Protein AF-A0A225E8B2-F1 (afdb_monomer_lite)

Sequence (470 aa):
MLQGLLDFHKLQPVRADELNELNARETVLVVVGKPPRDFAKKSQQILGAGGAVLIVTQNAVRLDGYFPEPTSLEVTGERVFCPSPERVYGNKWCPFASPADREFLSPLSLLTGGQTAISDRALFAGLGRVATNVPSAARLHSRSQYANRELAKFPIHSATDEGRLGEDRVLAISGSGPDNHPFRFLLVADPGVFSNQMLAALGGDERGGRGTDNLAFANNVVLWLRGTGTPVNRTRCVFVENGHLIEDFGSVRFSPAPPIPPIIPPLPPPKLPDPLDPRFQQKLASMTDRFLADREDANAFNHAVVGGPGNDRAYRSVFRNLAIAAVVVGAVVLLNRYRRARHSPDVAPVPRQPGRTSDAPGSMAHRREELLQLGNYGPFVREYLQTLFTSRGLIEAAGVVPRKLPPVEVTGGHAGTVRGYLRILWDVAYGPKPGSIPYSRWKELEPMIEAVQTAADAGQWRFADNGGTE

Organism: NCBI:txid1908690

Structure (mmCIF, N/CA/C/O backbone):
data_AF-A0A225E8B2-F1
#
_entry.id   AF-A0A225E8B2-F1
#
loop_
_atom_site.group_PDB
_atom_site.id
_atom_site.type_symbol
_atom_site.label_atom_id
_atom_site.label_alt_id
_atom_site.label_comp_id
_atom_site.label_asym_id
_atom_site.label_entity_id
_atom_site.label_seq_id
_atom_site.pdbx_PDB_ins_code
_atom_site.Cartn_x
_atom_site.Cartn_y
_atom_site.Cartn_z
_atom_site.occupancy
_atom_site.B_iso_or_equiv
_atom_site.auth_seq_id
_atom_site.auth_comp_id
_atom_site.auth_asym_id
_atom_site.auth_atom_id
_atom_site.pdbx_PDB_model_num
ATOM 1 N N . MET A 1 1 ? -1.554 -7.805 1.492 1.00 79.69 1 MET A N 1
ATOM 2 C CA . MET A 1 1 ? -0.899 -7.009 2.555 1.00 79.69 1 MET A CA 1
ATOM 3 C C . MET A 1 1 ? -1.653 -5.752 2.935 1.00 79.69 1 MET A C 1
ATOM 5 O O . MET A 1 1 ? -1.711 -5.487 4.125 1.00 79.69 1 MET A O 1
ATOM 9 N N . LEU A 1 2 ? -2.203 -4.976 1.987 1.00 92.44 2 LEU A N 1
ATOM 10 C CA . LEU A 1 2 ? -2.942 -3.751 2.329 1.00 92.44 2 LEU A CA 1
ATOM 11 C C . LEU A 1 2 ? -4.023 -4.001 3.395 1.00 92.44 2 LEU A C 1
ATOM 13 O O . LEU A 1 2 ? -4.096 -3.246 4.351 1.00 92.44 2 LEU A O 1
ATOM 17 N N . GLN A 1 3 ? -4.762 -5.113 3.297 1.00 93.81 3 GLN A N 1
ATOM 18 C CA . GLN A 1 3 ? -5.703 -5.573 4.332 1.00 93.81 3 GLN A CA 1
ATOM 19 C C . GLN A 1 3 ? -5.059 -5.675 5.729 1.00 93.81 3 GLN A C 1
ATOM 21 O O . GLN A 1 3 ? -5.595 -5.144 6.691 1.00 93.81 3 GLN A O 1
ATOM 26 N N . GLY A 1 4 ? -3.867 -6.273 5.834 1.00 91.38 4 GLY A N 1
ATOM 27 C CA . GLY A 1 4 ? -3.129 -6.369 7.098 1.00 91.38 4 GLY A CA 1
ATOM 28 C C . GLY A 1 4 ? -2.646 -5.015 7.629 1.00 91.38 4 GLY A C 1
ATOM 29 O O . GLY A 1 4 ? -2.636 -4.808 8.835 1.00 91.38 4 GLY A O 1
ATOM 30 N N . LEU A 1 5 ? -2.299 -4.062 6.754 1.00 92.00 5 LEU A N 1
ATOM 31 C CA . LEU A 1 5 ? -1.996 -2.686 7.177 1.00 92.00 5 LEU A CA 1
ATOM 32 C C . LEU A 1 5 ? -3.250 -1.950 7.665 1.00 92.00 5 LEU A C 1
ATOM 34 O O . LEU A 1 5 ? -3.180 -1.213 8.645 1.00 92.00 5 LEU A O 1
ATOM 38 N N . LEU A 1 6 ? -4.395 -2.146 7.007 1.00 95.25 6 LEU A N 1
ATOM 39 C CA . LEU A 1 6 ? -5.674 -1.583 7.444 1.00 95.25 6 LEU A CA 1
ATOM 40 C C . LEU A 1 6 ? -6.055 -2.123 8.834 1.00 95.25 6 LEU A C 1
ATOM 42 O O . LEU A 1 6 ? -6.393 -1.336 9.718 1.00 95.25 6 LEU A O 1
ATOM 46 N N . ASP A 1 7 ? -5.910 -3.432 9.053 1.00 94.12 7 ASP A N 1
ATOM 47 C CA . ASP A 1 7 ? -6.143 -4.077 10.351 1.00 94.12 7 ASP A CA 1
ATOM 48 C C . ASP A 1 7 ? -5.155 -3.607 11.435 1.00 94.12 7 ASP A C 1
ATOM 50 O O . ASP A 1 7 ? -5.557 -3.243 12.544 1.00 94.12 7 ASP A O 1
ATOM 54 N N . PHE A 1 8 ? -3.863 -3.500 11.100 1.00 91.50 8 PHE A N 1
ATOM 55 C CA . PHE A 1 8 ? -2.841 -2.947 11.994 1.00 91.50 8 PHE A CA 1
ATOM 56 C C . PHE A 1 8 ? -3.220 -1.541 12.489 1.00 91.50 8 PHE A C 1
ATOM 58 O O . PHE A 1 8 ? -3.111 -1.245 13.681 1.00 91.50 8 PHE A O 1
ATOM 65 N N . HIS A 1 9 ? -3.758 -0.705 11.595 1.00 92.88 9 HIS A N 1
ATOM 66 C CA . HIS A 1 9 ? -4.255 0.642 11.900 1.00 92.88 9 HIS A CA 1
ATOM 67 C C . HIS A 1 9 ? -5.677 0.687 12.477 1.00 92.88 9 HIS A C 1
ATOM 69 O O . HIS A 1 9 ? -6.229 1.779 12.641 1.00 92.88 9 HIS A O 1
ATOM 75 N N . LYS A 1 10 ? -6.240 -0.469 12.849 1.00 95.00 10 LYS A N 1
ATOM 76 C CA . LYS A 1 10 ? -7.545 -0.635 13.511 1.00 95.00 10 LYS A CA 1
ATOM 77 C C . LYS A 1 10 ? -8.739 -0.159 12.680 1.00 95.00 10 LYS A C 1
ATOM 79 O O . LYS A 1 10 ? -9.747 0.268 13.242 1.00 95.00 10 LYS A O 1
ATOM 84 N N . LEU A 1 11 ? -8.646 -0.246 11.353 1.00 96.19 11 LEU A N 1
ATOM 85 C CA . LEU A 1 11 ? -9.802 -0.087 10.475 1.00 96.19 11 LEU A CA 1
ATOM 86 C C . LEU A 1 11 ? -10.596 -1.396 10.452 1.00 96.19 11 LEU A C 1
ATOM 88 O O . LEU A 1 11 ? -10.099 -2.422 9.997 1.00 96.19 11 LEU A O 1
ATOM 92 N N . GLN A 1 12 ? -11.833 -1.354 10.937 1.00 97.12 12 GLN A N 1
ATOM 93 C CA . GLN A 1 12 ? -12.714 -2.516 10.991 1.00 97.12 12 GLN A CA 1
ATOM 94 C C . GLN A 1 12 ? -13.357 -2.761 9.620 1.00 97.12 12 GLN A C 1
ATOM 96 O O . GLN A 1 12 ? -13.934 -1.819 9.061 1.00 97.12 12 GLN A O 1
ATOM 101 N N . PRO A 1 13 ? -13.297 -3.987 9.072 1.00 97.62 13 PRO A N 1
ATOM 102 C CA . PRO A 1 13 ? -13.990 -4.303 7.832 1.00 97.62 13 PRO A CA 1
ATOM 103 C C . PRO A 1 13 ? -15.508 -4.185 8.023 1.00 97.62 13 PRO A C 1
ATOM 105 O O . PRO A 1 13 ? -16.049 -4.563 9.062 1.00 97.62 13 PRO A O 1
ATOM 108 N N . VAL A 1 14 ? -16.186 -3.630 7.020 1.00 97.62 14 VAL A N 1
ATOM 109 C CA . VAL A 1 14 ? -17.649 -3.536 6.955 1.00 97.62 14 VAL A CA 1
ATOM 110 C C . VAL A 1 14 ? -18.196 -4.782 6.270 1.00 97.62 14 VAL A C 1
ATOM 112 O O . VAL A 1 14 ? -17.736 -5.148 5.187 1.00 97.62 14 VAL A O 1
ATOM 115 N N . ARG A 1 15 ? -19.192 -5.408 6.891 1.00 97.12 15 ARG A N 1
ATOM 116 C CA . ARG A 1 15 ? -19.883 -6.590 6.367 1.00 97.12 15 ARG A CA 1
ATOM 117 C C . ARG A 1 15 ? -20.983 -6.211 5.377 1.00 97.12 15 ARG A C 1
ATOM 119 O O . ARG A 1 15 ? -21.438 -5.066 5.348 1.00 97.12 15 ARG A O 1
ATOM 126 N N . ALA A 1 16 ? -21.420 -7.159 4.551 1.00 96.75 16 ALA A N 1
ATOM 127 C CA . ALA A 1 16 ? -22.436 -6.910 3.532 1.00 96.75 16 ALA A CA 1
ATOM 128 C C . ALA A 1 16 ? -23.781 -6.444 4.114 1.00 96.75 16 ALA A C 1
ATOM 130 O O . ALA A 1 16 ? -24.430 -5.584 3.519 1.00 96.75 16 ALA A O 1
ATOM 131 N N . ASP A 1 17 ? -24.188 -6.975 5.267 1.00 97.00 17 ASP A N 1
ATOM 132 C CA . ASP A 1 17 ? -25.412 -6.593 5.980 1.00 97.00 17 ASP A CA 1
ATOM 133 C C . ASP A 1 17 ? -25.356 -5.155 6.526 1.00 97.00 17 ASP A C 1
ATOM 135 O O . ASP A 1 17 ? -26.366 -4.454 6.540 1.00 97.00 17 ASP A O 1
ATOM 139 N N . GLU A 1 18 ? -24.165 -4.666 6.863 1.00 96.62 18 GLU A N 1
ATOM 140 C CA . GLU A 1 18 ? -23.935 -3.310 7.376 1.00 96.62 18 GLU A CA 1
ATOM 141 C C . GLU A 1 18 ? -23.836 -2.237 6.269 1.00 96.62 18 GLU A C 1
ATOM 143 O O . GLU A 1 18 ? -23.852 -1.035 6.555 1.00 96.62 18 GLU A O 1
ATOM 148 N N . LEU A 1 19 ? -23.737 -2.619 4.987 1.00 95.62 19 LEU A N 1
ATOM 149 C CA . LEU A 1 19 ? -23.492 -1.675 3.883 1.00 95.62 19 LEU A CA 1
ATOM 150 C C . LEU A 1 19 ? -24.586 -0.608 3.704 1.00 95.62 19 LEU A C 1
ATOM 152 O O . LEU A 1 19 ? -24.338 0.446 3.102 1.00 95.62 19 LEU A O 1
ATOM 156 N N . ASN A 1 20 ? -25.802 -0.866 4.176 1.00 94.25 20 ASN A N 1
ATOM 157 C CA . ASN A 1 20 ? -26.912 0.080 4.064 1.00 94.25 20 ASN A CA 1
ATOM 158 C C . ASN A 1 20 ? -26.976 1.063 5.240 1.00 94.25 20 ASN A C 1
ATOM 160 O O . ASN A 1 20 ? -27.472 2.173 5.060 1.00 94.25 20 ASN A O 1
ATOM 164 N N . GLU A 1 21 ? -26.415 0.697 6.393 1.00 94.75 21 GLU A N 1
ATOM 165 C CA . GLU A 1 21 ? -26.507 1.445 7.657 1.00 94.75 21 GLU A CA 1
ATOM 166 C C . GLU A 1 21 ? -25.177 2.097 8.067 1.00 94.75 21 GLU A C 1
ATOM 168 O O . GLU A 1 21 ? -25.025 2.607 9.175 1.00 94.75 21 GLU A O 1
ATOM 173 N N . LEU A 1 22 ? -24.186 2.100 7.172 1.00 95.19 22 LEU A N 1
ATOM 174 C CA . LEU A 1 22 ? -22.861 2.633 7.471 1.00 95.19 22 LEU A CA 1
ATOM 175 C C . LEU A 1 22 ? -22.870 4.127 7.818 1.00 95.19 22 LEU A C 1
ATOM 177 O O . LEU A 1 22 ? -23.459 4.963 7.124 1.00 95.19 22 LEU A O 1
ATOM 181 N N . ASN A 1 23 ? -22.089 4.476 8.840 1.00 96.62 23 ASN A N 1
ATOM 182 C CA . ASN A 1 23 ? -21.702 5.853 9.104 1.00 96.62 23 ASN A CA 1
ATOM 183 C C . ASN A 1 23 ? -20.675 6.306 8.055 1.00 96.62 23 ASN A C 1
ATOM 185 O O . ASN A 1 23 ? -19.469 6.079 8.177 1.00 96.62 23 ASN A O 1
ATOM 189 N N . ALA A 1 24 ? -21.169 6.946 6.998 1.00 96.69 24 ALA A N 1
ATOM 190 C CA . ALA A 1 24 ? -20.385 7.326 5.826 1.00 96.69 24 ALA A CA 1
ATOM 191 C C . ALA A 1 24 ? -19.197 8.251 6.154 1.00 96.69 24 ALA A C 1
ATOM 193 O O . ALA A 1 24 ? -18.147 8.144 5.521 1.00 96.69 24 ALA A O 1
ATOM 194 N N . ARG A 1 25 ? -19.321 9.094 7.187 1.00 96.00 25 ARG A N 1
ATOM 195 C CA . ARG A 1 25 ? -18.265 10.016 7.635 1.00 96.00 25 ARG A CA 1
ATOM 196 C C . ARG A 1 25 ? -17.058 9.296 8.237 1.00 96.00 25 ARG A C 1
ATOM 198 O O . ARG A 1 25 ? -15.923 9.730 8.059 1.00 96.00 25 ARG A O 1
ATOM 205 N N . GLU A 1 26 ? -17.302 8.191 8.934 1.00 96.50 26 GLU A N 1
ATOM 206 C CA . GLU A 1 26 ? -16.280 7.375 9.607 1.00 96.50 26 GLU A CA 1
ATOM 207 C C . GLU A 1 26 ? -15.764 6.229 8.725 1.00 96.50 26 GLU A C 1
ATOM 209 O O . GLU A 1 26 ? -14.973 5.397 9.174 1.00 96.50 26 GLU A O 1
ATOM 214 N N . THR A 1 27 ? -16.208 6.182 7.468 1.00 97.81 27 THR A N 1
ATOM 215 C CA . THR A 1 27 ? -15.931 5.080 6.550 1.00 97.81 27 THR A CA 1
ATOM 216 C C . THR A 1 27 ? -14.867 5.454 5.522 1.00 97.81 27 THR A C 1
ATOM 218 O O . THR A 1 27 ? -14.874 6.535 4.927 1.00 97.81 27 THR A O 1
ATOM 221 N N . VAL A 1 28 ? -13.958 4.511 5.288 1.00 98.12 28 VAL A N 1
ATOM 222 C CA . VAL A 1 28 ? -13.059 4.468 4.137 1.00 98.12 28 VAL A CA 1
ATOM 223 C C . VAL A 1 28 ? -13.583 3.425 3.152 1.00 98.12 28 VAL A C 1
ATOM 225 O O . VAL A 1 28 ? -13.880 2.302 3.546 1.00 98.12 28 VAL A O 1
ATOM 228 N N . LEU A 1 29 ? -13.683 3.760 1.871 1.00 98.31 29 LEU A N 1
ATOM 229 C CA . LEU A 1 29 ? -13.894 2.792 0.796 1.00 98.31 29 LEU A CA 1
ATOM 230 C C . LEU A 1 29 ? -12.557 2.517 0.114 1.00 98.31 29 LEU A C 1
ATOM 232 O O . LEU A 1 29 ? -11.931 3.439 -0.400 1.00 98.31 29 LEU A O 1
ATOM 236 N N . VAL A 1 30 ? -12.129 1.260 0.081 1.00 98.31 30 VAL A N 1
ATOM 237 C CA . VAL A 1 30 ? -10.926 0.825 -0.633 1.00 98.31 30 VAL A CA 1
ATOM 238 C C . VAL A 1 30 ? -11.343 -0.124 -1.744 1.00 98.31 30 VAL A C 1
ATOM 240 O O . VAL A 1 30 ? -11.948 -1.155 -1.477 1.00 98.31 30 VAL A O 1
ATOM 243 N N . VAL A 1 31 ? -11.015 0.209 -2.987 1.00 98.00 31 VAL A N 1
ATOM 244 C CA . VAL A 1 31 ? -11.308 -0.612 -4.164 1.00 98.00 31 VAL A CA 1
ATOM 245 C C . VAL A 1 31 ? -9.998 -0.990 -4.836 1.00 98.00 31 VAL A C 1
ATOM 247 O O . VAL A 1 31 ? -9.293 -0.120 -5.338 1.00 98.00 31 VAL A O 1
ATOM 250 N N . VAL A 1 32 ? -9.674 -2.279 -4.865 1.00 97.75 32 VAL A N 1
ATOM 251 C CA . VAL A 1 32 ? -8.479 -2.829 -5.512 1.00 97.75 32 VAL A CA 1
ATOM 252 C C . VAL A 1 32 ? -8.897 -3.676 -6.712 1.00 97.75 32 VAL A C 1
ATOM 254 O O . VAL A 1 32 ? -9.758 -4.547 -6.605 1.00 97.75 32 VAL A O 1
ATOM 257 N N . GLY A 1 33 ? -8.284 -3.441 -7.869 1.00 96.44 33 GLY A N 1
ATOM 258 C CA . GLY A 1 33 ? -8.624 -4.126 -9.114 1.00 96.44 33 GLY A CA 1
ATOM 259 C C . GLY A 1 33 ? -9.747 -3.422 -9.873 1.00 96.44 33 GLY A C 1
ATOM 260 O O . GLY A 1 33 ? -9.804 -2.198 -9.910 1.00 96.44 33 GLY A O 1
ATOM 261 N N . LYS A 1 34 ? -10.618 -4.174 -10.553 1.00 96.06 34 LYS A N 1
ATOM 262 C CA 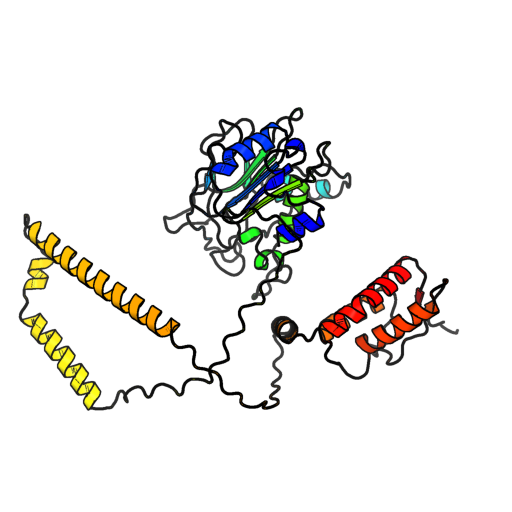. LYS A 1 34 ? -11.673 -3.579 -11.390 1.00 96.06 34 LYS A CA 1
ATOM 263 C C . LYS A 1 34 ? -12.780 -2.979 -10.508 1.00 96.06 34 LYS A C 1
ATOM 265 O O . LYS A 1 34 ? -13.449 -3.746 -9.816 1.00 96.06 34 LYS A O 1
ATOM 270 N N . PRO A 1 35 ? -13.021 -1.656 -10.549 1.00 95.31 35 PRO A N 1
ATOM 271 C CA . PRO A 1 35 ? -14.027 -1.040 -9.700 1.00 95.31 35 PRO A CA 1
ATOM 272 C C . PRO A 1 35 ? -15.442 -1.414 -10.186 1.00 95.31 35 PRO A C 1
ATOM 274 O O . PRO A 1 35 ? -15.770 -1.203 -11.358 1.00 95.31 35 PRO A O 1
ATOM 277 N N . PRO A 1 36 ? -16.285 -2.010 -9.324 1.00 95.62 36 PRO A N 1
ATOM 278 C CA . PRO A 1 36 ? -17.652 -2.389 -9.678 1.00 95.62 36 PRO A CA 1
ATOM 279 C C . PRO A 1 36 ? -18.566 -1.162 -9.721 1.00 95.62 36 PRO A C 1
ATOM 281 O O . PRO A 1 36 ? -18.593 -0.386 -8.764 1.00 95.62 36 PRO A O 1
ATOM 284 N N . ARG A 1 37 ? -19.339 -0.999 -10.806 1.00 94.38 37 ARG A N 1
ATOM 285 C CA . ARG A 1 37 ? -20.187 0.190 -11.050 1.00 94.38 37 ARG A CA 1
ATOM 286 C C . ARG A 1 37 ? -21.141 0.504 -9.898 1.00 94.38 37 ARG A C 1
ATOM 288 O O . ARG A 1 37 ? -21.340 1.671 -9.580 1.00 94.38 37 ARG A O 1
ATOM 295 N N . ASP A 1 38 ? -21.665 -0.520 -9.234 1.00 93.62 38 ASP A N 1
ATOM 296 C CA . ASP A 1 38 ? -22.626 -0.361 -8.137 1.00 93.62 38 ASP A CA 1
ATOM 297 C C . ASP A 1 38 ? -22.024 0.372 -6.923 1.00 93.62 38 ASP A C 1
ATOM 299 O O . ASP A 1 38 ? -22.737 1.018 -6.154 1.00 93.62 38 ASP A O 1
ATOM 303 N N . PHE A 1 39 ? -20.692 0.367 -6.789 1.00 95.06 39 PHE A N 1
ATOM 304 C CA . PHE A 1 39 ? -19.988 1.108 -5.745 1.00 95.06 39 PHE A CA 1
ATOM 305 C C . PHE A 1 39 ? -19.775 2.590 -6.071 1.00 95.06 39 PHE A C 1
ATOM 307 O O . PHE A 1 39 ? -19.388 3.332 -5.172 1.00 95.06 39 PHE A O 1
ATOM 314 N N . ALA A 1 40 ? -20.071 3.067 -7.286 1.00 95.94 40 ALA A N 1
ATOM 315 C CA . ALA A 1 40 ? -19.971 4.492 -7.617 1.00 95.94 40 ALA A CA 1
ATOM 316 C C . ALA A 1 40 ? -20.893 5.336 -6.717 1.00 95.94 40 ALA A C 1
ATOM 318 O O . ALA A 1 40 ? -20.443 6.251 -6.028 1.00 95.94 40 ALA A O 1
ATOM 319 N N . LYS A 1 41 ? -22.170 4.940 -6.598 1.00 95.38 41 LYS A N 1
ATOM 320 C CA . LYS A 1 41 ? -23.140 5.597 -5.702 1.00 95.38 41 LYS A CA 1
ATOM 321 C C . LYS A 1 41 ? -22.680 5.570 -4.241 1.00 95.38 41 LYS A C 1
ATOM 323 O O . LYS A 1 41 ? -22.842 6.551 -3.519 1.00 95.38 41 LYS A O 1
ATOM 328 N N . LYS A 1 42 ? -22.086 4.455 -3.807 1.00 96.25 42 LYS A N 1
ATOM 329 C CA . LYS A 1 42 ? -21.555 4.299 -2.449 1.00 96.25 42 LYS A CA 1
ATOM 330 C C . LYS A 1 42 ? -20.343 5.201 -2.203 1.00 96.25 42 LYS A C 1
ATOM 332 O O . LYS A 1 42 ? -20.254 5.821 -1.150 1.00 96.25 42 LYS A O 1
ATOM 337 N N . SER A 1 43 ? -19.460 5.321 -3.191 1.00 97.00 43 SER A N 1
ATOM 338 C CA . SER A 1 43 ? -18.319 6.236 -3.182 1.00 97.00 43 SER A CA 1
ATOM 339 C C . SER A 1 43 ? -18.775 7.686 -2.998 1.00 97.00 43 SER A C 1
ATOM 341 O O . SER A 1 43 ? -18.292 8.364 -2.095 1.00 97.00 43 SER A O 1
ATOM 343 N N . GLN A 1 44 ? -19.787 8.131 -3.756 1.00 95.88 44 GLN A N 1
ATOM 344 C CA . GLN A 1 44 ? -20.387 9.462 -3.574 1.00 95.88 44 GLN A CA 1
ATOM 345 C C . GLN A 1 44 ? -20.997 9.647 -2.194 1.00 95.88 44 GLN A C 1
ATOM 347 O O . GLN A 1 44 ? -20.801 10.689 -1.584 1.00 95.88 44 GLN A O 1
ATOM 352 N N . GLN A 1 45 ? -21.720 8.647 -1.684 1.00 96.19 45 GLN A N 1
ATOM 353 C CA . GLN A 1 45 ? -22.306 8.713 -0.346 1.00 96.19 45 GLN A CA 1
ATOM 354 C C . GLN A 1 45 ? -21.222 8.892 0.730 1.00 96.19 45 GLN A C 1
ATOM 356 O O . GLN A 1 45 ? -21.381 9.708 1.632 1.00 96.19 45 GLN A O 1
ATOM 361 N N . ILE A 1 46 ? -20.116 8.150 0.623 1.00 97.25 46 ILE A N 1
ATOM 362 C CA . ILE A 1 46 ? -18.988 8.216 1.559 1.00 97.25 46 ILE A CA 1
ATOM 363 C C . ILE A 1 46 ? -18.283 9.572 1.458 1.00 97.25 46 ILE A C 1
ATOM 365 O O . ILE A 1 46 ? -18.129 10.257 2.469 1.00 97.25 46 ILE A O 1
ATOM 369 N N . LEU A 1 47 ? -17.915 10.016 0.253 1.00 95.75 47 LEU A N 1
ATOM 370 C CA . LEU A 1 47 ? -17.262 11.316 0.054 1.00 95.75 47 LEU A CA 1
ATOM 371 C C . LEU A 1 47 ? -18.178 12.479 0.444 1.00 95.75 47 LEU A C 1
ATOM 373 O O . LEU A 1 47 ? -17.732 13.403 1.116 1.00 95.75 47 LEU A O 1
ATOM 377 N N . GLY A 1 48 ? -19.463 12.398 0.106 1.00 94.69 48 GLY A N 1
ATOM 378 C CA . GLY A 1 48 ? -20.502 13.369 0.444 1.00 94.69 48 GLY A CA 1
ATOM 379 C C . GLY A 1 48 ? -20.849 13.448 1.932 1.00 94.69 48 GLY A C 1
ATOM 380 O O . GLY A 1 48 ? -21.579 14.351 2.311 1.00 94.69 48 GLY A O 1
ATOM 381 N N . ALA A 1 49 ? -20.304 12.563 2.771 1.00 95.56 49 ALA A N 1
ATOM 382 C CA . ALA A 1 49 ? -20.392 12.641 4.231 1.00 95.56 49 ALA A CA 1
ATOM 383 C C . ALA A 1 49 ? -19.053 12.999 4.911 1.00 95.56 49 ALA A C 1
ATOM 385 O O . ALA A 1 49 ? -18.970 13.019 6.140 1.00 95.56 49 ALA A O 1
ATOM 386 N N . GLY A 1 50 ? -17.982 13.235 4.143 1.00 94.81 50 GLY A N 1
ATOM 387 C CA . GLY A 1 50 ? -16.640 13.498 4.675 1.00 94.81 50 GLY A CA 1
ATOM 388 C C . GLY A 1 50 ? -15.798 12.236 4.903 1.00 94.81 50 GLY A C 1
ATOM 389 O O . GLY A 1 50 ? -14.772 12.285 5.584 1.00 94.81 50 GLY A O 1
ATOM 390 N N . GLY A 1 51 ? -16.207 11.096 4.347 1.00 96.88 51 GLY A N 1
ATOM 391 C CA . GLY A 1 51 ? -15.433 9.858 4.334 1.00 96.88 51 GLY A CA 1
ATOM 392 C C . GLY A 1 51 ? -14.198 9.929 3.426 1.00 96.88 51 GLY A C 1
ATOM 393 O O . GLY A 1 51 ? -13.780 11.003 2.979 1.00 96.88 51 GLY A O 1
ATOM 394 N N . ALA A 1 52 ? -13.583 8.776 3.165 1.00 97.25 52 ALA A N 1
ATOM 395 C CA . ALA A 1 52 ? -12.430 8.689 2.269 1.00 97.25 52 ALA A CA 1
ATOM 396 C C . ALA A 1 52 ? -12.556 7.548 1.257 1.00 97.25 52 ALA A C 1
ATOM 398 O O . ALA A 1 52 ? -13.162 6.521 1.550 1.00 97.25 52 ALA A O 1
ATOM 399 N N . VAL A 1 53 ? -11.971 7.718 0.072 1.00 97.75 53 VAL A N 1
ATOM 400 C CA . VAL A 1 53 ? -12.008 6.717 -1.005 1.00 97.75 53 VAL A CA 1
ATOM 401 C C . VAL A 1 53 ? -10.610 6.480 -1.571 1.00 97.75 53 VAL A C 1
ATOM 403 O O . VAL A 1 53 ? -9.932 7.412 -1.988 1.00 97.75 53 VAL A O 1
ATOM 406 N N . LEU A 1 54 ? -10.191 5.223 -1.639 1.00 98.12 54 LEU A N 1
ATOM 407 C CA . LEU A 1 54 ? -8.996 4.775 -2.341 1.00 98.12 54 LEU A CA 1
ATOM 408 C C . LEU A 1 54 ? -9.416 3.854 -3.486 1.00 98.12 54 LEU A C 1
ATOM 410 O O . LEU A 1 54 ? -9.999 2.802 -3.241 1.00 98.12 54 LEU A O 1
ATOM 414 N N . ILE A 1 55 ? -9.091 4.220 -4.724 1.00 98.00 55 ILE A N 1
ATOM 415 C CA . ILE A 1 55 ? -9.243 3.343 -5.889 1.00 98.00 55 ILE A CA 1
ATOM 416 C C . ILE A 1 55 ? -7.855 2.997 -6.408 1.00 98.00 55 ILE A C 1
ATOM 418 O O . ILE A 1 55 ? -7.069 3.875 -6.756 1.00 98.00 55 ILE A O 1
ATOM 422 N N . VAL A 1 56 ? -7.561 1.706 -6.478 1.00 98.19 56 VAL A N 1
ATOM 423 C CA . VAL A 1 56 ? -6.295 1.174 -6.961 1.00 98.19 56 VAL A CA 1
ATOM 424 C C . VAL A 1 56 ? -6.572 0.209 -8.100 1.00 98.19 56 VAL A C 1
ATOM 426 O O . VAL A 1 56 ? -7.056 -0.900 -7.885 1.00 98.19 56 VAL A O 1
ATOM 429 N N . THR A 1 57 ? -6.288 0.616 -9.331 1.00 98.19 57 THR A N 1
ATOM 430 C CA . THR A 1 57 ? -6.643 -0.177 -10.511 1.00 98.19 57 THR A CA 1
ATOM 431 C C . THR A 1 57 ? -5.639 0.019 -11.629 1.00 98.19 57 THR A C 1
ATOM 433 O O . THR A 1 57 ? -5.159 1.118 -11.856 1.00 98.19 57 THR A O 1
ATOM 436 N N . GLN A 1 58 ? -5.369 -1.053 -12.361 1.00 97.31 58 GLN A N 1
ATOM 437 C CA . GLN A 1 58 ? -4.639 -1.024 -13.631 1.00 97.31 58 GLN A CA 1
ATOM 438 C C . GLN A 1 58 ? -5.573 -1.223 -14.830 1.00 97.31 58 GLN A C 1
ATOM 440 O O . GLN A 1 58 ? -5.113 -1.319 -15.955 1.00 97.31 58 GLN A O 1
ATOM 445 N N . ASN A 1 59 ? -6.875 -1.408 -14.596 1.00 97.69 59 ASN A N 1
ATOM 446 C CA . ASN A 1 59 ? -7.827 -1.730 -15.654 1.00 97.69 59 ASN A CA 1
ATOM 447 C C . ASN A 1 59 ? -8.266 -0.461 -16.377 1.00 97.69 59 ASN A C 1
ATOM 449 O O . ASN A 1 59 ? -8.500 0.552 -15.722 1.00 97.69 59 ASN A O 1
ATOM 453 N N . ALA A 1 60 ? -8.477 -0.568 -17.690 1.00 97.75 60 ALA A N 1
ATOM 454 C CA . ALA A 1 60 ? -9.117 0.478 -18.476 1.00 97.75 60 ALA A CA 1
ATOM 455 C C . ALA A 1 60 ? -10.518 0.769 -17.915 1.00 97.75 60 ALA A C 1
ATOM 457 O O . ALA A 1 60 ? -11.415 -0.079 -17.995 1.00 97.75 60 ALA A O 1
ATOM 458 N N . VAL A 1 61 ? -10.702 1.932 -17.289 1.00 97.19 61 VAL A N 1
ATOM 459 C CA . VAL A 1 61 ? -11.972 2.298 -16.660 1.00 97.19 61 VAL A CA 1
ATOM 460 C C . VAL A 1 61 ? -12.118 3.806 -16.514 1.00 97.19 61 VAL A C 1
ATOM 462 O O . VAL A 1 61 ? -11.220 4.493 -16.029 1.00 97.19 61 VAL A O 1
ATOM 465 N N . ARG A 1 62 ? -13.298 4.309 -16.882 1.00 96.38 62 ARG A N 1
ATOM 466 C CA . ARG A 1 62 ? -13.753 5.648 -16.505 1.00 96.38 62 ARG A CA 1
ATOM 467 C C . ARG A 1 62 ? -14.411 5.586 -15.137 1.00 96.38 62 ARG A C 1
ATOM 469 O O . ARG A 1 62 ? -15.262 4.732 -14.896 1.00 96.38 62 ARG A O 1
ATOM 476 N N . LEU A 1 63 ? -14.002 6.486 -14.257 1.00 95.38 63 LEU A N 1
ATOM 477 C CA . LEU A 1 63 ? -14.442 6.564 -12.865 1.00 95.38 63 LEU A CA 1
ATOM 478 C C . LEU A 1 63 ? -15.517 7.641 -12.678 1.00 95.38 63 LEU A C 1
ATOM 480 O O . LEU A 1 63 ? -15.637 8.228 -11.600 1.00 95.38 63 LEU A O 1
ATOM 484 N N . ASP A 1 64 ? -16.304 7.891 -13.726 1.00 91.81 64 ASP A N 1
ATOM 485 C CA . ASP A 1 64 ? -17.436 8.810 -13.678 1.00 91.81 64 ASP A CA 1
ATOM 486 C C . ASP A 1 64 ? -18.400 8.365 -12.566 1.00 91.81 64 ASP A C 1
ATOM 488 O O . ASP A 1 64 ? -18.760 7.190 -12.450 1.00 91.81 64 ASP A O 1
ATOM 492 N N . GLY A 1 65 ? -18.768 9.303 -11.695 1.00 92.31 65 GLY A N 1
ATOM 493 C CA . GLY A 1 65 ? -19.636 9.025 -10.557 1.00 92.31 65 GLY A CA 1
ATOM 494 C C . GLY A 1 65 ? -18.958 8.365 -9.353 1.00 92.31 65 GLY A C 1
ATOM 495 O O . GLY A 1 65 ? -19.647 8.151 -8.363 1.00 92.31 65 GLY A O 1
ATOM 496 N N . TYR A 1 66 ? -17.645 8.106 -9.338 1.00 94.56 66 TYR A N 1
ATOM 497 C CA . TYR A 1 66 ? -16.949 7.706 -8.098 1.00 94.56 66 TYR A CA 1
ATOM 498 C C . TYR A 1 66 ? -16.486 8.894 -7.254 1.00 94.56 66 TYR A C 1
ATOM 500 O O . TYR A 1 66 ? -16.410 8.778 -6.031 1.00 94.56 66 TYR A O 1
ATOM 508 N N . PHE A 1 67 ? -16.187 10.027 -7.887 1.00 92.62 67 PHE A N 1
ATOM 509 C CA . PHE A 1 67 ? -15.686 11.234 -7.226 1.00 92.62 67 PHE A CA 1
ATOM 510 C C . PHE A 1 67 ? -16.634 12.418 -7.444 1.00 92.62 67 PHE A C 1
ATOM 512 O O . PHE A 1 67 ? -17.370 12.407 -8.435 1.00 92.62 67 PHE A O 1
ATOM 519 N N . PRO A 1 68 ? -16.652 13.429 -6.558 1.00 87.75 68 PRO A N 1
ATOM 520 C CA . PRO A 1 68 ? -17.600 14.534 -6.650 1.00 87.75 68 PRO A CA 1
ATOM 521 C C . PRO A 1 68 ? -17.514 15.235 -8.004 1.00 87.75 68 PRO A C 1
ATOM 523 O O . PRO A 1 68 ? -16.417 15.525 -8.493 1.00 87.75 68 PRO A O 1
ATOM 526 N N . GLU A 1 69 ? -18.663 15.503 -8.617 1.00 83.44 69 GLU A N 1
ATOM 527 C CA . GLU A 1 69 ? -18.724 16.240 -9.877 1.00 83.44 69 GLU A CA 1
ATOM 528 C C . GLU A 1 69 ? -18.096 17.640 -9.732 1.00 83.44 69 GLU A C 1
ATOM 530 O O . GLU A 1 69 ? -18.141 18.231 -8.648 1.00 83.44 69 GLU A O 1
ATOM 535 N N . PRO A 1 70 ? -17.487 18.189 -10.801 1.00 80.25 70 PRO A N 1
ATOM 536 C CA . PRO A 1 70 ? -17.377 17.656 -12.169 1.00 80.25 70 PRO A CA 1
ATOM 537 C C . PRO A 1 70 ? -16.113 16.801 -12.425 1.00 80.25 70 PRO A C 1
ATOM 539 O O . PRO A 1 70 ? -15.549 16.831 -13.517 1.00 80.25 70 PRO A O 1
ATOM 542 N N . THR A 1 71 ? -15.614 16.061 -11.430 1.00 83.50 71 THR A N 1
ATOM 543 C CA . THR A 1 71 ? -14.385 15.263 -11.581 1.00 83.50 71 THR A CA 1
ATOM 544 C C . THR A 1 71 ? -14.570 14.122 -12.588 1.00 83.50 71 THR A C 1
ATOM 546 O O . THR A 1 71 ? -15.315 13.183 -12.317 1.00 83.50 71 THR A O 1
ATOM 549 N N . SER A 1 72 ? -13.842 14.157 -13.710 1.00 90.69 72 SER A N 1
ATOM 550 C CA . SER A 1 72 ? -13.765 13.035 -14.656 1.00 90.69 72 SER A CA 1
ATOM 551 C C . SER A 1 72 ? -12.346 12.474 -14.697 1.00 90.69 72 SER A C 1
ATOM 553 O O . SER A 1 72 ? -11.385 13.159 -15.066 1.00 90.69 72 SER A O 1
ATOM 555 N N . LEU A 1 73 ? -12.233 11.221 -14.259 1.00 94.50 73 LEU A N 1
ATOM 556 C CA . LEU A 1 73 ? -10.989 10.478 -14.108 1.00 94.50 73 LEU A CA 1
ATOM 557 C C . LEU A 1 73 ? -11.065 9.177 -14.899 1.00 94.50 73 LEU A C 1
ATOM 559 O O . LEU A 1 73 ? -12.081 8.483 -14.888 1.00 94.50 73 LEU A O 1
ATOM 563 N N . GLU A 1 74 ? -9.963 8.822 -15.542 1.00 96.38 74 GLU A N 1
ATOM 564 C CA . GLU A 1 74 ? -9.839 7.589 -16.312 1.00 96.38 74 GLU A CA 1
ATOM 565 C C . GLU A 1 74 ? -8.515 6.904 -15.999 1.00 96.38 74 GLU A C 1
ATOM 567 O O . GLU A 1 74 ? -7.488 7.564 -15.870 1.00 96.38 74 GLU A O 1
ATOM 572 N N . VAL A 1 75 ? -8.528 5.577 -15.906 1.00 97.94 75 VAL A N 1
ATOM 573 C CA . VAL A 1 75 ? -7.320 4.751 -15.985 1.00 97.94 75 VAL A CA 1
ATOM 574 C C . VAL A 1 75 ? -7.296 4.112 -17.365 1.00 97.94 75 VAL A C 1
ATOM 576 O O . VAL A 1 75 ? -8.297 3.535 -17.780 1.00 97.94 75 VAL A O 1
ATOM 579 N N . THR A 1 76 ? -6.183 4.240 -18.089 1.00 97.81 76 THR A N 1
ATOM 580 C CA . THR A 1 76 ? -6.094 3.870 -19.513 1.00 97.81 76 THR A CA 1
ATOM 581 C C . THR A 1 76 ? -6.071 2.361 -19.743 1.00 97.81 76 THR A C 1
ATOM 583 O O . THR A 1 76 ? -6.508 1.890 -20.785 1.00 97.81 76 THR A O 1
ATOM 586 N N . GLY A 1 77 ? -5.553 1.588 -18.788 1.00 97.44 77 GLY A N 1
ATOM 587 C CA . GLY A 1 77 ? -5.278 0.159 -18.947 1.00 97.44 77 GLY A CA 1
ATOM 588 C C . GLY A 1 77 ? -4.016 -0.162 -19.748 1.00 97.44 77 GLY A C 1
ATOM 589 O O . GLY A 1 77 ? -3.629 -1.326 -19.840 1.00 97.44 77 GLY A O 1
ATOM 590 N N . GLU A 1 78 ? -3.366 0.851 -20.317 1.00 97.38 78 GLU A N 1
ATOM 591 C CA . GLU A 1 78 ? -2.124 0.695 -21.067 1.00 97.38 78 GLU A CA 1
ATOM 592 C C . GLU A 1 78 ? -0.959 0.486 -20.104 1.00 97.38 78 GLU A C 1
ATOM 594 O O . GLU A 1 78 ? -0.735 1.300 -19.205 1.00 97.38 78 GLU A O 1
ATOM 599 N N . ARG A 1 79 ? -0.183 -0.579 -20.316 1.00 97.81 79 ARG A N 1
ATOM 600 C CA . ARG A 1 79 ? 0.954 -0.885 -19.453 1.00 97.81 79 ARG A CA 1
ATOM 601 C C . ARG A 1 79 ? 2.092 0.106 -19.686 1.00 97.81 79 ARG A C 1
ATOM 603 O O . ARG A 1 79 ? 2.553 0.281 -20.813 1.00 97.81 79 ARG A O 1
ATOM 610 N N . VAL A 1 80 ? 2.581 0.706 -18.607 1.00 98.38 80 VAL A N 1
ATOM 611 C CA . VAL A 1 80 ? 3.702 1.649 -18.636 1.00 98.38 80 VAL A CA 1
ATOM 612 C C . VAL A 1 80 ? 5.015 0.915 -18.350 1.00 98.38 80 VAL A C 1
ATOM 614 O O . VAL A 1 80 ? 5.091 0.037 -17.493 1.00 98.38 80 VAL A O 1
ATOM 617 N N . PHE A 1 81 ? 6.080 1.273 -19.058 1.00 98.38 81 PHE A N 1
ATOM 618 C CA . PHE A 1 81 ? 7.443 0.828 -18.776 1.00 98.38 81 PHE A CA 1
ATOM 619 C C . PHE A 1 81 ? 8.414 2.004 -18.832 1.00 98.38 81 PHE A C 1
ATOM 621 O O . PHE A 1 81 ? 8.126 3.031 -19.441 1.00 98.38 81 PHE A O 1
ATOM 628 N N . CYS A 1 82 ? 9.588 1.852 -18.223 1.00 98.06 82 CYS A N 1
ATOM 629 C CA . CYS A 1 82 ? 10.674 2.819 -18.309 1.00 98.06 82 CYS A CA 1
ATOM 630 C C . CYS A 1 82 ? 11.962 2.114 -18.769 1.00 98.06 82 CYS A C 1
ATOM 632 O O . CYS A 1 82 ? 12.370 1.127 -18.158 1.00 98.06 82 CYS A O 1
ATOM 634 N N . PRO A 1 83 ? 12.609 2.571 -19.855 1.00 97.31 83 PRO A N 1
ATOM 635 C CA . PRO A 1 83 ? 13.828 1.946 -20.367 1.00 97.31 83 PRO A CA 1
ATOM 636 C C . PRO A 1 83 ? 15.063 2.238 -19.501 1.00 97.31 83 PRO A C 1
ATOM 638 O O . PRO A 1 83 ? 16.051 1.517 -19.598 1.00 97.31 83 PRO A O 1
ATOM 641 N N . SER A 1 84 ? 15.013 3.278 -18.667 1.00 96.56 84 SER A N 1
ATOM 642 C CA . SER A 1 84 ? 16.117 3.712 -17.811 1.00 96.56 84 SER A CA 1
ATOM 643 C C . SER A 1 84 ? 16.319 2.766 -16.617 1.00 96.56 84 SER A C 1
ATOM 645 O O . SER A 1 84 ? 15.466 2.739 -15.724 1.00 96.56 84 SER A O 1
ATOM 647 N N . PRO A 1 85 ? 17.430 2.007 -16.549 1.00 94.50 85 PRO A N 1
ATOM 648 C CA . PRO A 1 85 ? 17.659 1.010 -15.500 1.00 94.50 85 PRO A CA 1
ATOM 649 C C . PRO A 1 85 ? 17.752 1.613 -14.090 1.00 94.50 85 PRO A C 1
ATOM 651 O O . PRO A 1 85 ? 17.414 0.951 -13.116 1.00 94.50 85 PRO A O 1
ATOM 654 N N . GLU A 1 86 ? 18.168 2.871 -13.962 1.00 94.19 86 GLU A N 1
ATOM 655 C CA . GLU A 1 86 ? 18.272 3.589 -12.691 1.00 94.19 86 GLU A CA 1
ATOM 656 C C . GLU A 1 86 ? 16.918 4.070 -12.140 1.00 94.19 86 GLU A C 1
ATOM 658 O O . GLU A 1 86 ? 16.827 4.505 -10.992 1.00 94.19 86 GLU A O 1
ATOM 663 N N . ARG A 1 87 ? 15.857 3.984 -12.953 1.00 95.94 87 ARG A N 1
ATOM 664 C CA . ARG A 1 87 ? 14.500 4.466 -12.646 1.00 95.94 87 ARG A CA 1
ATOM 665 C C . ARG A 1 87 ? 13.486 3.337 -12.500 1.00 95.94 87 ARG A C 1
ATOM 667 O O . ARG A 1 87 ? 12.284 3.598 -12.485 1.00 95.94 87 ARG A O 1
ATOM 674 N N . VAL A 1 88 ? 13.956 2.099 -12.397 1.00 95.62 88 VAL A N 1
ATOM 675 C CA . VAL A 1 88 ? 13.115 0.906 -12.310 1.00 95.62 88 VAL A CA 1
ATOM 676 C C . VAL A 1 88 ? 13.587 -0.022 -11.199 1.00 95.62 88 VAL A C 1
ATOM 678 O O . VAL A 1 88 ? 14.770 -0.063 -10.865 1.00 95.62 88 VAL A O 1
ATOM 681 N N . TYR A 1 89 ? 12.661 -0.797 -10.646 1.00 94.50 89 TYR A N 1
ATOM 682 C CA . TYR A 1 89 ? 12.949 -1.847 -9.679 1.00 94.50 89 TYR A CA 1
ATOM 683 C C . TYR A 1 89 ? 13.071 -3.203 -10.383 1.00 94.50 89 TYR A C 1
ATOM 685 O O . TYR A 1 89 ? 12.086 -3.772 -10.852 1.00 94.50 89 TYR A O 1
ATOM 693 N N . GLY A 1 90 ? 14.293 -3.729 -10.488 1.00 92.12 90 GLY A N 1
ATOM 694 C CA . GLY A 1 90 ? 14.579 -5.029 -11.106 1.00 92.12 90 GLY A CA 1
ATOM 695 C C . GLY A 1 90 ? 14.488 -5.044 -12.640 1.00 92.12 90 GLY A C 1
ATOM 696 O O . GLY A 1 90 ? 15.469 -5.374 -13.308 1.00 92.12 90 GLY A O 1
ATOM 697 N N . ASN A 1 91 ? 13.340 -4.683 -13.223 1.00 93.88 91 ASN A N 1
ATOM 698 C CA . ASN A 1 91 ? 13.110 -4.722 -14.671 1.00 93.88 91 ASN A CA 1
ATOM 699 C C . ASN A 1 91 ? 12.334 -3.497 -15.193 1.00 93.88 91 ASN A C 1
ATOM 701 O O . ASN A 1 91 ? 11.680 -2.790 -14.432 1.00 93.88 91 ASN A O 1
ATOM 705 N N . LYS A 1 92 ? 12.367 -3.275 -16.517 1.00 96.69 92 LYS A N 1
ATOM 706 C CA . LYS A 1 92 ? 11.779 -2.092 -17.178 1.00 96.69 92 LYS A CA 1
ATOM 707 C C . LYS A 1 92 ? 10.281 -1.863 -16.921 1.00 96.69 92 LYS A C 1
ATOM 709 O O . LYS A 1 92 ? 9.804 -0.748 -17.098 1.00 96.69 92 LYS A O 1
ATOM 714 N N . TRP A 1 93 ? 9.537 -2.896 -16.530 1.00 97.12 93 TRP A N 1
ATOM 715 C CA . TRP A 1 93 ? 8.091 -2.845 -16.284 1.00 97.12 93 TRP A CA 1
ATOM 716 C C . TRP A 1 93 ? 7.718 -2.425 -14.862 1.00 97.12 93 TRP A C 1
ATOM 718 O O . TRP A 1 93 ? 6.533 -2.335 -14.559 1.00 97.12 93 TRP A O 1
ATOM 728 N N . CYS A 1 94 ? 8.712 -2.156 -14.017 1.00 97.19 94 CYS A N 1
ATOM 729 C CA . CYS A 1 94 ? 8.528 -1.729 -12.635 1.00 97.19 94 CYS A CA 1
ATOM 730 C C . CYS A 1 94 ? 9.137 -0.331 -12.402 1.00 97.19 94 CYS A C 1
ATOM 7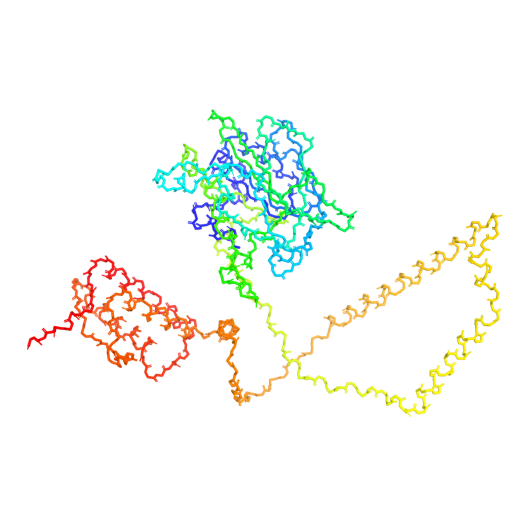32 O O . CYS A 1 94 ? 10.042 -0.195 -11.572 1.00 97.19 94 CYS A O 1
ATOM 734 N N . PRO A 1 95 ? 8.739 0.720 -13.150 1.00 97.75 95 PRO A N 1
ATOM 735 C CA . PRO A 1 95 ? 9.220 2.076 -12.902 1.00 97.75 95 PRO A CA 1
ATOM 736 C C . PRO A 1 95 ? 8.970 2.532 -11.462 1.00 97.75 95 PRO A C 1
ATOM 738 O O . PRO A 1 95 ? 7.941 2.219 -10.861 1.00 97.75 95 PRO A O 1
ATOM 741 N N . PHE A 1 96 ? 9.898 3.314 -10.919 1.00 97.56 96 PHE A N 1
ATOM 742 C CA . PHE A 1 96 ? 9.674 4.029 -9.667 1.00 97.56 96 PHE A CA 1
ATOM 743 C C . PHE A 1 96 ? 8.723 5.207 -9.893 1.00 97.56 96 PHE A C 1
ATOM 745 O O . PHE A 1 96 ? 8.838 5.935 -10.877 1.00 97.56 96 PHE A O 1
ATOM 752 N N . ALA A 1 97 ? 7.801 5.437 -8.968 1.00 96.94 97 ALA A N 1
ATOM 753 C CA . ALA A 1 97 ? 6.979 6.633 -8.942 1.00 96.94 97 ALA A CA 1
ATOM 754 C C . ALA A 1 97 ? 7.859 7.874 -8.723 1.00 96.94 97 ALA A C 1
ATOM 756 O O . ALA A 1 97 ? 8.726 7.890 -7.852 1.00 96.94 97 ALA A O 1
ATOM 757 N N . SER A 1 98 ? 7.629 8.927 -9.504 1.00 94.81 98 SER A N 1
ATOM 758 C CA . SER A 1 98 ? 8.277 10.229 -9.334 1.00 94.81 98 SER A CA 1
ATOM 759 C C . SER A 1 98 ? 7.267 11.218 -8.749 1.00 94.81 98 SER A C 1
ATOM 761 O O . SER A 1 98 ? 6.244 11.438 -9.394 1.00 94.81 98 SER A O 1
ATOM 763 N N . PRO A 1 99 ? 7.509 11.841 -7.583 1.00 93.50 99 PRO A N 1
ATOM 764 C CA . PRO A 1 99 ? 6.612 12.865 -7.047 1.00 93.50 99 PRO A CA 1
ATOM 765 C C . PRO A 1 99 ? 6.370 13.976 -8.079 1.00 93.50 99 PRO A C 1
ATOM 767 O O . PRO A 1 99 ? 7.314 14.423 -8.738 1.00 93.50 99 PRO A O 1
ATOM 770 N N . ALA A 1 100 ? 5.114 14.388 -8.258 1.00 90.12 100 ALA A N 1
ATOM 771 C CA . ALA A 1 100 ? 4.750 15.390 -9.262 1.00 90.12 100 ALA A CA 1
ATOM 772 C C . ALA A 1 100 ? 5.289 16.785 -8.905 1.00 90.12 100 ALA A C 1
ATOM 774 O O . ALA A 1 100 ? 5.823 17.480 -9.768 1.00 90.12 100 ALA A O 1
ATOM 775 N N . ASP A 1 101 ? 5.215 17.154 -7.625 1.00 83.12 101 ASP A N 1
ATOM 776 C CA . ASP A 1 101 ? 5.767 18.400 -7.105 1.00 83.12 101 ASP A CA 1
ATOM 777 C C . ASP A 1 101 ? 7.181 18.153 -6.567 1.00 83.12 101 ASP A C 1
ATOM 779 O O . ASP A 1 101 ? 7.364 17.552 -5.509 1.00 83.12 101 ASP A O 1
ATOM 783 N N . ARG A 1 102 ? 8.202 18.631 -7.287 1.00 63.97 102 ARG A N 1
ATOM 784 C CA . ARG A 1 102 ? 9.600 18.593 -6.813 1.00 63.97 102 ARG A CA 1
ATOM 785 C C . ARG A 1 102 ? 9.930 19.694 -5.805 1.00 63.97 102 ARG A C 1
ATOM 787 O O . ARG A 1 102 ? 10.950 19.604 -5.132 1.00 63.97 102 ARG A O 1
ATOM 794 N N . GLU A 1 103 ? 9.099 20.730 -5.723 1.00 58.78 103 GLU A N 1
ATOM 795 C CA . GLU A 1 103 ? 9.427 21.965 -5.002 1.00 58.78 103 GLU A CA 1
ATOM 796 C C . GLU A 1 103 ? 9.308 21.869 -3.477 1.00 58.78 103 GLU A C 1
ATOM 798 O O . GLU A 1 103 ? 9.819 22.739 -2.779 1.00 58.78 103 GLU A O 1
ATOM 803 N N . PHE A 1 104 ? 8.673 20.838 -2.918 1.00 50.69 104 PHE A N 1
ATOM 804 C CA . PHE A 1 104 ? 8.329 20.846 -1.498 1.00 50.69 104 PHE A CA 1
ATOM 805 C C . PHE A 1 104 ? 8.625 19.516 -0.820 1.00 50.69 104 PHE A C 1
ATOM 807 O O . PHE A 1 104 ? 7.866 18.559 -0.933 1.00 50.69 104 PHE A O 1
ATOM 814 N N . LEU A 1 105 ? 9.719 19.495 -0.059 1.00 49.66 105 LEU A N 1
ATOM 815 C CA . LEU A 1 105 ? 9.696 19.446 1.408 1.00 49.66 105 LEU A CA 1
ATOM 816 C C . LEU A 1 105 ? 11.151 19.395 1.883 1.00 49.66 105 LEU A C 1
ATOM 818 O O . LEU A 1 105 ? 11.828 18.375 1.757 1.00 49.66 105 LEU A O 1
ATOM 822 N N . SER A 1 106 ? 11.637 20.505 2.440 1.00 51.12 106 SER A N 1
ATOM 823 C CA . SER A 1 106 ? 12.849 20.473 3.254 1.00 51.12 106 SER A CA 1
ATOM 824 C C . SER A 1 106 ? 12.653 19.402 4.341 1.00 51.12 106 SER A C 1
ATOM 826 O O . SER A 1 106 ? 11.621 19.436 5.016 1.00 51.12 106 SER A O 1
ATOM 828 N N . PRO A 1 107 ? 13.610 18.480 4.559 1.00 53.56 107 PRO A N 1
ATOM 829 C CA . PRO A 1 107 ? 13.517 17.413 5.568 1.00 53.56 107 PRO A CA 1
ATOM 830 C C . PRO A 1 107 ? 13.110 17.899 6.971 1.00 53.56 107 PRO A C 1
ATOM 832 O O . PRO A 1 107 ? 12.555 17.148 7.767 1.00 53.56 107 PRO A O 1
ATOM 835 N N . LEU A 1 108 ? 13.337 19.185 7.253 1.00 53.16 108 LEU A N 1
ATOM 836 C CA . LEU A 1 108 ? 12.962 19.874 8.484 1.00 53.16 108 LEU A CA 1
ATOM 837 C C . LEU A 1 108 ? 11.453 19.878 8.782 1.00 53.16 108 LEU A C 1
ATOM 839 O O . LEU A 1 108 ? 11.090 19.815 9.952 1.00 53.16 108 LEU A O 1
ATOM 843 N N . SER A 1 109 ? 10.567 19.885 7.778 1.00 48.47 109 SER A N 1
ATOM 844 C CA . SER A 1 109 ? 9.110 19.869 8.013 1.00 48.47 109 SER A CA 1
ATOM 845 C C . SER A 1 109 ? 8.592 18.529 8.555 1.00 48.47 109 SER A C 1
ATOM 847 O O . SER A 1 109 ? 7.507 18.485 9.124 1.00 48.47 109 SER A O 1
ATOM 849 N N . LEU A 1 110 ? 9.363 17.444 8.404 1.00 51.62 110 LEU A N 1
ATOM 850 C CA . LEU A 1 110 ? 9.056 16.128 8.981 1.00 51.62 110 LEU A CA 1
ATOM 851 C C . LEU A 1 110 ? 9.571 15.982 10.426 1.00 51.62 110 LEU A C 1
ATOM 853 O O . LEU A 1 110 ? 9.100 15.113 11.153 1.00 51.62 110 LEU A O 1
ATOM 857 N N . LEU A 1 111 ? 10.530 16.818 10.847 1.00 47.78 111 LEU A N 1
ATOM 858 C CA . LEU A 1 111 ? 11.193 16.734 12.157 1.00 47.78 111 LEU A CA 1
ATOM 859 C C . LEU A 1 111 ? 10.517 17.578 13.245 1.00 47.78 111 LEU A C 1
ATOM 861 O O . LEU A 1 111 ? 10.747 17.353 14.432 1.00 47.78 111 LEU A O 1
ATOM 865 N N . THR A 1 112 ? 9.653 18.524 12.879 1.00 48.28 112 THR A N 1
ATOM 866 C CA . THR A 1 112 ? 8.794 19.224 13.840 1.00 48.28 112 THR A CA 1
ATOM 867 C C . THR A 1 112 ? 7.640 18.304 14.244 1.00 48.28 112 THR A C 1
ATOM 869 O O . THR A 1 112 ? 6.557 18.371 13.670 1.00 48.28 112 THR A O 1
ATOM 872 N N . GLY A 1 113 ? 7.909 17.414 15.206 1.00 41.56 113 GLY A N 1
ATOM 873 C CA . GLY A 1 113 ? 7.066 16.314 15.699 1.00 41.56 113 GLY A CA 1
ATOM 874 C C . GLY A 1 113 ? 5.729 16.675 16.362 1.00 41.56 113 GLY A C 1
ATOM 875 O O . GLY A 1 113 ? 5.332 16.035 17.332 1.00 41.56 113 GLY A O 1
ATOM 876 N N . GLY A 1 114 ? 4.995 17.654 15.839 1.00 47.12 114 GLY A N 1
ATOM 877 C CA . GLY A 1 114 ? 3.550 17.689 16.030 1.00 47.12 114 GLY A CA 1
ATOM 878 C C . GLY A 1 114 ? 2.920 16.644 15.114 1.00 47.12 114 GLY A C 1
ATOM 879 O O . GLY A 1 114 ? 3.287 16.577 13.942 1.00 47.12 114 GLY A O 1
ATOM 880 N N . GLN A 1 115 ? 1.972 15.843 15.614 1.00 49.38 115 GLN A N 1
ATOM 881 C CA . GLN A 1 115 ? 1.098 14.967 14.811 1.00 49.38 115 GLN A CA 1
ATOM 882 C C . GLN A 1 115 ? 0.196 15.798 13.876 1.00 49.38 115 GLN A C 1
ATOM 884 O O . GLN A 1 115 ? -1.030 15.794 13.974 1.00 49.38 115 GLN A O 1
ATOM 889 N N . THR A 1 116 ? 0.807 16.580 12.997 1.00 55.47 116 THR A N 1
ATOM 890 C CA . THR A 1 116 ? 0.122 17.364 11.986 1.00 55.47 116 THR A CA 1
ATOM 891 C C . THR A 1 116 ? -0.448 16.396 10.964 1.00 55.47 116 THR A C 1
ATOM 893 O O . THR A 1 116 ? 0.180 15.395 10.606 1.00 55.47 116 THR A O 1
ATOM 896 N N . ALA A 1 117 ? -1.691 16.643 10.562 1.00 66.44 117 ALA A N 1
ATOM 897 C CA . ALA A 1 117 ? -2.379 15.797 9.609 1.00 66.44 117 ALA A CA 1
ATOM 898 C C . ALA A 1 117 ? -1.506 15.568 8.371 1.00 66.44 117 ALA A C 1
ATOM 900 O O . ALA A 1 117 ? -1.017 16.525 7.769 1.00 66.44 117 ALA A O 1
ATOM 901 N N . ILE A 1 118 ? -1.343 14.304 7.973 1.00 73.38 118 ILE A N 1
ATOM 902 C CA . ILE A 1 118 ? -0.669 13.975 6.716 1.00 73.38 118 ILE A CA 1
ATOM 903 C C . ILE A 1 118 ? -1.464 14.670 5.607 1.00 73.38 118 ILE A C 1
ATOM 905 O O . ILE A 1 118 ? -2.663 14.417 5.443 1.00 73.38 118 ILE A O 1
ATOM 909 N N . SER A 1 119 ? -0.813 15.588 4.895 1.00 85.62 119 SER A N 1
ATOM 910 C CA . SER A 1 119 ? -1.367 16.211 3.695 1.00 85.62 119 SER A CA 1
ATOM 911 C C . SER A 1 119 ? -1.261 15.244 2.519 1.00 85.62 119 SER A C 1
ATOM 913 O O . SER A 1 119 ? -0.460 14.312 2.533 1.00 85.62 119 SER A O 1
ATOM 915 N N . ASP A 1 120 ? -2.056 15.456 1.476 1.00 85.06 120 ASP A N 1
ATOM 916 C CA . ASP A 1 120 ? -1.934 14.691 0.231 1.00 85.06 120 ASP A CA 1
ATOM 917 C C . ASP A 1 120 ? -0.510 14.767 -0.364 1.00 85.06 120 ASP A C 1
ATOM 919 O O . ASP A 1 120 ? 0.033 13.753 -0.801 1.00 85.06 120 ASP A O 1
ATOM 923 N N . ARG A 1 121 ? 0.152 15.930 -0.265 1.00 83.12 121 ARG A N 1
ATOM 924 C CA . ARG A 1 121 ? 1.566 16.136 -0.639 1.00 83.12 121 ARG A CA 1
ATOM 925 C C . ARG A 1 121 ? 2.534 15.219 0.105 1.00 83.12 121 ARG A C 1
ATOM 927 O O . ARG A 1 121 ? 3.552 14.815 -0.448 1.00 83.12 121 ARG A O 1
ATOM 934 N N . ALA A 1 122 ? 2.234 14.908 1.363 1.00 87.00 122 ALA A N 1
ATOM 935 C CA . ALA A 1 122 ? 3.115 14.119 2.209 1.00 87.00 122 ALA A CA 1
ATOM 936 C C . ALA A 1 122 ? 3.112 12.621 1.851 1.00 87.00 122 ALA A C 1
ATOM 938 O O . ALA A 1 122 ? 3.994 11.896 2.302 1.00 87.00 122 ALA A O 1
ATOM 939 N N . LEU A 1 123 ? 2.177 12.150 1.013 1.00 92.31 123 LEU A N 1
ATOM 940 C CA . LEU A 1 123 ? 2.073 10.731 0.653 1.00 92.31 123 LEU A CA 1
ATOM 941 C C . LEU A 1 123 ? 3.351 10.187 0.002 1.00 92.31 123 LEU A C 1
ATOM 943 O O . LEU A 1 123 ? 3.785 9.093 0.356 1.00 92.31 123 LEU A O 1
ATOM 947 N N . PHE A 1 124 ? 3.970 10.964 -0.892 1.00 92.38 124 PHE A N 1
ATOM 948 C CA . PHE A 1 124 ? 5.223 10.616 -1.579 1.00 92.38 124 PHE A CA 1
ATOM 949 C C . PHE A 1 124 ? 6.445 11.382 -1.042 1.00 92.38 124 PHE A C 1
ATOM 951 O O . PHE A 1 124 ? 7.547 11.252 -1.575 1.00 92.38 124 PHE A O 1
ATOM 958 N N . ALA A 1 125 ? 6.275 12.200 -0.001 1.00 86.19 125 ALA A N 1
ATOM 959 C CA . ALA A 1 125 ? 7.344 13.043 0.516 1.00 86.19 125 ALA A CA 1
ATOM 960 C C . ALA A 1 125 ? 8.497 12.209 1.085 1.00 86.19 125 ALA A C 1
ATOM 962 O O . ALA A 1 125 ? 8.296 11.357 1.947 1.00 86.19 125 ALA A O 1
ATOM 963 N N . GLY A 1 126 ? 9.712 12.459 0.594 1.00 85.31 126 GLY A N 1
ATOM 964 C CA . GLY A 1 126 ? 10.903 11.702 0.987 1.00 85.31 126 GLY A CA 1
ATOM 965 C C . GLY A 1 126 ? 10.951 10.261 0.462 1.00 85.31 126 GLY A C 1
ATOM 966 O O . GLY A 1 126 ? 11.928 9.570 0.734 1.00 85.31 126 GLY A O 1
ATOM 967 N N . LEU A 1 127 ? 9.948 9.815 -0.307 1.00 91.50 127 LEU A N 1
ATOM 968 C CA . LEU A 1 127 ? 9.882 8.468 -0.875 1.00 91.50 127 LEU A CA 1
ATOM 969 C C . LEU A 1 127 ? 10.358 8.507 -2.331 1.00 91.50 127 LEU A C 1
ATOM 971 O O . LEU A 1 127 ? 9.607 8.843 -3.247 1.00 91.50 127 LEU A O 1
ATOM 975 N N . GLY A 1 128 ? 11.636 8.202 -2.546 1.00 90.50 128 GLY A N 1
ATOM 976 C CA . GLY A 1 128 ? 12.271 8.252 -3.867 1.00 90.50 128 GLY A CA 1
ATOM 977 C C . GLY A 1 128 ? 12.197 6.941 -4.652 1.00 90.50 128 GLY A C 1
ATOM 978 O O . GLY A 1 128 ? 12.583 6.912 -5.820 1.00 90.50 128 GLY A O 1
ATOM 979 N N . ARG A 1 129 ? 11.766 5.844 -4.016 1.00 94.44 129 ARG A N 1
ATOM 980 C CA . ARG A 1 129 ? 11.833 4.477 -4.558 1.00 94.44 129 ARG A CA 1
ATOM 981 C C . ARG A 1 129 ? 10.531 3.698 -4.364 1.00 94.44 129 ARG A C 1
ATOM 983 O O . ARG A 1 129 ? 10.561 2.510 -4.052 1.00 94.44 129 ARG A O 1
ATOM 990 N N . VAL A 1 130 ? 9.378 4.338 -4.558 1.00 96.88 130 VAL A N 1
ATOM 991 C CA . VAL A 1 130 ? 8.087 3.624 -4.601 1.00 96.88 130 VAL A CA 1
ATOM 992 C C . VAL A 1 130 ? 7.981 2.894 -5.939 1.00 96.88 130 VAL A C 1
ATOM 994 O O . VAL A 1 130 ? 7.769 3.520 -6.973 1.00 96.88 130 VAL A O 1
ATOM 997 N N . ALA A 1 131 ? 8.186 1.582 -5.946 1.00 97.00 131 ALA A N 1
ATOM 998 C CA . ALA A 1 131 ? 8.173 0.752 -7.143 1.00 97.00 131 ALA A CA 1
ATOM 999 C C . ALA A 1 131 ? 6.749 0.381 -7.577 1.00 97.00 131 ALA A C 1
ATOM 1001 O O . ALA A 1 131 ? 5.869 0.128 -6.750 1.00 97.00 131 ALA A O 1
ATOM 1002 N N . THR A 1 132 ? 6.551 0.304 -8.888 1.00 97.69 132 THR A N 1
ATOM 1003 C CA . THR A 1 132 ? 5.353 -0.264 -9.524 1.00 97.69 132 THR A CA 1
ATOM 1004 C C . THR A 1 132 ? 5.587 -1.729 -9.913 1.00 97.69 132 THR A C 1
ATOM 1006 O O . THR A 1 132 ? 6.716 -2.213 -9.850 1.00 97.69 132 THR A O 1
ATOM 1009 N N . ASN A 1 133 ? 4.539 -2.454 -10.313 1.00 95.44 133 ASN A N 1
ATOM 1010 C CA . ASN A 1 133 ? 4.654 -3.829 -10.832 1.00 95.44 133 ASN A CA 1
ATOM 1011 C C . ASN A 1 133 ? 3.876 -4.020 -12.144 1.00 95.44 133 ASN A C 1
ATOM 1013 O O . ASN A 1 133 ? 4.398 -4.536 -13.138 1.00 95.44 133 ASN A O 1
ATOM 1017 N N . VAL A 1 134 ? 2.618 -3.570 -12.170 1.00 95.81 134 VAL A N 1
ATOM 1018 C CA . VAL A 1 134 ? 1.767 -3.634 -13.366 1.00 95.81 134 VAL A CA 1
ATOM 1019 C C . VAL A 1 134 ? 1.160 -2.252 -13.625 1.00 95.81 134 VAL A C 1
ATOM 1021 O O . VAL A 1 134 ? -0.062 -2.093 -13.619 1.00 95.81 134 VAL A O 1
ATOM 1024 N N . PRO A 1 135 ? 2.004 -1.221 -13.819 1.00 97.38 135 PRO A N 1
ATOM 1025 C CA . PRO A 1 135 ? 1.519 0.144 -13.874 1.00 97.38 135 PRO A CA 1
ATOM 1026 C C . PRO A 1 135 ? 0.696 0.417 -15.126 1.00 97.38 135 PRO A C 1
ATOM 1028 O O . PRO A 1 135 ? 1.093 0.067 -16.238 1.00 97.38 135 PRO A O 1
ATOM 1031 N N . SER A 1 136 ? -0.410 1.120 -14.922 1.00 98.19 136 SER A N 1
ATOM 1032 C CA . SER A 1 136 ? -1.197 1.809 -15.939 1.00 98.19 136 SER A CA 1
ATOM 1033 C C . SER A 1 136 ? -1.079 3.322 -15.744 1.00 98.19 136 SER A C 1
ATOM 1035 O O . SER A 1 136 ? -0.588 3.788 -14.721 1.00 98.19 136 SER A O 1
ATOM 1037 N N . ALA A 1 137 ? -1.554 4.118 -16.698 1.00 98.00 137 ALA A N 1
ATOM 1038 C CA . ALA A 1 137 ? -1.691 5.560 -16.516 1.00 98.00 137 ALA A CA 1
ATOM 1039 C C . ALA A 1 137 ? -3.104 5.957 -16.074 1.00 98.00 137 ALA A C 1
ATOM 1041 O O . ALA A 1 137 ? -4.085 5.392 -16.554 1.00 98.00 137 ALA A O 1
ATOM 1042 N N . ALA A 1 138 ? -3.200 6.965 -15.210 1.00 97.56 138 ALA A N 1
ATOM 1043 C CA . ALA A 1 138 ? -4.412 7.730 -14.951 1.00 97.56 138 ALA A CA 1
ATOM 1044 C C . ALA A 1 138 ? -4.383 9.062 -15.715 1.00 97.56 138 ALA A C 1
ATOM 1046 O O . ALA A 1 138 ? -3.314 9.644 -15.909 1.00 97.56 138 ALA A O 1
ATOM 1047 N N . ARG A 1 139 ? -5.556 9.551 -16.123 1.00 95.69 139 ARG A N 1
ATOM 1048 C CA . ARG A 1 139 ? -5.763 10.858 -16.755 1.00 95.69 139 ARG A CA 1
ATOM 1049 C C . ARG A 1 139 ? -6.869 11.628 -16.045 1.00 95.69 139 ARG A C 1
ATOM 1051 O O . ARG A 1 139 ? -7.876 11.047 -15.633 1.00 95.69 139 ARG A O 1
ATOM 1058 N N . LEU A 1 140 ? -6.677 12.939 -15.947 1.00 92.69 140 LEU A N 1
ATOM 1059 C CA . LEU A 1 140 ? -7.659 13.897 -15.444 1.00 92.69 140 LEU A CA 1
ATOM 1060 C C . LEU A 1 140 ? -8.213 14.701 -16.621 1.00 92.69 140 LEU A C 1
ATOM 1062 O O . LEU A 1 140 ? -7.521 15.562 -17.156 1.00 92.69 140 LEU A O 1
ATOM 1066 N N . HIS A 1 141 ? -9.454 14.416 -17.024 1.00 89.69 141 HIS A N 1
ATOM 1067 C CA . HIS A 1 141 ? -10.084 15.067 -18.183 1.00 89.69 141 HIS A CA 1
ATOM 1068 C C . HIS A 1 141 ? -10.555 16.488 -17.875 1.00 89.69 141 HIS A C 1
ATOM 1070 O O . HIS A 1 141 ? -10.508 17.364 -18.732 1.00 89.69 141 HIS A O 1
ATOM 1076 N N . SER A 1 142 ? -11.004 16.723 -16.642 1.00 84.56 142 SER A N 1
ATOM 1077 C CA . SER A 1 142 ? -11.452 18.033 -16.173 1.00 84.56 142 SER A CA 1
ATOM 1078 C C . SER A 1 142 ? -10.984 18.250 -14.744 1.00 84.56 142 SER A C 1
ATOM 1080 O O . SER A 1 142 ? -11.219 17.408 -13.874 1.00 84.56 142 SER A O 1
ATOM 1082 N N . ARG A 1 143 ? -10.316 19.381 -14.499 1.00 79.75 143 ARG A N 1
ATOM 1083 C CA . ARG A 1 143 ? -9.953 19.801 -13.144 1.00 79.75 143 ARG A CA 1
ATOM 1084 C C . ARG A 1 143 ? -11.222 20.239 -12.426 1.00 79.75 143 ARG A C 1
ATOM 1086 O O . ARG A 1 143 ? -11.911 21.155 -12.867 1.00 79.75 143 ARG A O 1
ATOM 1093 N N . SER A 1 144 ? -11.526 19.576 -11.321 1.00 81.38 144 SER A N 1
ATOM 1094 C CA . SER A 1 144 ? -12.624 19.955 -10.435 1.00 81.38 144 SER A CA 1
ATOM 1095 C C . SER A 1 144 ? -12.047 20.735 -9.266 1.00 81.38 144 SER A C 1
ATOM 1097 O O . SER A 1 144 ? -10.942 20.440 -8.836 1.00 81.38 144 SER A O 1
ATOM 1099 N N . GLN A 1 145 ? -12.803 21.656 -8.672 1.00 80.19 145 GLN A N 1
ATOM 1100 C CA . GLN A 1 145 ? -12.360 22.407 -7.488 1.00 80.19 145 GLN A CA 1
ATOM 1101 C C . GLN A 1 145 ? -11.900 21.528 -6.305 1.00 80.19 145 GLN A C 1
ATOM 1103 O O . GLN A 1 145 ? -11.215 22.022 -5.414 1.00 80.19 145 GLN A O 1
ATOM 1108 N N . TYR A 1 146 ? -12.230 20.234 -6.317 1.00 78.88 146 TYR A N 1
ATOM 1109 C CA . TYR A 1 146 ? -11.814 19.253 -5.317 1.00 78.88 146 TYR A CA 1
ATOM 1110 C C . TYR A 1 146 ? -10.772 18.247 -5.827 1.00 78.88 146 TYR A C 1
ATOM 1112 O O . TYR A 1 146 ? -10.033 17.674 -5.029 1.00 78.88 146 TYR A O 1
ATOM 1120 N N . ALA A 1 147 ? -10.714 18.014 -7.140 1.00 67.56 147 ALA A N 1
ATOM 1121 C CA . ALA A 1 147 ? -9.862 17.027 -7.797 1.00 67.56 147 ALA A CA 1
ATOM 1122 C C . ALA A 1 147 ? -8.743 17.723 -8.568 1.00 67.56 147 ALA A C 1
ATOM 1124 O O . ALA A 1 147 ? -8.846 17.957 -9.774 1.00 67.56 147 ALA A O 1
ATOM 1125 N N . ASN A 1 148 ? -7.688 18.087 -7.844 1.00 67.62 148 ASN A N 1
ATOM 1126 C CA . ASN A 1 148 ? -6.748 19.089 -8.335 1.00 67.62 148 ASN A CA 1
ATOM 1127 C C . ASN A 1 148 ? -5.299 18.642 -8.416 1.00 67.62 148 AS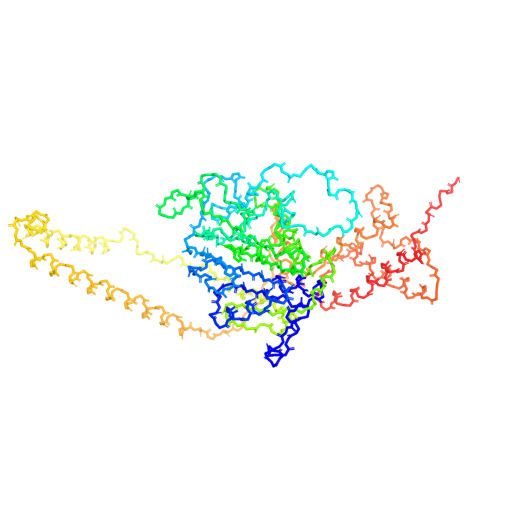N A C 1
ATOM 1129 O O . ASN A 1 148 ? -4.480 19.434 -8.885 1.00 67.62 148 ASN A O 1
ATOM 1133 N N . ARG A 1 149 ? -4.945 17.437 -7.948 1.00 88.88 149 ARG A N 1
ATOM 1134 C CA . ARG A 1 149 ? -3.530 17.149 -7.736 1.00 88.88 149 ARG A CA 1
ATOM 1135 C C . ARG A 1 149 ? -3.057 15.822 -8.288 1.00 88.88 149 ARG A C 1
ATOM 1137 O O . ARG A 1 149 ? -3.422 14.751 -7.821 1.00 88.88 149 ARG A O 1
ATOM 1144 N N . GLU A 1 150 ? -2.148 15.929 -9.243 1.00 94.25 150 GLU A N 1
ATOM 1145 C CA . GLU A 1 150 ? -1.217 14.867 -9.593 1.00 94.25 150 GLU A CA 1
ATOM 1146 C C . GLU A 1 150 ? -0.247 14.701 -8.416 1.00 94.25 150 GLU A C 1
ATOM 1148 O O . GLU A 1 150 ? 0.418 15.657 -8.028 1.00 94.25 150 GLU A O 1
ATOM 1153 N N . LEU A 1 151 ? -0.179 13.514 -7.816 1.00 94.75 151 LEU A N 1
ATOM 1154 C CA . LEU A 1 151 ? 0.738 13.244 -6.701 1.00 94.75 151 LEU A CA 1
ATOM 1155 C C . LEU A 1 151 ? 2.031 12.596 -7.166 1.00 94.75 151 LEU A C 1
ATOM 1157 O O . LEU A 1 151 ? 3.112 12.924 -6.678 1.00 94.75 151 LEU A O 1
ATOM 1161 N N . ALA A 1 152 ? 1.916 11.679 -8.122 1.00 96.56 152 ALA A N 1
ATOM 1162 C CA . ALA A 1 152 ? 3.052 10.968 -8.671 1.00 96.56 152 ALA A CA 1
ATOM 1163 C C . ALA A 1 152 ? 2.892 10.760 -10.172 1.00 96.56 152 ALA A C 1
ATOM 1165 O O . ALA A 1 152 ? 1.831 10.369 -10.660 1.00 96.56 152 ALA A O 1
ATOM 1166 N N . LYS A 1 153 ? 3.986 10.987 -10.887 1.00 97.00 153 LYS A N 1
ATOM 1167 C CA . LYS A 1 153 ? 4.175 10.748 -12.312 1.00 97.00 153 LYS A CA 1
ATOM 1168 C C . LYS A 1 153 ? 5.061 9.532 -12.523 1.00 97.00 153 LYS A C 1
ATOM 1170 O O . LYS A 1 153 ? 5.729 9.045 -11.608 1.00 97.00 153 LYS A O 1
ATOM 1175 N N . PHE A 1 154 ? 5.106 9.080 -13.764 1.00 97.56 154 PHE A N 1
ATOM 1176 C CA . PHE A 1 154 ? 6.130 8.147 -14.198 1.00 97.56 154 PHE A CA 1
ATOM 1177 C C . PHE A 1 154 ? 7.456 8.877 -14.450 1.00 97.56 154 PHE A C 1
ATOM 1179 O O . PHE A 1 154 ? 7.452 10.076 -14.751 1.00 97.56 154 PHE A O 1
ATOM 1186 N N . PRO A 1 155 ? 8.604 8.188 -14.354 1.00 96.69 155 PRO A N 1
ATOM 1187 C CA . PRO A 1 155 ? 9.883 8.799 -14.665 1.00 96.69 155 PRO A CA 1
ATOM 1188 C C . PRO A 1 155 ? 9.944 9.277 -16.120 1.00 96.69 155 PRO A C 1
ATOM 1190 O O . PRO A 1 155 ? 9.313 8.702 -17.009 1.00 96.69 155 PRO A O 1
ATOM 1193 N N . ILE A 1 156 ? 10.769 10.293 -16.386 1.00 94.94 156 ILE A N 1
ATOM 1194 C CA . ILE A 1 156 ? 11.077 10.739 -17.760 1.00 94.94 156 ILE A CA 1
ATOM 1195 C C . ILE A 1 156 ? 11.524 9.529 -18.594 1.00 94.94 156 ILE A C 1
ATOM 1197 O O . ILE A 1 156 ? 12.224 8.659 -18.075 1.00 94.94 156 ILE A O 1
ATOM 1201 N N . HIS A 1 157 ? 11.125 9.509 -19.868 1.00 95.62 157 HIS A N 1
ATOM 1202 C CA . HIS A 1 157 ? 11.322 8.418 -20.834 1.00 95.62 157 HIS A CA 1
ATOM 1203 C C . HIS A 1 157 ? 10.434 7.191 -20.626 1.00 95.62 157 HIS A C 1
ATOM 1205 O O . HIS A 1 157 ? 10.586 6.216 -21.358 1.00 95.62 157 HIS A O 1
ATOM 1211 N N . SER A 1 158 ? 9.484 7.237 -19.689 1.00 98.19 158 SER A N 1
ATOM 1212 C CA . SER A 1 158 ? 8.455 6.203 -19.628 1.00 98.19 158 SER A CA 1
ATOM 1213 C C . SER A 1 158 ? 7.610 6.189 -20.903 1.00 98.19 158 SER A C 1
ATOM 1215 O O . SER A 1 158 ? 7.367 7.220 -21.539 1.00 98.19 158 SER A O 1
ATOM 1217 N N . ALA A 1 159 ? 7.191 4.993 -21.285 1.00 98.12 159 ALA A N 1
ATOM 1218 C CA . ALA A 1 159 ? 6.482 4.712 -22.516 1.00 98.12 159 ALA A CA 1
ATOM 1219 C C . ALA A 1 159 ? 5.441 3.614 -22.289 1.00 98.12 159 ALA A C 1
ATOM 1221 O O . ALA A 1 159 ? 5.438 2.925 -21.271 1.00 98.12 159 ALA A O 1
ATOM 1222 N N . THR A 1 160 ? 4.556 3.483 -23.260 1.00 97.81 160 THR A N 1
ATOM 1223 C CA . THR A 1 160 ? 3.628 2.367 -23.437 1.00 97.81 160 THR A CA 1
ATOM 1224 C C . THR A 1 160 ? 3.992 1.657 -24.736 1.00 97.81 160 THR A C 1
ATOM 1226 O O . THR A 1 160 ? 4.865 2.120 -25.477 1.00 97.81 160 THR A O 1
ATOM 1229 N N . ASP A 1 161 ? 3.316 0.556 -25.045 1.00 95.75 161 ASP A N 1
ATOM 1230 C CA . ASP A 1 161 ? 3.498 -0.118 -26.335 1.00 95.75 161 ASP A CA 1
ATOM 1231 C C . ASP A 1 161 ? 3.095 0.777 -27.529 1.00 95.75 161 ASP A C 1
ATOM 1233 O O . ASP A 1 161 ? 3.607 0.598 -28.631 1.00 95.75 161 ASP A O 1
ATOM 1237 N N . GLU A 1 162 ? 2.244 1.788 -27.309 1.00 96.00 162 GLU A N 1
ATOM 1238 C CA . GLU A 1 162 ? 1.812 2.757 -28.329 1.00 96.00 162 GLU A CA 1
ATOM 1239 C C . GLU A 1 162 ? 2.800 3.920 -28.530 1.00 96.00 162 GLU A C 1
ATOM 1241 O O . GLU A 1 162 ? 2.653 4.717 -29.458 1.00 96.00 162 GLU A O 1
ATOM 1246 N N . GLY A 1 163 ? 3.823 4.031 -27.678 1.00 96.62 163 GLY A N 1
ATOM 1247 C CA . GLY A 1 163 ? 4.846 5.068 -27.767 1.00 96.62 163 GLY A CA 1
ATOM 1248 C C . GLY A 1 163 ? 5.083 5.806 -26.454 1.00 96.62 163 GLY A C 1
ATOM 1249 O O . GLY A 1 163 ? 4.778 5.325 -25.361 1.00 96.62 163 GLY A O 1
ATOM 1250 N N . ARG A 1 164 ? 5.695 6.990 -26.552 1.00 96.88 164 ARG A N 1
ATOM 1251 C CA . ARG A 1 164 ? 6.087 7.790 -25.384 1.00 96.88 164 ARG A CA 1
ATOM 1252 C C . ARG A 1 164 ? 4.860 8.190 -24.561 1.00 96.88 164 ARG A C 1
ATOM 1254 O O . ARG A 1 164 ? 3.852 8.624 -25.109 1.00 96.88 164 ARG A O 1
ATOM 1261 N N . LEU A 1 165 ? 4.976 8.085 -23.238 1.00 96.38 165 LEU A N 1
ATOM 1262 C CA . LEU A 1 165 ? 3.910 8.481 -22.328 1.00 96.38 165 LEU A CA 1
ATOM 1263 C C . LEU A 1 165 ? 3.739 10.013 -22.342 1.00 96.38 165 LEU A C 1
ATOM 1265 O O . LEU A 1 165 ? 4.724 10.742 -22.198 1.00 96.38 165 LEU A O 1
ATOM 1269 N N . GLY A 1 166 ? 2.502 10.485 -22.526 1.00 94.31 166 GLY A N 1
ATOM 1270 C CA . GLY A 1 166 ? 2.145 11.907 -22.441 1.00 94.31 166 GLY A CA 1
ATOM 1271 C C . GLY A 1 166 ? 2.311 12.483 -21.030 1.00 94.31 166 GLY A C 1
ATOM 1272 O O . GLY A 1 166 ? 2.334 11.742 -20.049 1.00 94.31 166 GLY A O 1
ATOM 1273 N N . GLU A 1 167 ? 2.440 13.807 -20.915 1.00 92.44 167 GLU A N 1
ATOM 1274 C CA . GLU A 1 167 ? 2.607 14.489 -19.617 1.00 92.44 167 GLU A CA 1
ATOM 1275 C C . GLU A 1 167 ? 1.327 14.514 -18.768 1.00 92.44 167 GLU A C 1
ATOM 1277 O O . GLU A 1 167 ? 1.404 14.642 -17.547 1.00 92.44 167 GLU A O 1
ATOM 1282 N N . ASP A 1 168 ? 0.170 14.356 -19.414 1.00 92.31 168 ASP A N 1
ATOM 1283 C CA . ASP A 1 168 ? -1.173 14.257 -18.830 1.00 92.31 168 ASP A CA 1
ATOM 1284 C C . ASP A 1 168 ? -1.454 12.891 -18.180 1.00 92.31 168 ASP A C 1
ATOM 1286 O O . ASP A 1 168 ? -2.494 12.683 -17.551 1.00 92.31 168 ASP A O 1
ATOM 1290 N N . ARG A 1 169 ? -0.532 11.940 -18.350 1.00 94.50 169 ARG A N 1
ATOM 1291 C CA . ARG A 1 169 ? -0.640 10.564 -17.875 1.00 94.50 169 ARG A CA 1
ATOM 1292 C C . ARG A 1 169 ? 0.201 10.374 -16.619 1.00 94.50 169 ARG A C 1
ATOM 1294 O O . ARG A 1 169 ? 1.433 10.369 -16.658 1.00 94.50 169 ARG A O 1
ATOM 1301 N N . VAL A 1 170 ? -0.471 10.167 -15.495 1.00 97.12 170 VAL A N 1
ATOM 1302 C CA . VAL A 1 170 ? 0.154 10.111 -14.168 1.00 97.12 170 VAL A CA 1
ATOM 1303 C C . VAL A 1 170 ? -0.105 8.776 -13.476 1.00 97.12 170 VAL A C 1
ATOM 1305 O O . VAL A 1 170 ? -0.968 8.008 -13.891 1.00 97.12 170 VAL A O 1
ATOM 1308 N N . LEU A 1 171 ? 0.659 8.472 -12.428 1.00 97.88 171 LEU A N 1
ATOM 1309 C CA . LEU A 1 171 ? 0.474 7.254 -11.637 1.00 97.88 171 LEU A CA 1
ATOM 1310 C C . LEU A 1 171 ? -0.600 7.447 -10.564 1.00 97.88 171 LEU A C 1
ATOM 1312 O O . LEU A 1 171 ? -1.399 6.544 -10.330 1.00 97.88 171 LEU A O 1
ATOM 1316 N N . ALA A 1 172 ? -0.598 8.597 -9.886 1.00 97.50 172 ALA A N 1
ATOM 1317 C CA . ALA A 1 172 ? -1.484 8.842 -8.755 1.00 97.50 172 ALA A CA 1
ATOM 1318 C C . ALA A 1 172 ? -2.096 10.244 -8.788 1.00 97.50 172 ALA A C 1
ATOM 1320 O O . ALA A 1 172 ? -1.396 11.227 -9.042 1.00 97.50 172 ALA A O 1
ATOM 1321 N N . ILE A 1 173 ? -3.391 10.320 -8.484 1.00 95.81 173 ILE A N 1
ATOM 1322 C CA . ILE A 1 173 ? -4.177 11.558 -8.417 1.00 95.81 173 ILE A CA 1
ATOM 1323 C C . ILE A 1 173 ? -4.915 11.592 -7.084 1.00 95.81 173 ILE A C 1
ATOM 1325 O O . ILE A 1 173 ? -5.510 10.591 -6.687 1.00 95.81 173 ILE A O 1
ATOM 1329 N N . SER A 1 174 ? -4.920 12.739 -6.416 1.00 95.12 174 SER A N 1
ATOM 1330 C CA . SER A 1 174 ? -5.700 12.954 -5.201 1.00 95.12 174 SER A CA 1
ATOM 1331 C C . SER A 1 174 ? -6.617 14.161 -5.289 1.00 95.12 174 SER A C 1
ATOM 1333 O O . SER A 1 174 ? -6.460 15.067 -6.114 1.00 95.12 174 SER A O 1
ATOM 1335 N N . GLY A 1 175 ? -7.560 14.181 -4.357 1.00 92.81 175 GLY A N 1
ATOM 1336 C CA . GLY A 1 175 ? -8.352 15.354 -4.057 1.00 92.81 175 GLY A CA 1
ATOM 1337 C C . GLY A 1 175 ? -8.858 15.352 -2.626 1.00 92.81 175 GLY A C 1
ATOM 1338 O O . GLY A 1 175 ? -8.904 14.320 -1.946 1.00 92.81 175 GLY A O 1
ATOM 1339 N N . SER A 1 176 ? -9.229 16.539 -2.170 1.00 92.31 176 SER A N 1
ATOM 1340 C CA . SER A 1 176 ? -9.751 16.771 -0.831 1.00 92.31 176 SER A CA 1
ATOM 1341 C C . SER A 1 176 ? -10.898 17.768 -0.872 1.00 92.31 176 SER A C 1
ATOM 1343 O O . SER A 1 176 ? -10.894 18.709 -1.666 1.00 92.31 176 SER A O 1
ATOM 1345 N N . GLY A 1 177 ? -11.878 17.544 -0.004 1.00 90.62 177 GLY A N 1
ATOM 1346 C CA . GLY A 1 177 ? -12.979 18.471 0.210 1.00 90.62 177 GLY A CA 1
ATOM 1347 C C . GLY A 1 177 ? -12.552 19.734 0.964 1.00 90.62 177 GLY A C 1
ATOM 1348 O O . GLY A 1 177 ? -11.435 19.799 1.479 1.00 90.62 177 GLY A O 1
ATOM 1349 N N . PRO A 1 178 ? -13.445 20.733 1.039 1.00 88.00 178 PRO A N 1
ATOM 1350 C CA . PRO A 1 178 ? -13.223 21.951 1.814 1.00 88.00 178 PRO A CA 1
ATOM 1351 C C . PRO A 1 178 ? -13.182 21.648 3.323 1.00 88.00 178 PRO A C 1
ATOM 1353 O O . PRO A 1 178 ? -13.696 20.622 3.766 1.00 88.00 178 PRO A O 1
ATOM 1356 N N . ASP A 1 179 ? -12.623 22.552 4.131 1.00 83.38 179 ASP A N 1
ATOM 1357 C CA . ASP A 1 179 ? -12.420 22.334 5.578 1.00 83.38 179 ASP A CA 1
ATOM 1358 C C . ASP A 1 179 ? -13.716 22.054 6.355 1.00 83.38 179 ASP A C 1
ATOM 1360 O O . ASP A 1 179 ? -13.721 21.289 7.319 1.00 83.38 179 ASP A O 1
ATOM 1364 N N . ASN A 1 180 ? -14.835 22.641 5.921 1.00 81.88 180 ASN A N 1
ATOM 1365 C CA . ASN A 1 180 ? -16.157 22.411 6.509 1.00 81.88 180 ASN A CA 1
ATOM 1366 C C . ASN A 1 180 ? -16.768 21.052 6.121 1.00 81.88 180 ASN A C 1
ATOM 1368 O O . ASN A 1 180 ? -17.739 20.621 6.741 1.00 81.88 180 ASN A O 1
ATOM 1372 N N . HIS A 1 181 ? -16.211 20.378 5.114 1.00 84.56 181 HIS A N 1
ATOM 1373 C CA . HIS A 1 181 ? -16.652 19.072 4.647 1.00 84.56 181 HIS A CA 1
ATOM 1374 C C . HIS A 1 181 ? -15.464 18.230 4.125 1.00 84.56 181 HIS A C 1
ATOM 1376 O O . HIS A 1 181 ? -15.353 17.954 2.920 1.00 84.56 181 HIS A O 1
ATOM 1382 N N . PRO A 1 182 ? -14.541 17.824 5.020 1.00 88.88 182 PRO A N 1
ATOM 1383 C CA . PRO A 1 182 ? -13.247 17.288 4.624 1.00 88.88 182 PRO A CA 1
ATOM 1384 C C . PRO A 1 182 ? -13.363 15.819 4.207 1.00 88.88 182 PRO A C 1
ATOM 1386 O O . PRO A 1 182 ? -13.189 14.906 5.015 1.00 88.88 182 PRO A O 1
ATOM 1389 N N . PHE A 1 183 ? -13.624 15.577 2.925 1.00 93.88 183 PHE A N 1
ATOM 1390 C CA . PHE A 1 183 ? -13.431 14.263 2.313 1.00 93.88 183 PHE A CA 1
ATOM 1391 C C . PHE A 1 183 ? -12.040 14.137 1.702 1.00 93.88 183 PHE A C 1
ATOM 1393 O O . PHE A 1 183 ? -11.334 15.127 1.500 1.00 93.88 183 PHE A O 1
ATOM 1400 N N . ARG A 1 184 ? -11.641 12.905 1.393 1.00 95.00 184 ARG A N 1
ATOM 1401 C CA . ARG A 1 184 ? -10.346 12.594 0.781 1.00 95.00 184 ARG A CA 1
ATOM 1402 C C . ARG A 1 184 ? -10.521 11.515 -0.268 1.00 95.00 184 ARG A C 1
ATOM 1404 O O . ARG A 1 184 ? -11.200 10.527 -0.008 1.00 95.00 184 ARG A O 1
ATOM 1411 N N . PHE A 1 185 ? -9.886 11.654 -1.422 1.00 96.25 185 PHE A N 1
ATOM 1412 C CA . PHE A 1 185 ? -9.792 10.536 -2.348 1.00 96.25 185 PHE A CA 1
ATOM 1413 C C . PHE A 1 185 ? -8.412 10.402 -2.978 1.00 96.25 185 PHE A C 1
ATOM 1415 O O . PHE A 1 185 ? -7.715 11.393 -3.197 1.00 96.25 185 PHE A O 1
ATOM 1422 N N . LEU A 1 186 ? -8.035 9.161 -3.264 1.00 97.12 186 LEU A N 1
ATOM 1423 C CA . LEU A 1 186 ? -6.787 8.804 -3.914 1.00 97.12 186 LEU A CA 1
ATOM 1424 C C . LEU A 1 186 ? -7.066 7.762 -4.998 1.00 97.12 186 LEU A C 1
ATOM 1426 O O . LEU A 1 186 ? -7.656 6.715 -4.735 1.00 97.12 186 LEU A O 1
ATOM 1430 N N . LEU A 1 187 ? -6.625 8.054 -6.214 1.00 97.56 187 LEU A N 1
ATOM 1431 C CA . LEU A 1 187 ? -6.559 7.121 -7.328 1.00 97.56 187 LEU A CA 1
ATOM 1432 C C . LEU A 1 187 ? -5.097 6.734 -7.543 1.00 97.56 187 LEU A C 1
ATOM 1434 O O . LEU A 1 187 ? -4.255 7.616 -7.702 1.00 97.56 187 LEU A O 1
ATOM 1438 N N . VAL A 1 188 ? -4.802 5.436 -7.589 1.00 98.12 188 VAL A N 1
ATOM 1439 C CA . VAL A 1 188 ? -3.479 4.907 -7.947 1.00 98.12 188 VAL A CA 1
ATOM 1440 C C . VAL A 1 188 ? -3.624 3.916 -9.096 1.00 98.12 188 VAL A C 1
ATOM 1442 O O . VAL A 1 188 ? -4.327 2.911 -8.984 1.00 98.12 188 VAL A O 1
ATOM 1445 N N . ALA A 1 189 ? -2.939 4.183 -10.203 1.00 98.25 189 ALA A N 1
ATOM 1446 C CA . ALA A 1 189 ? -3.042 3.420 -11.442 1.00 98.25 189 ALA A CA 1
ATOM 1447 C C . ALA A 1 189 ? -2.187 2.131 -11.454 1.00 98.25 189 ALA A C 1
ATOM 1449 O O . ALA A 1 189 ? -1.724 1.694 -12.504 1.00 98.25 189 ALA A O 1
ATOM 1450 N N . ASP A 1 190 ? -1.933 1.532 -10.287 1.00 98.31 190 ASP A N 1
ATOM 1451 C CA . ASP A 1 190 ? -1.190 0.275 -10.151 1.00 98.31 190 ASP A CA 1
ATOM 1452 C C . ASP A 1 190 ? -1.517 -0.422 -8.814 1.00 98.31 190 ASP A C 1
ATOM 1454 O O . ASP A 1 190 ? -1.086 0.051 -7.762 1.00 98.31 190 ASP A O 1
ATOM 1458 N N . PRO A 1 191 ? -2.234 -1.559 -8.800 1.00 97.31 191 PRO A N 1
ATOM 1459 C CA . PRO A 1 191 ? -2.436 -2.360 -7.589 1.00 97.31 191 PRO A CA 1
ATOM 1460 C C . PRO A 1 191 ? -1.153 -3.029 -7.090 1.00 97.31 191 PRO A C 1
ATOM 1462 O O . PRO A 1 191 ? -1.036 -3.346 -5.905 1.00 97.31 191 PRO A O 1
ATOM 1465 N N . GLY A 1 192 ? -0.160 -3.183 -7.965 1.00 96.38 192 GLY A N 1
ATOM 1466 C CA . GLY A 1 192 ? 1.148 -3.740 -7.674 1.00 96.38 192 GLY A CA 1
ATOM 1467 C C . GLY A 1 192 ? 1.927 -3.004 -6.590 1.00 96.38 192 GLY A C 1
ATOM 1468 O O . GLY A 1 192 ? 2.676 -3.654 -5.856 1.00 96.38 192 GLY A O 1
ATOM 1469 N N . VAL A 1 193 ? 1.702 -1.696 -6.415 1.00 97.06 193 VAL A N 1
ATOM 1470 C CA . VAL A 1 193 ? 2.394 -0.900 -5.384 1.00 97.06 193 VAL A CA 1
ATOM 1471 C C . VAL A 1 193 ? 2.081 -1.384 -3.963 1.00 97.06 193 VAL A C 1
ATOM 1473 O O . VAL A 1 193 ? 2.902 -1.200 -3.068 1.00 97.06 193 VAL A O 1
ATOM 1476 N N . PHE A 1 194 ? 0.932 -2.045 -3.765 1.00 96.56 194 PHE A N 1
ATOM 1477 C CA . PHE A 1 194 ? 0.502 -2.637 -2.491 1.00 96.56 194 PHE A CA 1
ATOM 1478 C C . PHE A 1 194 ? 0.615 -4.172 -2.466 1.00 96.56 194 PHE A C 1
ATOM 1480 O O . PHE A 1 194 ? 0.088 -4.828 -1.558 1.00 96.56 194 PHE A O 1
ATOM 1487 N N . SER A 1 195 ? 1.267 -4.769 -3.468 1.00 93.50 195 SER A N 1
ATOM 1488 C CA . SER A 1 195 ? 1.493 -6.215 -3.510 1.00 93.50 195 SER A CA 1
ATOM 1489 C C . SER A 1 195 ? 2.452 -6.655 -2.401 1.00 93.50 195 SER A C 1
ATOM 1491 O O . SER A 1 195 ? 3.351 -5.913 -2.006 1.00 93.50 195 SER A O 1
ATOM 1493 N N . ASN A 1 196 ? 2.290 -7.891 -1.917 1.00 87.94 196 ASN A N 1
ATOM 1494 C CA . ASN A 1 196 ? 3.160 -8.435 -0.868 1.00 87.94 196 ASN A CA 1
ATOM 1495 C C . ASN A 1 196 ? 4.640 -8.396 -1.279 1.00 87.94 196 ASN A C 1
ATOM 1497 O O . ASN A 1 196 ? 5.491 -8.104 -0.449 1.00 87.94 196 ASN A O 1
ATOM 1501 N N . GLN A 1 197 ? 4.932 -8.653 -2.559 1.00 89.50 197 GLN A N 1
ATOM 1502 C CA . GLN A 1 197 ? 6.293 -8.631 -3.091 1.00 89.50 197 GLN A CA 1
ATOM 1503 C C . GLN A 1 197 ? 6.922 -7.239 -2.974 1.00 89.50 197 GLN A C 1
ATOM 1505 O O . GLN A 1 197 ? 8.031 -7.120 -2.465 1.00 89.50 197 GLN A O 1
ATOM 1510 N N . MET A 1 198 ? 6.214 -6.188 -3.402 1.00 92.62 198 MET A N 1
ATOM 1511 C CA . MET A 1 198 ? 6.749 -4.824 -3.344 1.00 92.62 198 MET A CA 1
ATOM 1512 C C . MET A 1 198 ? 6.882 -4.328 -1.903 1.00 92.62 198 MET A C 1
ATOM 1514 O O . MET A 1 198 ? 7.872 -3.703 -1.550 1.00 92.62 198 MET A O 1
ATOM 1518 N N . LEU A 1 199 ? 5.925 -4.652 -1.036 1.00 90.69 199 LEU A N 1
ATOM 1519 C CA . LEU A 1 199 ? 5.963 -4.237 0.368 1.00 90.69 199 LEU A CA 1
ATOM 1520 C C . LEU A 1 199 ? 7.038 -4.972 1.189 1.00 90.69 199 LEU A C 1
ATOM 1522 O O . LEU A 1 199 ? 7.566 -4.402 2.140 1.00 90.69 199 LEU A O 1
ATOM 1526 N N . ALA A 1 200 ? 7.377 -6.213 0.823 1.00 86.75 200 ALA A N 1
ATOM 1527 C CA . ALA A 1 200 ? 8.431 -6.998 1.469 1.00 86.75 200 ALA A CA 1
ATOM 1528 C C . ALA A 1 200 ? 9.843 -6.698 0.931 1.00 86.75 200 ALA A C 1
ATOM 1530 O O . ALA A 1 200 ? 10.827 -7.133 1.531 1.00 86.75 200 ALA A O 1
ATOM 1531 N N . ALA A 1 201 ? 9.962 -5.943 -0.165 1.00 86.69 201 ALA A N 1
ATOM 1532 C CA . ALA A 1 201 ? 11.224 -5.573 -0.804 1.00 86.69 201 ALA A CA 1
ATOM 1533 C C . ALA A 1 201 ? 12.006 -4.491 -0.024 1.00 86.69 201 ALA A C 1
ATOM 1535 O O . ALA A 1 201 ? 12.431 -3.481 -0.586 1.00 86.69 201 ALA A O 1
ATOM 1536 N N . LEU A 1 202 ? 12.164 -4.685 1.289 1.00 73.88 202 LEU A N 1
ATOM 1537 C CA . LEU A 1 202 ? 12.959 -3.834 2.180 1.00 73.88 202 LEU A CA 1
ATOM 1538 C C . LEU A 1 202 ? 14.458 -4.144 2.054 1.00 73.88 202 LEU A C 1
ATOM 1540 O O . LEU A 1 202 ? 15.296 -3.249 2.158 1.00 73.88 202 LEU A O 1
ATOM 1544 N N . GLY A 1 203 ? 14.787 -5.414 1.801 1.00 62.28 203 GLY A N 1
ATOM 1545 C CA . GLY A 1 203 ? 16.112 -5.832 1.358 1.00 62.28 203 GLY A CA 1
ATOM 1546 C C . GLY A 1 203 ? 16.305 -5.436 -0.099 1.00 62.28 203 GLY A C 1
ATOM 1547 O O . GLY A 1 203 ? 15.354 -5.470 -0.876 1.00 62.28 203 GLY A O 1
ATOM 1548 N N . GLY A 1 204 ? 17.514 -5.012 -0.447 1.00 65.44 204 GLY A N 1
ATOM 1549 C CA . GLY A 1 204 ? 17.860 -4.551 -1.785 1.00 65.44 204 GLY A CA 1
ATOM 1550 C C . GLY A 1 204 ? 17.420 -5.450 -2.943 1.00 65.44 204 GLY A C 1
ATOM 1551 O O . GLY A 1 204 ? 17.073 -6.613 -2.749 1.00 65.44 204 GLY A O 1
ATOM 1552 N N . ASP A 1 205 ? 17.437 -4.916 -4.165 1.00 68.75 205 ASP A N 1
ATOM 1553 C CA . ASP A 1 205 ? 17.200 -5.757 -5.344 1.00 68.75 205 ASP A CA 1
ATOM 1554 C C . ASP A 1 205 ? 18.321 -6.805 -5.524 1.00 68.75 205 ASP A C 1
ATOM 1556 O O . ASP A 1 205 ? 19.387 -6.722 -4.910 1.00 68.75 205 ASP A O 1
ATOM 1560 N N . GLU A 1 206 ? 18.099 -7.800 -6.391 1.00 60.59 206 GLU A N 1
ATOM 1561 C CA . GLU A 1 206 ? 19.079 -8.860 -6.705 1.00 60.59 206 GLU A CA 1
ATOM 1562 C C . GLU A 1 206 ? 20.439 -8.323 -7.193 1.00 60.59 206 GLU A C 1
ATOM 1564 O O . GLU A 1 206 ? 21.421 -9.060 -7.245 1.00 60.59 206 GLU A O 1
ATOM 1569 N N . ARG A 1 207 ? 20.514 -7.035 -7.548 1.00 64.56 207 ARG A N 1
ATOM 1570 C CA . ARG A 1 207 ? 21.725 -6.350 -8.009 1.00 64.56 207 ARG A CA 1
ATOM 1571 C C . ARG A 1 207 ? 22.423 -5.575 -6.887 1.00 64.56 207 ARG A C 1
ATOM 1573 O O . ARG A 1 207 ? 23.346 -4.814 -7.167 1.00 64.56 207 ARG A O 1
ATOM 1580 N N . GLY A 1 208 ? 22.000 -5.746 -5.633 1.00 66.94 208 GLY A N 1
ATOM 1581 C CA . GLY A 1 208 ? 22.538 -5.017 -4.484 1.00 66.94 208 GLY A CA 1
ATOM 1582 C C . GLY A 1 208 ? 22.073 -3.558 -4.402 1.00 66.94 208 GLY A C 1
ATOM 1583 O O . GLY A 1 208 ? 22.653 -2.771 -3.653 1.00 66.94 208 GLY A O 1
ATOM 1584 N N . GLY A 1 209 ? 21.049 -3.167 -5.167 1.00 70.81 209 GLY A N 1
ATOM 1585 C CA . GLY A 1 209 ? 20.427 -1.846 -5.104 1.00 70.81 209 GLY A CA 1
ATOM 1586 C C . GLY A 1 209 ? 19.639 -1.644 -3.810 1.00 70.81 209 GLY A C 1
ATOM 1587 O O . GLY A 1 209 ? 19.296 -2.599 -3.133 1.00 70.81 209 GLY A O 1
ATOM 1588 N N . ARG A 1 210 ? 19.317 -0.399 -3.434 1.00 82.06 210 ARG A N 1
ATOM 1589 C CA . ARG A 1 210 ? 18.465 -0.123 -2.255 1.00 82.06 210 ARG A CA 1
ATOM 1590 C C . ARG A 1 210 ? 17.069 -0.741 -2.417 1.00 82.06 210 ARG A C 1
ATOM 1592 O O . ARG A 1 210 ? 16.557 -0.798 -3.539 1.00 82.06 210 ARG A O 1
ATOM 1599 N N . GLY A 1 211 ? 16.453 -1.135 -1.300 1.00 88.44 211 GLY A N 1
ATOM 1600 C CA . GLY A 1 211 ? 15.061 -1.591 -1.248 1.00 88.44 211 GLY A CA 1
ATOM 1601 C C . GLY A 1 211 ? 14.061 -0.543 -1.756 1.00 88.44 211 GLY A C 1
ATOM 1602 O O . GLY A 1 211 ? 14.436 0.537 -2.234 1.00 88.44 211 GLY A O 1
ATOM 1603 N N . THR A 1 212 ? 12.781 -0.882 -1.681 1.00 93.81 212 THR A N 1
ATOM 1604 C CA . THR A 1 212 ? 11.683 -0.005 -2.097 1.00 93.81 212 THR A CA 1
ATOM 1605 C C . THR A 1 212 ? 11.082 0.746 -0.912 1.00 93.81 212 THR A C 1
ATOM 1607 O O . THR A 1 212 ? 11.134 0.290 0.230 1.00 93.81 212 THR A O 1
ATOM 1610 N N . ASP A 1 213 ? 10.448 1.879 -1.204 1.00 95.44 213 ASP A N 1
ATOM 1611 C CA . ASP A 1 213 ? 9.731 2.693 -0.218 1.00 95.44 213 ASP A CA 1
ATOM 1612 C C . ASP A 1 213 ? 8.237 2.319 -0.130 1.00 95.44 213 ASP A C 1
ATOM 1614 O O . ASP A 1 213 ? 7.439 3.033 0.481 1.00 95.44 213 ASP A O 1
ATOM 1618 N N . ASN A 1 214 ? 7.820 1.206 -0.748 1.00 96.06 214 ASN A N 1
ATOM 1619 C CA . ASN A 1 214 ? 6.411 0.826 -0.878 1.00 96.06 214 ASN A CA 1
ATOM 1620 C C . ASN A 1 214 ? 5.713 0.637 0.471 1.00 96.06 214 ASN A C 1
ATOM 1622 O O . ASN A 1 214 ? 4.550 1.012 0.605 1.00 96.06 214 ASN A O 1
ATOM 1626 N N . LEU A 1 215 ? 6.402 0.082 1.476 1.00 93.38 215 LEU A N 1
ATOM 1627 C CA . LEU A 1 215 ? 5.827 -0.092 2.813 1.00 93.38 215 LEU A CA 1
ATOM 1628 C C . LEU A 1 215 ? 5.561 1.256 3.490 1.00 93.38 215 LEU A C 1
ATOM 1630 O O . LEU A 1 215 ? 4.480 1.462 4.040 1.00 93.38 215 LEU A O 1
ATOM 1634 N N . ALA A 1 216 ? 6.518 2.183 3.405 1.00 92.62 216 ALA A N 1
ATOM 1635 C CA . ALA A 1 216 ? 6.364 3.535 3.931 1.00 92.62 216 ALA A CA 1
ATOM 1636 C C . ALA A 1 216 ? 5.235 4.281 3.204 1.00 92.62 216 ALA A C 1
ATOM 1638 O O . ALA A 1 216 ? 4.371 4.872 3.850 1.00 92.62 216 ALA A O 1
ATOM 1639 N N . PHE A 1 217 ? 5.180 4.171 1.873 1.00 95.94 217 PHE A N 1
ATOM 1640 C CA . PHE A 1 217 ? 4.093 4.721 1.065 1.00 95.94 217 PHE A CA 1
ATOM 1641 C C . PHE A 1 217 ? 2.731 4.160 1.486 1.00 95.94 217 PHE A C 1
ATOM 1643 O O . PHE A 1 217 ? 1.803 4.920 1.757 1.00 95.94 217 PHE A O 1
ATOM 1650 N N . ALA A 1 218 ? 2.606 2.837 1.605 1.00 96.38 218 ALA A N 1
ATOM 1651 C CA . ALA A 1 218 ? 1.356 2.201 2.000 1.00 96.38 218 ALA A CA 1
ATOM 1652 C C . ALA A 1 218 ? 0.912 2.611 3.407 1.00 96.38 218 ALA A C 1
ATOM 1654 O O . ALA A 1 218 ? -0.268 2.885 3.628 1.00 96.38 218 ALA A O 1
ATOM 1655 N N . ASN A 1 219 ? 1.856 2.725 4.340 1.00 93.50 219 ASN A N 1
ATOM 1656 C CA . ASN A 1 219 ? 1.588 3.226 5.680 1.00 93.50 219 ASN A CA 1
ATOM 1657 C C . ASN A 1 219 ? 1.091 4.684 5.660 1.00 93.50 219 ASN A C 1
ATOM 1659 O O . ASN A 1 219 ? 0.085 4.994 6.299 1.00 93.50 219 ASN A O 1
ATOM 1663 N N . ASN A 1 220 ? 1.733 5.558 4.874 1.00 94.50 220 ASN A N 1
ATOM 1664 C CA . ASN A 1 220 ? 1.304 6.949 4.698 1.00 94.50 220 ASN A CA 1
ATOM 1665 C C . ASN A 1 220 ? -0.114 7.031 4.124 1.00 94.50 220 ASN A C 1
ATOM 1667 O O . ASN A 1 220 ? -0.924 7.814 4.616 1.00 94.50 220 ASN A O 1
ATOM 1671 N N . VAL A 1 221 ? -0.437 6.199 3.128 1.00 96.62 221 VAL A N 1
ATOM 1672 C CA . VAL A 1 221 ? -1.780 6.125 2.535 1.00 96.62 221 VAL A CA 1
ATOM 1673 C C . VAL A 1 221 ? -2.821 5.725 3.578 1.00 96.62 221 VAL A C 1
ATOM 1675 O O . VAL A 1 221 ? -3.847 6.391 3.683 1.00 96.62 221 VAL A O 1
ATOM 1678 N N . VAL A 1 222 ? -2.571 4.690 4.388 1.00 96.25 222 VAL A N 1
ATOM 1679 C CA . VAL A 1 222 ? -3.534 4.248 5.413 1.00 96.25 222 VAL A CA 1
ATOM 1680 C C . VAL A 1 222 ? -3.743 5.318 6.489 1.00 96.25 222 VAL A C 1
ATOM 1682 O O . VAL A 1 222 ? -4.886 5.643 6.814 1.00 96.25 222 VAL A O 1
ATOM 1685 N N . LEU A 1 223 ? -2.667 5.927 6.996 1.00 93.38 223 LEU A N 1
ATOM 1686 C CA . LEU A 1 223 ? -2.754 7.020 7.972 1.00 93.38 223 LEU A CA 1
ATOM 1687 C C . LEU A 1 223 ? -3.493 8.243 7.404 1.00 93.38 223 LEU A C 1
ATOM 1689 O O . LEU A 1 223 ? -4.311 8.865 8.089 1.00 93.38 223 LEU A O 1
ATOM 1693 N N . TRP A 1 224 ? -3.243 8.569 6.136 1.00 94.75 224 TRP A N 1
ATOM 1694 C CA . TRP A 1 224 ? -3.922 9.649 5.431 1.00 94.75 224 TRP A CA 1
ATOM 1695 C C . TRP A 1 224 ? -5.414 9.362 5.223 1.00 94.75 224 TRP A C 1
ATOM 1697 O O . TRP A 1 224 ? -6.243 10.241 5.470 1.00 94.75 224 TRP A O 1
ATOM 1707 N N . LEU A 1 225 ? -5.782 8.138 4.835 1.00 95.25 225 LEU A N 1
ATOM 1708 C CA . LEU A 1 225 ? -7.180 7.720 4.687 1.00 95.25 225 LEU A CA 1
ATOM 1709 C C . LEU A 1 225 ? -7.927 7.781 6.019 1.00 95.25 225 LEU A C 1
ATOM 1711 O O . LEU A 1 225 ? -9.036 8.312 6.083 1.00 95.25 225 LEU A O 1
ATOM 1715 N N . ARG A 1 226 ? -7.291 7.321 7.100 1.00 94.50 226 ARG A N 1
ATOM 1716 C CA . ARG A 1 226 ? -7.848 7.368 8.455 1.00 94.50 226 ARG A CA 1
ATOM 1717 C C . ARG A 1 226 ? -8.170 8.792 8.915 1.00 94.50 226 ARG A C 1
ATOM 1719 O O . ARG A 1 226 ? -9.088 8.984 9.705 1.00 94.50 226 ARG A O 1
ATOM 1726 N N . GLY A 1 227 ? -7.457 9.789 8.386 1.00 89.69 227 GLY A N 1
ATOM 1727 C CA . GLY A 1 227 ? -7.584 11.178 8.821 1.00 89.69 227 GLY A CA 1
ATOM 1728 C C . GLY A 1 227 ? -6.799 11.466 10.099 1.00 89.69 227 GLY A C 1
ATOM 1729 O O . GLY A 1 227 ? -7.188 12.352 10.857 1.00 89.69 227 GLY A O 1
ATOM 1730 N N . THR A 1 228 ? -5.704 10.740 10.350 1.00 80.62 228 THR A N 1
ATOM 1731 C CA . THR A 1 228 ? -4.827 10.979 11.507 1.00 80.62 228 THR A CA 1
ATOM 1732 C C . THR A 1 228 ? -4.422 12.454 11.569 1.00 80.62 228 THR A C 1
ATOM 1734 O O . THR A 1 228 ? -3.981 13.014 10.565 1.00 80.62 228 THR A O 1
ATOM 1737 N N . GLY A 1 229 ? -4.604 13.086 12.731 1.00 72.19 229 GLY A N 1
ATOM 1738 C CA . GLY A 1 229 ? -4.345 14.518 12.931 1.00 72.19 229 GLY A CA 1
ATOM 1739 C C . GLY A 1 229 ? -5.472 15.452 12.468 1.00 72.19 229 GLY A C 1
ATOM 1740 O O . GLY A 1 229 ? -5.293 16.666 12.491 1.00 72.19 229 GLY A O 1
ATOM 1741 N N . THR A 1 230 ? -6.628 14.924 12.050 1.00 80.75 230 THR A N 1
ATOM 1742 C CA . THR A 1 230 ? -7.838 15.714 11.755 1.00 80.75 230 THR A CA 1
ATOM 1743 C C . THR A 1 230 ? -8.973 15.403 12.736 1.00 80.75 230 THR A C 1
ATOM 1745 O O . THR A 1 230 ? -8.944 14.352 13.376 1.00 80.75 230 THR A O 1
ATOM 1748 N N . PRO A 1 231 ? -10.013 16.257 12.834 1.00 83.81 231 PRO A N 1
ATOM 1749 C CA . PRO A 1 231 ? -11.195 15.972 13.654 1.00 83.81 231 PRO A CA 1
ATOM 1750 C C . PRO A 1 231 ? -11.989 14.732 13.212 1.00 83.81 231 PRO A C 1
ATOM 1752 O O . PRO A 1 231 ? -12.855 14.265 13.947 1.00 83.81 231 PRO A O 1
ATOM 1755 N N . VAL A 1 232 ? -11.744 14.219 12.001 1.00 87.00 232 VAL A N 1
ATOM 1756 C CA . VAL A 1 232 ? -12.424 13.040 11.459 1.00 87.00 232 VAL A CA 1
ATOM 1757 C C . VAL A 1 232 ? -11.504 11.832 11.605 1.00 87.00 232 VAL A C 1
ATOM 1759 O O . VAL A 1 232 ? -10.514 11.714 10.888 1.00 87.00 232 VAL A O 1
ATOM 1762 N N . ASN A 1 233 ? -11.852 10.921 12.514 1.00 91.31 233 ASN A N 1
ATOM 1763 C CA . ASN A 1 233 ? -11.175 9.637 12.671 1.00 91.31 233 ASN A CA 1
ATOM 1764 C C . ASN A 1 233 ? -12.023 8.542 12.020 1.00 91.31 233 ASN A C 1
ATOM 1766 O O . ASN A 1 233 ? -13.070 8.168 12.544 1.00 91.31 233 ASN A O 1
ATOM 1770 N N . ARG A 1 234 ? -11.582 8.041 10.866 1.00 95.62 234 ARG A N 1
ATOM 1771 C CA . ARG A 1 234 ? -12.288 6.986 10.133 1.00 95.62 234 ARG A CA 1
ATOM 1772 C C . ARG A 1 234 ? -11.878 5.630 10.689 1.00 95.62 234 ARG A C 1
ATOM 1774 O O . ARG A 1 234 ? -10.695 5.320 10.742 1.00 95.62 234 ARG A O 1
ATOM 1781 N N . THR A 1 235 ? -12.842 4.835 11.126 1.00 97.12 235 THR A N 1
ATOM 1782 C CA . THR A 1 235 ? -12.613 3.563 11.834 1.00 97.12 235 THR A CA 1
ATOM 1783 C C . THR A 1 235 ? -13.185 2.365 11.085 1.00 97.12 235 THR A C 1
ATOM 1785 O O . THR A 1 235 ? -12.878 1.228 11.434 1.00 97.12 235 THR A O 1
ATOM 1788 N N . ARG A 1 236 ? -13.983 2.599 10.039 1.00 97.94 236 ARG A N 1
ATOM 1789 C CA . ARG A 1 236 ? -14.658 1.568 9.244 1.00 97.94 236 ARG A CA 1
ATOM 1790 C C . ARG A 1 236 ? -14.062 1.505 7.841 1.00 97.94 236 ARG A C 1
ATOM 1792 O O . ARG A 1 236 ? -13.701 2.535 7.274 1.00 97.94 236 ARG A O 1
ATOM 1799 N N . CYS A 1 237 ? -13.973 0.312 7.265 1.00 98.25 237 CYS A N 1
ATOM 1800 C CA . CYS A 1 237 ? -13.424 0.092 5.932 1.00 98.25 237 CYS A CA 1
ATOM 1801 C C . CYS A 1 237 ? -14.330 -0.818 5.101 1.00 98.25 237 CYS A C 1
ATOM 1803 O O . CYS A 1 237 ? -14.497 -1.995 5.403 1.00 98.25 237 CYS A O 1
ATOM 1805 N N . VAL A 1 238 ? -14.886 -0.279 4.022 1.00 98.12 238 VAL A N 1
ATOM 1806 C CA . VAL A 1 238 ? -15.507 -1.070 2.960 1.00 98.12 238 VAL A CA 1
ATOM 1807 C C . VAL A 1 238 ? -14.391 -1.462 1.997 1.00 98.12 238 VAL A C 1
ATOM 1809 O O . VAL A 1 238 ? -13.925 -0.626 1.225 1.00 98.12 238 VAL A O 1
ATOM 1812 N N . PHE A 1 239 ? -13.927 -2.709 2.062 1.00 97.81 239 PHE A N 1
ATOM 1813 C CA . PHE A 1 239 ? -12.831 -3.188 1.220 1.00 97.81 239 PHE A CA 1
ATOM 1814 C C . PHE A 1 239 ? -13.365 -4.060 0.089 1.00 97.81 239 PHE A C 1
ATOM 1816 O O . PHE A 1 239 ? -13.987 -5.091 0.327 1.00 97.81 239 PHE A O 1
ATOM 1823 N N . VAL A 1 240 ? -13.108 -3.657 -1.149 1.00 97.44 240 VAL A N 1
ATOM 1824 C CA . VAL A 1 240 ? -13.543 -4.356 -2.356 1.00 97.44 240 VAL A CA 1
ATOM 1825 C C . VAL A 1 240 ? -12.320 -4.771 -3.152 1.00 97.44 240 VAL A C 1
ATOM 1827 O O . VAL A 1 240 ? -11.530 -3.927 -3.566 1.00 97.44 240 VAL A O 1
ATOM 1830 N N . GLU A 1 241 ? -12.183 -6.061 -3.423 1.00 96.06 241 GLU A N 1
ATOM 1831 C CA . GLU A 1 241 ? -11.098 -6.611 -4.228 1.00 96.06 241 GLU A CA 1
ATOM 1832 C C . GLU A 1 241 ? -11.668 -7.359 -5.428 1.00 96.06 241 GLU A C 1
ATOM 1834 O O . GLU A 1 241 ? -12.428 -8.314 -5.287 1.00 96.06 241 GLU A O 1
ATOM 1839 N N . ASN A 1 242 ? -11.330 -6.897 -6.633 1.00 94.75 242 ASN A N 1
ATOM 1840 C CA . ASN A 1 242 ? -11.806 -7.460 -7.898 1.00 94.75 242 ASN A CA 1
ATOM 1841 C C . ASN A 1 242 ? -13.337 -7.620 -7.967 1.00 94.75 242 ASN A C 1
ATOM 1843 O O . ASN A 1 242 ? -13.846 -8.577 -8.544 1.00 94.75 242 ASN A O 1
ATOM 1847 N N . GLY A 1 243 ? -14.071 -6.669 -7.383 1.00 94.06 243 GLY A N 1
ATOM 1848 C CA . GLY A 1 243 ? -15.536 -6.670 -7.345 1.00 94.06 243 GLY A CA 1
ATOM 1849 C C . GLY A 1 243 ? -16.157 -7.449 -6.182 1.00 94.06 243 GLY A C 1
ATOM 1850 O O . GLY A 1 243 ? -17.374 -7.413 -6.034 1.00 94.06 243 GLY A O 1
ATOM 1851 N N . HIS A 1 244 ? -15.355 -8.103 -5.341 1.00 95.81 244 HIS A N 1
ATOM 1852 C CA . HIS A 1 244 ? -15.830 -8.826 -4.164 1.00 95.81 244 HIS A CA 1
ATOM 1853 C C . HIS A 1 244 ? -15.607 -8.009 -2.893 1.00 95.81 244 HIS A C 1
ATOM 1855 O O . HIS A 1 244 ? -14.516 -7.483 -2.680 1.00 95.81 244 HIS A O 1
ATOM 1861 N N . LEU A 1 245 ? -16.631 -7.915 -2.043 1.00 96.31 245 LEU A N 1
ATOM 1862 C CA . LEU A 1 245 ? -16.495 -7.351 -0.702 1.00 96.31 245 LEU A CA 1
ATOM 1863 C C . LEU A 1 245 ? -15.681 -8.314 0.171 1.00 96.31 245 LEU A C 1
ATOM 1865 O O . LEU A 1 245 ? -15.983 -9.505 0.226 1.00 96.31 245 LEU A O 1
ATOM 1869 N N . ILE A 1 246 ? -14.663 -7.793 0.849 1.00 95.88 246 ILE A N 1
ATOM 1870 C CA . ILE A 1 246 ? -13.851 -8.532 1.813 1.00 95.88 246 ILE A CA 1
ATOM 1871 C C . ILE A 1 246 ? -14.282 -8.115 3.217 1.00 95.88 246 ILE A C 1
ATOM 1873 O O . ILE A 1 246 ? -14.054 -6.983 3.637 1.00 95.88 246 ILE A O 1
ATOM 1877 N N . GLU A 1 247 ? -14.905 -9.046 3.932 1.00 95.94 247 GLU A N 1
ATOM 1878 C CA . GLU A 1 247 ? -15.532 -8.796 5.237 1.00 95.94 247 GLU A CA 1
ATOM 1879 C C . GLU A 1 247 ? -14.623 -9.127 6.429 1.00 95.94 247 GLU A C 1
ATOM 1881 O O . GLU A 1 247 ? -14.940 -8.779 7.564 1.00 95.94 247 GLU A O 1
ATOM 1886 N N . ASP A 1 248 ? -13.496 -9.804 6.190 1.00 94.62 248 ASP A N 1
ATOM 1887 C CA . ASP A 1 248 ? -12.573 -10.240 7.237 1.00 94.62 248 ASP A CA 1
ATOM 1888 C C . ASP A 1 248 ? -11.110 -10.046 6.821 1.00 94.62 248 ASP A C 1
ATOM 1890 O O . ASP A 1 248 ? -10.588 -10.764 5.962 1.00 94.62 248 ASP A O 1
ATOM 1894 N N . PHE A 1 249 ? -10.433 -9.102 7.479 1.00 90.25 249 PHE A N 1
ATOM 1895 C CA . PHE A 1 249 ? -8.998 -8.867 7.308 1.00 90.25 249 PHE A CA 1
ATOM 1896 C C . PHE A 1 249 ? -8.128 -9.898 8.035 1.00 90.25 249 PHE A C 1
ATOM 1898 O O . PHE A 1 249 ? -6.984 -10.095 7.640 1.00 90.25 249 PHE A O 1
ATOM 1905 N N . GLY A 1 250 ? -8.637 -10.597 9.052 1.00 79.19 250 GLY A N 1
ATOM 1906 C CA . GLY A 1 250 ? -7.905 -11.660 9.750 1.00 79.19 250 GLY A CA 1
ATOM 1907 C C . GLY A 1 250 ? -7.711 -12.906 8.884 1.00 79.19 250 GLY A C 1
ATOM 1908 O O . GLY A 1 250 ? -6.791 -13.696 9.099 1.00 79.19 250 GLY A O 1
ATOM 1909 N N . SER A 1 251 ? -8.530 -13.046 7.842 1.00 66.31 251 SER A N 1
ATOM 1910 C CA . SER A 1 251 ? -8.463 -14.144 6.887 1.00 66.31 251 SER A CA 1
ATOM 1911 C C . SER A 1 251 ? -7.361 -14.006 5.837 1.00 66.31 251 SER A C 1
ATOM 1913 O O . SER A 1 251 ? -7.422 -14.750 4.856 1.00 66.31 251 SER A O 1
ATOM 1915 N N . VAL A 1 252 ? -6.352 -13.124 6.008 1.00 59.66 252 VAL A N 1
ATOM 1916 C CA . VAL A 1 252 ? -5.165 -13.096 5.130 1.00 59.66 252 VAL A CA 1
ATOM 1917 C C . VAL A 1 252 ? -4.444 -14.441 5.229 1.00 59.66 252 VAL A C 1
ATOM 1919 O O . VAL A 1 252 ? -3.455 -14.636 5.932 1.00 59.66 252 VAL A O 1
ATOM 1922 N N . ARG A 1 253 ? -4.952 -15.403 4.467 1.00 49.75 253 ARG A N 1
ATOM 1923 C CA . ARG A 1 253 ? -4.290 -16.633 4.115 1.00 49.75 253 ARG A CA 1
ATOM 1924 C C . ARG A 1 253 ? -3.167 -16.150 3.229 1.00 49.75 253 ARG A C 1
ATOM 1926 O O . ARG A 1 253 ? -3.394 -15.789 2.074 1.00 49.75 253 ARG A O 1
ATOM 1933 N N . PHE A 1 254 ? -1.954 -16.109 3.769 1.00 49.34 254 PHE A N 1
ATOM 1934 C CA . PHE A 1 254 ? -0.789 -16.297 2.924 1.00 49.34 254 PHE A CA 1
ATOM 1935 C C . PHE A 1 254 ? -1.101 -17.570 2.150 1.00 49.34 254 PHE A C 1
ATOM 1937 O O . PHE A 1 254 ? -1.088 -18.649 2.741 1.00 49.34 254 PHE A O 1
ATOM 1944 N N . SER A 1 255 ? -1.559 -17.437 0.897 1.00 38.19 255 SER A N 1
ATOM 1945 C CA . SER A 1 255 ? -1.806 -18.609 0.071 1.00 38.19 255 SER A CA 1
ATOM 1946 C C . SER A 1 255 ? -0.486 -19.353 0.112 1.00 38.19 255 SER A C 1
ATOM 1948 O O . SER A 1 255 ? 0.522 -18.748 -0.277 1.00 38.19 255 SER A O 1
ATOM 1950 N N . PRO A 1 256 ? -0.447 -20.573 0.681 1.00 38.62 256 PRO A N 1
ATOM 1951 C CA . PRO A 1 256 ? 0.779 -21.339 0.675 1.00 38.62 256 PRO A CA 1
ATOM 1952 C C . PRO A 1 256 ? 1.217 -21.353 -0.781 1.00 38.62 256 PRO A C 1
ATOM 1954 O O . PRO A 1 256 ? 0.378 -21.578 -1.664 1.00 38.62 256 PRO A O 1
ATOM 1957 N N . ALA A 1 257 ? 2.475 -20.977 -1.030 1.00 41.88 257 ALA A N 1
ATOM 1958 C CA . ALA A 1 257 ? 3.014 -20.989 -2.379 1.00 41.88 257 ALA A CA 1
ATOM 1959 C C . ALA A 1 257 ? 2.575 -22.309 -3.028 1.00 41.88 257 ALA A C 1
ATOM 1961 O O . ALA A 1 257 ? 2.629 -23.341 -2.342 1.00 41.88 257 ALA A O 1
ATOM 1962 N N . PRO A 1 258 ? 2.050 -22.285 -4.272 1.00 41.06 258 PRO A N 1
ATOM 1963 C CA . PRO A 1 258 ? 1.644 -23.514 -4.935 1.00 41.06 258 PRO A CA 1
ATOM 1964 C C . PRO A 1 258 ? 2.786 -24.515 -4.751 1.00 41.06 258 PRO A C 1
ATOM 1966 O O . PRO A 1 258 ? 3.941 -24.112 -4.936 1.00 41.06 258 PRO A O 1
ATOM 1969 N N . PRO A 1 259 ? 2.495 -25.743 -4.278 1.00 41.28 259 PRO A N 1
ATOM 1970 C CA . PRO A 1 259 ? 3.532 -26.698 -3.923 1.00 41.28 259 PRO A CA 1
ATOM 1971 C C . PRO A 1 259 ? 4.516 -26.747 -5.079 1.00 41.28 259 PRO A C 1
ATOM 1973 O O . PRO A 1 259 ? 4.084 -26.890 -6.227 1.00 41.28 259 PRO A O 1
ATOM 1976 N N . ILE A 1 260 ? 5.801 -26.529 -4.773 1.00 43.91 260 ILE A N 1
ATOM 1977 C CA . ILE A 1 260 ? 6.869 -26.533 -5.772 1.00 43.91 260 ILE A CA 1
ATOM 1978 C C . ILE A 1 260 ? 6.623 -27.781 -6.618 1.00 43.91 260 ILE A C 1
ATOM 1980 O O . ILE A 1 260 ? 6.573 -28.875 -6.038 1.00 43.91 260 ILE A O 1
ATOM 1984 N N . PRO A 1 261 ? 6.362 -27.645 -7.935 1.00 48.03 261 PRO A N 1
ATOM 1985 C CA . PRO A 1 261 ? 6.133 -28.814 -8.761 1.00 48.03 261 PRO A CA 1
ATOM 1986 C C . PRO A 1 261 ? 7.331 -29.735 -8.531 1.00 48.03 261 PRO A C 1
ATOM 1988 O O . PRO A 1 261 ? 8.461 -29.236 -8.528 1.00 48.03 261 PRO A O 1
ATOM 1991 N N . PRO A 1 262 ? 7.105 -31.030 -8.241 1.00 56.84 262 PRO A N 1
ATOM 1992 C CA . PRO A 1 262 ? 8.189 -31.942 -7.914 1.00 56.84 262 PRO A CA 1
ATOM 1993 C C . PRO A 1 262 ? 9.269 -31.780 -8.973 1.00 56.84 262 PRO A C 1
ATOM 1995 O O . PRO A 1 262 ? 8.940 -31.729 -10.161 1.00 56.84 262 PRO A O 1
ATOM 1998 N N . ILE A 1 263 ? 10.525 -31.636 -8.539 1.00 53.22 263 ILE A N 1
ATOM 1999 C CA . ILE A 1 263 ? 11.679 -31.594 -9.436 1.00 53.22 263 ILE A CA 1
ATOM 2000 C C . ILE A 1 263 ? 11.557 -32.841 -10.303 1.00 53.22 263 ILE A C 1
ATOM 2002 O O . ILE A 1 263 ? 11.803 -33.954 -9.838 1.00 53.22 263 ILE A O 1
ATOM 2006 N N . ILE A 1 264 ? 11.086 -32.661 -11.538 1.00 55.78 264 ILE A N 1
ATOM 2007 C CA . ILE A 1 264 ? 11.034 -33.735 -12.513 1.00 55.78 264 ILE A CA 1
ATOM 2008 C C . ILE A 1 264 ? 12.513 -34.079 -12.693 1.00 55.78 264 ILE A C 1
ATOM 2010 O O . ILE A 1 264 ? 13.268 -33.186 -13.099 1.00 55.78 264 ILE A O 1
ATOM 2014 N N . PRO A 1 265 ? 12.977 -35.292 -12.327 1.00 65.06 265 PRO A N 1
ATOM 2015 C CA . PRO A 1 265 ? 14.339 -35.692 -12.654 1.00 65.06 265 PRO A CA 1
ATOM 2016 C C . PRO A 1 265 ? 14.530 -35.402 -14.141 1.00 65.06 265 PRO A C 1
ATOM 2018 O O . PRO A 1 265 ? 13.570 -35.618 -14.889 1.00 65.06 265 PRO A O 1
ATOM 2021 N N . PRO A 1 266 ? 15.684 -34.850 -14.565 1.00 59.09 266 PRO A N 1
ATOM 2022 C CA . PRO A 1 266 ? 15.882 -34.435 -15.946 1.00 59.09 266 PRO A CA 1
ATOM 2023 C C . PRO A 1 266 ? 15.367 -35.556 -16.836 1.00 59.09 266 PRO A C 1
ATOM 2025 O O . PRO A 1 266 ? 15.858 -36.685 -16.745 1.00 59.09 266 PRO A O 1
ATOM 2028 N N . LEU A 1 267 ? 14.302 -35.266 -17.599 1.00 53.25 267 LEU A N 1
ATOM 2029 C CA . LEU A 1 267 ? 13.806 -36.204 -18.594 1.00 53.25 267 LEU A CA 1
ATOM 2030 C C . LEU A 1 267 ? 15.054 -36.645 -19.358 1.00 53.25 267 LEU A C 1
ATOM 2032 O O . LEU A 1 267 ? 15.812 -35.756 -19.773 1.00 53.25 267 LEU A O 1
ATOM 2036 N N . PRO A 1 268 ? 15.326 -37.960 -19.484 1.00 63.00 268 PRO A N 1
ATOM 2037 C CA . PRO A 1 268 ? 16.430 -38.404 -20.317 1.00 63.00 268 PRO A CA 1
ATOM 2038 C C . PRO A 1 268 ? 16.279 -37.642 -21.630 1.00 63.00 268 PRO A C 1
ATOM 2040 O O . PRO A 1 268 ? 15.142 -37.580 -22.124 1.00 63.00 268 PRO A O 1
ATOM 2043 N N . PRO A 1 269 ? 17.344 -36.964 -22.110 1.00 57.88 269 PRO A N 1
ATOM 2044 C CA . PRO A 1 269 ? 17.236 -36.102 -23.272 1.00 57.88 269 PRO A CA 1
ATOM 2045 C C . PRO A 1 269 ? 16.460 -36.896 -24.315 1.00 57.88 269 PRO A C 1
ATOM 2047 O O . PRO A 1 269 ? 16.804 -38.071 -24.524 1.00 57.88 269 PRO A O 1
ATOM 2050 N N . PRO A 1 270 ? 15.355 -36.349 -24.866 1.00 53.00 270 PRO A N 1
ATOM 2051 C CA . PRO A 1 270 ? 14.619 -37.064 -25.890 1.00 53.00 270 PRO A CA 1
ATOM 2052 C C . PRO A 1 270 ? 15.674 -37.527 -26.879 1.00 53.00 270 PRO A C 1
ATOM 2054 O O . PRO A 1 270 ? 16.532 -36.724 -27.254 1.00 53.00 270 PRO A O 1
ATOM 2057 N N . LYS A 1 271 ? 15.687 -38.828 -27.199 1.00 51.53 271 LYS A N 1
ATOM 2058 C CA . LYS A 1 271 ? 16.500 -39.349 -28.294 1.00 51.53 271 LYS A CA 1
ATOM 2059 C C . LYS A 1 271 ? 16.004 -38.619 -29.533 1.00 51.53 271 LYS A C 1
ATOM 2061 O O . LYS A 1 271 ? 15.075 -39.069 -30.199 1.00 51.53 271 LYS A O 1
ATOM 2066 N N . LEU A 1 272 ? 16.543 -37.424 -29.751 1.00 51.09 272 LEU A N 1
ATOM 2067 C CA . LEU A 1 272 ? 16.441 -36.699 -30.989 1.00 51.09 272 LEU A CA 1
ATOM 2068 C C . LEU A 1 272 ? 16.910 -37.720 -32.023 1.00 51.09 272 LEU A C 1
ATOM 2070 O O . LEU A 1 272 ? 17.943 -38.360 -31.786 1.00 51.09 272 LEU A O 1
ATOM 2074 N N . PRO A 1 273 ? 16.120 -37.966 -33.083 1.00 55.88 273 PRO A N 1
ATOM 2075 C CA . PRO A 1 273 ? 16.608 -38.751 -34.200 1.00 55.88 273 PRO A CA 1
ATOM 2076 C C . PRO A 1 273 ? 17.985 -38.197 -34.534 1.00 55.88 273 PRO A C 1
ATOM 2078 O O . PRO A 1 273 ? 18.134 -36.975 -34.632 1.00 55.88 273 PRO A O 1
ATOM 2081 N N . ASP A 1 274 ? 18.977 -39.082 -34.571 1.00 56.31 274 ASP A N 1
ATOM 2082 C CA . ASP A 1 274 ? 20.353 -38.705 -34.848 1.00 56.31 274 ASP A CA 1
ATOM 2083 C C . ASP A 1 274 ? 20.321 -37.787 -36.083 1.00 56.31 274 ASP A C 1
ATOM 2085 O O . ASP A 1 274 ? 19.738 -38.181 -37.097 1.00 56.31 274 ASP A O 1
ATOM 2089 N N . PRO A 1 275 ? 20.819 -36.538 -36.027 1.00 55.38 275 PRO A N 1
ATOM 2090 C CA . PRO A 1 275 ? 20.786 -35.638 -37.182 1.00 55.38 275 PRO A CA 1
ATOM 2091 C C . PRO A 1 275 ? 21.547 -36.214 -38.390 1.00 55.38 275 PRO A C 1
ATOM 2093 O O . PRO A 1 275 ? 21.419 -35.703 -39.504 1.00 55.38 275 PRO A O 1
ATOM 2096 N N . LEU A 1 276 ? 22.304 -37.294 -38.174 1.00 54.53 276 LEU A N 1
ATOM 2097 C CA . LEU A 1 276 ? 22.986 -38.100 -39.178 1.00 54.53 276 LEU A CA 1
ATOM 2098 C C . LEU A 1 276 ? 22.207 -39.354 -39.621 1.00 54.53 276 LEU A C 1
ATOM 2100 O O . LEU A 1 276 ? 22.715 -40.089 -40.463 1.00 54.53 276 LEU A O 1
ATOM 2104 N N . ASP A 1 277 ? 20.996 -39.612 -39.111 1.00 70.06 277 ASP A N 1
ATOM 2105 C CA . ASP A 1 277 ? 20.148 -40.711 -39.582 1.00 70.06 277 ASP A CA 1
ATOM 2106 C C . ASP A 1 277 ? 19.740 -40.438 -41.045 1.00 70.06 277 ASP A C 1
ATOM 2108 O O . ASP A 1 277 ? 18.962 -39.505 -41.313 1.00 70.06 277 ASP A O 1
ATOM 2112 N N . PRO A 1 278 ? 20.215 -41.254 -42.008 1.00 67.69 278 PRO A N 1
ATOM 2113 C CA . PRO A 1 278 ? 19.941 -41.058 -43.428 1.00 67.69 278 PRO A CA 1
ATOM 2114 C C . PRO A 1 278 ? 18.444 -41.039 -43.734 1.00 67.69 278 PRO A C 1
ATOM 2116 O O . PRO A 1 278 ? 18.013 -40.404 -44.694 1.00 67.69 278 PRO A O 1
ATOM 2119 N N . ARG A 1 279 ? 17.623 -41.699 -42.907 1.00 70.50 279 ARG A N 1
ATOM 2120 C CA . ARG A 1 279 ? 16.169 -41.745 -43.093 1.00 70.50 279 ARG A CA 1
ATOM 2121 C C . ARG A 1 279 ? 15.511 -40.416 -42.766 1.00 70.50 279 ARG A C 1
ATOM 2123 O O . ARG A 1 279 ? 14.556 -40.043 -43.440 1.00 70.50 279 ARG A O 1
ATOM 2130 N N . PHE A 1 280 ? 16.002 -39.698 -41.756 1.00 65.69 280 PHE A N 1
ATOM 2131 C CA . PHE A 1 280 ? 15.471 -38.384 -41.399 1.00 65.69 280 PHE A CA 1
ATOM 2132 C C . PHE A 1 280 ? 15.888 -37.334 -42.431 1.00 65.69 280 PHE A C 1
ATOM 2134 O O . PHE A 1 280 ? 15.046 -36.555 -42.876 1.00 65.69 280 PHE A O 1
ATOM 2141 N N . GLN A 1 281 ? 17.139 -37.394 -42.900 1.00 61.22 281 GLN A N 1
ATOM 2142 C CA . GLN A 1 281 ? 17.623 -36.545 -43.989 1.00 61.22 281 GLN A CA 1
ATOM 2143 C C . GLN A 1 281 ? 16.883 -36.819 -45.304 1.00 61.22 281 GLN A C 1
ATOM 2145 O O . GLN A 1 281 ? 16.461 -35.871 -45.952 1.00 61.22 281 GLN A O 1
ATOM 2150 N N . GLN A 1 282 ? 16.619 -38.082 -45.663 1.00 73.12 282 GLN A N 1
ATOM 2151 C CA . GLN A 1 282 ? 15.808 -38.422 -46.841 1.00 73.12 282 GLN A CA 1
ATOM 2152 C C . GLN A 1 282 ? 14.359 -37.951 -46.712 1.00 73.12 282 GLN A C 1
ATOM 2154 O O . GLN A 1 282 ? 13.770 -37.493 -47.688 1.00 73.12 282 GLN A O 1
ATOM 2159 N N . LYS A 1 283 ? 13.766 -38.034 -45.515 1.00 68.06 283 LYS A N 1
ATOM 2160 C CA . LYS A 1 283 ? 12.384 -37.590 -45.299 1.00 68.06 283 LYS A CA 1
ATOM 2161 C C . LYS A 1 283 ? 12.267 -36.072 -45.355 1.00 68.06 283 LYS A C 1
ATOM 2163 O O . LYS A 1 283 ? 11.328 -35.580 -45.972 1.00 68.06 283 LYS A O 1
ATOM 2168 N N . LEU A 1 284 ? 13.233 -35.354 -44.779 1.00 63.84 284 LEU A N 1
ATOM 2169 C CA . LEU A 1 284 ? 13.341 -33.905 -44.916 1.00 63.84 284 LEU A CA 1
ATOM 2170 C C . LEU A 1 284 ? 13.590 -33.517 -46.367 1.00 63.84 284 LEU A C 1
ATOM 2172 O O . LEU A 1 284 ? 12.784 -32.763 -46.884 1.00 63.84 284 LEU A O 1
ATOM 2176 N N . ALA A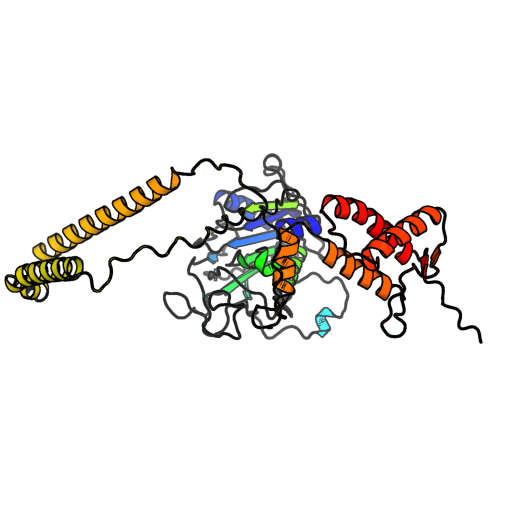 1 285 ? 14.587 -34.108 -47.034 1.00 67.69 285 ALA A N 1
ATOM 2177 C CA . ALA A 1 285 ? 14.885 -33.874 -48.446 1.00 67.69 285 ALA A CA 1
ATOM 2178 C C . ALA A 1 285 ? 13.640 -34.079 -49.317 1.00 67.69 285 ALA A C 1
ATOM 2180 O O . ALA A 1 285 ? 13.234 -33.152 -50.002 1.00 67.69 285 ALA A O 1
ATOM 2181 N N . SER A 1 286 ? 12.934 -35.207 -49.174 1.00 69.75 286 SER A N 1
ATOM 2182 C CA . SER A 1 286 ? 11.697 -35.479 -49.923 1.00 69.75 286 SER A CA 1
ATOM 2183 C C . SER A 1 286 ? 10.534 -34.539 -49.581 1.00 69.75 286 SER A C 1
ATOM 2185 O O . SER A 1 286 ? 9.665 -34.307 -50.421 1.00 69.75 286 SER A O 1
ATOM 2187 N N . MET A 1 287 ? 10.495 -33.993 -48.358 1.00 65.06 287 MET A N 1
ATOM 2188 C CA . MET A 1 287 ? 9.530 -32.964 -47.975 1.00 65.06 287 MET A CA 1
ATOM 2189 C C . MET A 1 287 ? 9.898 -31.616 -48.588 1.00 65.06 287 MET A C 1
ATOM 2191 O O . MET A 1 287 ? 8.999 -30.959 -49.098 1.00 65.06 287 MET A O 1
ATOM 2195 N N . THR A 1 288 ? 11.175 -31.222 -48.584 1.00 56.75 288 THR A N 1
ATOM 2196 C CA . THR A 1 288 ? 11.657 -30.008 -49.261 1.00 56.75 288 THR A CA 1
ATOM 2197 C C . THR A 1 288 ? 11.494 -30.100 -50.767 1.00 56.75 288 THR A C 1
ATOM 2199 O O . THR A 1 288 ? 10.999 -29.145 -51.344 1.00 56.75 288 THR A O 1
ATOM 2202 N N . ASP A 1 289 ? 11.807 -31.236 -51.388 1.00 68.56 289 ASP A N 1
ATOM 2203 C CA . ASP A 1 289 ? 11.671 -31.441 -52.831 1.00 68.56 289 ASP A CA 1
ATOM 2204 C C . ASP A 1 289 ? 10.200 -31.426 -53.250 1.00 68.56 289 ASP A C 1
ATOM 2206 O O . ASP A 1 289 ? 9.863 -30.812 -54.254 1.00 68.56 289 ASP A O 1
ATOM 2210 N N . ARG A 1 290 ? 9.286 -31.999 -52.447 1.00 68.62 290 ARG A N 1
ATOM 2211 C CA . ARG A 1 290 ? 7.839 -31.820 -52.669 1.00 68.62 290 ARG A CA 1
ATOM 2212 C C . ARG A 1 290 ? 7.391 -30.377 -52.469 1.00 68.62 290 ARG A C 1
ATOM 2214 O O . ARG A 1 290 ? 6.572 -29.904 -53.240 1.00 68.62 290 ARG A O 1
ATOM 2221 N N . PHE A 1 291 ? 7.922 -29.670 -51.473 1.00 61.59 291 PHE A N 1
ATOM 2222 C CA . PHE A 1 291 ? 7.571 -28.266 -51.230 1.00 61.59 291 PHE A CA 1
ATOM 2223 C C . PHE A 1 291 ? 8.117 -27.314 -52.303 1.00 61.59 291 PHE A C 1
ATOM 2225 O O . PHE A 1 291 ? 7.505 -26.281 -52.566 1.00 61.59 291 PHE A O 1
ATOM 2232 N N . LEU A 1 292 ? 9.276 -27.638 -52.881 1.00 49.97 292 LEU A N 1
ATOM 2233 C CA . LEU A 1 292 ? 9.918 -26.900 -53.966 1.00 49.97 292 LEU A CA 1
ATOM 2234 C C . LEU A 1 292 ? 9.242 -27.211 -55.302 1.00 49.97 292 LEU A C 1
ATOM 2236 O O . LEU A 1 292 ? 8.889 -26.272 -56.004 1.00 49.97 292 LEU A O 1
ATOM 2240 N N . ALA A 1 293 ? 8.940 -28.478 -55.594 1.00 63.44 293 ALA A N 1
ATOM 2241 C CA . ALA A 1 293 ? 8.182 -28.865 -56.783 1.00 63.44 293 ALA A CA 1
ATOM 2242 C C . ALA A 1 293 ? 6.751 -28.292 -56.771 1.00 63.44 293 ALA A C 1
ATOM 2244 O O . ALA A 1 293 ? 6.307 -27.739 -57.773 1.00 63.44 293 ALA A O 1
ATOM 2245 N N . ASP A 1 294 ? 6.068 -28.292 -55.617 1.00 57.19 294 ASP A N 1
ATOM 2246 C CA . ASP A 1 294 ? 4.750 -27.649 -55.465 1.00 57.19 294 ASP A CA 1
ATOM 2247 C C . ASP A 1 294 ? 4.817 -26.106 -55.541 1.00 57.19 294 ASP A C 1
ATOM 2249 O O . ASP A 1 294 ? 3.780 -25.440 -55.613 1.00 57.19 294 ASP A O 1
ATOM 2253 N N . ARG A 1 295 ? 6.020 -25.505 -55.518 1.00 48.06 295 ARG A N 1
ATOM 2254 C CA . ARG A 1 295 ? 6.219 -24.052 -55.656 1.00 48.06 295 ARG A CA 1
ATOM 2255 C C . ARG A 1 295 ? 6.842 -23.601 -56.972 1.00 48.06 295 ARG A C 1
ATOM 2257 O O . ARG A 1 295 ? 6.634 -22.441 -57.323 1.00 48.06 295 ARG A O 1
ATOM 2264 N N . GLU A 1 296 ? 7.542 -24.461 -57.703 1.00 47.66 296 GLU A N 1
ATOM 2265 C CA . GLU A 1 296 ? 8.060 -24.135 -59.037 1.00 47.66 296 GLU A CA 1
ATOM 2266 C C . GLU A 1 296 ? 6.949 -24.097 -60.099 1.00 47.66 296 GLU A C 1
ATOM 2268 O O . GLU A 1 296 ? 7.011 -23.268 -61.004 1.00 47.66 296 GLU A O 1
ATOM 2273 N N . ASP A 1 297 ? 5.855 -24.844 -59.918 1.00 51.41 297 ASP A N 1
ATOM 2274 C CA . ASP A 1 297 ? 4.682 -24.785 -60.811 1.00 51.41 297 ASP A CA 1
ATOM 2275 C C . ASP A 1 297 ? 3.750 -23.581 -60.562 1.00 51.41 297 ASP A C 1
ATOM 2277 O O . ASP A 1 297 ? 2.707 -23.423 -61.204 1.00 51.41 297 ASP A O 1
ATOM 2281 N N . ALA A 1 298 ? 4.111 -22.674 -59.652 1.00 47.31 298 ALA A N 1
ATOM 2282 C CA . ALA A 1 298 ? 3.231 -21.599 -59.226 1.00 47.31 298 ALA A CA 1
ATOM 2283 C C . ALA A 1 298 ? 3.825 -20.204 -59.476 1.00 47.31 298 ALA A C 1
ATOM 2285 O O . ALA A 1 298 ? 4.206 -19.483 -58.552 1.00 47.31 298 ALA A O 1
ATOM 2286 N N . ASN A 1 299 ? 3.628 -19.712 -60.705 1.00 48.97 299 ASN A N 1
ATOM 2287 C CA . ASN A 1 299 ? 3.474 -18.275 -61.008 1.00 48.97 299 ASN A CA 1
ATOM 2288 C C . ASN A 1 299 ? 2.377 -17.576 -60.151 1.00 48.97 299 ASN A C 1
ATOM 2290 O O . ASN A 1 299 ? 2.124 -16.379 -60.293 1.00 48.97 299 ASN A O 1
ATOM 2294 N N . ALA A 1 300 ? 1.722 -18.298 -59.234 1.00 52.09 300 ALA A N 1
ATOM 2295 C CA . ALA A 1 300 ? 0.684 -17.824 -58.333 1.00 52.09 300 ALA A CA 1
ATOM 2296 C C . ALA A 1 300 ? 1.181 -16.817 -57.286 1.00 52.09 300 ALA A C 1
ATOM 2298 O O . ALA A 1 300 ? 0.404 -15.954 -56.891 1.00 52.09 300 ALA A O 1
ATOM 2299 N N . PHE A 1 301 ? 2.443 -16.872 -56.836 1.00 46.09 301 PHE A N 1
ATOM 2300 C CA . PHE A 1 301 ? 2.916 -15.919 -55.818 1.00 46.09 301 PHE A CA 1
ATOM 2301 C C . PHE A 1 301 ? 3.155 -14.523 -56.412 1.00 46.09 301 PHE A C 1
ATOM 2303 O O . PHE A 1 301 ? 2.754 -13.526 -55.813 1.00 46.09 301 PHE A O 1
ATOM 2310 N N . ASN A 1 302 ? 3.685 -14.446 -57.638 1.00 51.31 302 ASN A N 1
ATOM 2311 C CA . ASN A 1 302 ? 3.776 -13.184 -58.377 1.00 51.31 302 ASN A CA 1
ATOM 2312 C C . ASN A 1 302 ? 2.387 -12.645 -58.758 1.00 51.31 302 ASN A C 1
ATOM 2314 O O . ASN A 1 302 ? 2.156 -11.446 -58.633 1.00 51.31 302 ASN A O 1
ATOM 2318 N N . HIS A 1 303 ? 1.429 -13.510 -59.114 1.00 55.50 303 HIS A N 1
ATOM 2319 C CA . HIS A 1 303 ? 0.051 -13.083 -59.397 1.00 55.50 303 HIS A CA 1
ATOM 2320 C C . HIS A 1 303 ? -0.775 -12.695 -58.153 1.00 55.50 303 HIS A C 1
ATOM 2322 O O . HIS A 1 303 ? -1.730 -11.930 -58.279 1.00 55.50 303 HIS A O 1
ATOM 2328 N N . ALA A 1 304 ? -0.437 -13.209 -56.965 1.00 53.44 304 ALA A N 1
ATOM 2329 C CA . ALA A 1 304 ? -1.135 -12.903 -55.712 1.00 53.44 304 ALA A CA 1
ATOM 2330 C C . ALA A 1 304 ? -0.567 -11.676 -54.978 1.00 53.44 304 ALA A C 1
ATOM 2332 O O . ALA A 1 304 ? -1.286 -11.047 -54.203 1.00 53.44 304 ALA A O 1
ATOM 2333 N N . VAL A 1 305 ? 0.707 -11.339 -55.204 1.00 54.94 305 VAL A N 1
ATOM 2334 C CA . VAL A 1 305 ? 1.374 -10.195 -54.558 1.00 54.94 305 VAL A CA 1
ATOM 2335 C C . VAL A 1 305 ? 1.397 -8.964 -55.467 1.00 54.94 305 VAL A C 1
ATOM 2337 O O . VAL A 1 305 ? 1.199 -7.853 -54.980 1.00 54.94 305 VAL A O 1
ATOM 2340 N N . VAL A 1 306 ? 1.540 -9.140 -56.785 1.00 58.53 306 VAL A N 1
ATOM 2341 C CA . VAL A 1 306 ? 1.392 -8.057 -57.768 1.00 58.53 306 VAL A CA 1
ATOM 2342 C C . VAL A 1 306 ? -0.054 -8.060 -58.257 1.00 58.53 306 VAL A C 1
ATOM 2344 O O . VAL A 1 306 ? -0.377 -8.520 -59.350 1.00 58.53 306 VAL A O 1
ATOM 2347 N N . GLY A 1 307 ? -0.967 -7.613 -57.396 1.00 46.50 307 GLY A N 1
ATOM 2348 C CA . GLY A 1 307 ? -2.363 -7.433 -57.769 1.00 46.50 307 GLY A CA 1
ATOM 2349 C C . GLY A 1 307 ? -2.465 -6.476 -58.957 1.00 46.50 307 GLY A C 1
ATOM 2350 O O . GLY A 1 307 ? -2.136 -5.297 -58.841 1.00 46.50 307 GLY A O 1
ATOM 2351 N N . GLY A 1 308 ? -2.933 -6.976 -60.102 1.00 59.16 308 GLY A N 1
ATOM 2352 C CA . GLY A 1 308 ? -3.406 -6.105 -61.173 1.00 59.16 308 GLY A CA 1
ATOM 2353 C C . GLY A 1 308 ? -4.523 -5.198 -60.631 1.00 59.16 308 GLY A C 1
ATOM 2354 O O . GLY A 1 308 ? -5.330 -5.662 -59.815 1.00 59.16 308 GLY A O 1
ATOM 2355 N N . PRO A 1 309 ? -4.581 -3.918 -61.034 1.00 52.09 309 PRO A N 1
ATOM 2356 C CA . PRO A 1 309 ? -5.545 -2.966 -60.495 1.00 52.09 309 PRO A CA 1
ATOM 2357 C C . PRO A 1 309 ? -6.973 -3.447 -60.797 1.00 52.09 309 PRO A C 1
ATOM 2359 O O . PRO A 1 309 ? -7.397 -3.451 -61.950 1.00 52.09 309 PRO A O 1
ATOM 2362 N N . GLY A 1 310 ? -7.699 -3.892 -59.761 1.00 58.03 310 GLY A N 1
ATOM 2363 C CA . GLY A 1 310 ? -9.134 -4.206 -59.843 1.00 58.03 310 GLY A CA 1
ATOM 2364 C C . GLY A 1 310 ? -9.622 -5.554 -59.290 1.00 58.03 310 GLY A C 1
ATOM 2365 O O . GLY A 1 310 ? -10.798 -5.856 -59.475 1.00 58.03 310 GLY A O 1
ATOM 2366 N N . ASN A 1 311 ? -8.801 -6.380 -58.622 1.00 61.97 311 ASN A N 1
ATOM 2367 C CA . ASN A 1 311 ? -9.227 -7.736 -58.223 1.00 61.97 311 ASN A CA 1
ATOM 2368 C C . ASN A 1 311 ? -9.404 -7.962 -56.701 1.00 61.97 311 ASN A C 1
ATOM 2370 O O . ASN A 1 311 ? -8.738 -8.800 -56.091 1.00 61.97 311 ASN A O 1
ATOM 2374 N N . ASP A 1 312 ? -10.374 -7.271 -56.092 1.00 66.38 312 ASP A N 1
ATOM 2375 C CA . ASP A 1 312 ? -10.738 -7.398 -54.662 1.00 66.38 312 ASP A CA 1
ATOM 2376 C C . ASP A 1 312 ? -11.238 -8.798 -54.250 1.00 66.38 312 ASP A C 1
ATOM 2378 O O . ASP A 1 312 ? -11.216 -9.172 -53.072 1.00 66.38 312 ASP A O 1
ATOM 2382 N N . ARG A 1 313 ? -11.691 -9.619 -55.207 1.00 65.12 313 ARG A N 1
ATOM 2383 C CA . ARG A 1 313 ? -12.208 -10.968 -54.914 1.00 65.12 313 ARG A CA 1
ATOM 2384 C C . ARG A 1 313 ? -11.106 -11.956 -54.522 1.00 65.12 313 ARG A C 1
ATOM 2386 O O . ARG A 1 313 ? -11.369 -12.835 -53.702 1.00 65.12 313 ARG A O 1
ATOM 2393 N N . ALA A 1 314 ? -9.893 -11.796 -55.053 1.00 64.94 314 ALA A N 1
ATOM 2394 C CA . ALA A 1 314 ? -8.772 -12.696 -54.782 1.00 64.94 314 ALA A CA 1
ATOM 2395 C C . ALA A 1 314 ? -8.222 -12.516 -53.356 1.00 64.94 314 ALA A C 1
ATOM 2397 O O . ALA A 1 314 ? -8.022 -13.494 -52.634 1.00 64.94 314 ALA A O 1
ATOM 2398 N N . TYR A 1 315 ? -8.085 -11.270 -52.891 1.00 67.88 315 TYR A N 1
ATOM 2399 C CA . TYR A 1 315 ? -7.662 -10.992 -51.515 1.00 67.88 315 TYR A CA 1
ATOM 2400 C C . TYR A 1 315 ? -8.646 -11.559 -50.490 1.00 67.88 315 TYR A C 1
ATOM 2402 O O . TYR A 1 315 ? -8.240 -12.160 -49.493 1.00 67.88 315 TYR A O 1
ATOM 2410 N N . ARG A 1 316 ? -9.954 -11.461 -50.761 1.00 74.38 316 ARG A N 1
ATOM 2411 C CA . ARG A 1 316 ? -10.989 -11.976 -49.856 1.00 74.38 316 ARG A CA 1
ATOM 2412 C C . ARG A 1 316 ? -10.903 -13.491 -49.656 1.00 74.38 316 ARG A C 1
ATOM 2414 O O . ARG A 1 316 ? -11.121 -13.957 -48.539 1.00 74.38 316 ARG A O 1
ATOM 2421 N N . SER A 1 317 ? -10.575 -14.267 -50.694 1.00 72.31 317 SER A N 1
ATOM 2422 C CA . SER A 1 317 ? -10.430 -15.723 -50.546 1.00 72.31 317 SER A CA 1
ATOM 2423 C C . SER A 1 317 ? -9.155 -16.103 -49.796 1.00 72.31 317 SER A C 1
ATOM 2425 O O . SER A 1 317 ? -9.191 -17.021 -48.979 1.00 72.31 317 SER A O 1
ATOM 2427 N N . VAL A 1 318 ? -8.053 -15.381 -50.020 1.00 76.06 318 VAL A N 1
ATOM 2428 C CA . VAL A 1 318 ? -6.780 -15.621 -49.323 1.00 76.06 318 VAL A CA 1
ATOM 2429 C C . VAL A 1 318 ? -6.918 -15.331 -47.828 1.00 76.06 318 VAL A C 1
ATOM 2431 O O . VAL A 1 318 ? -6.598 -16.194 -47.010 1.00 76.06 318 VAL A O 1
ATOM 2434 N N . PHE A 1 319 ? -7.488 -14.180 -47.457 1.00 78.56 319 PHE A N 1
ATOM 2435 C CA . PHE A 1 319 ? -7.737 -13.847 -46.051 1.00 78.56 319 PHE A CA 1
ATOM 2436 C C . PHE A 1 319 ? -8.716 -14.815 -45.383 1.00 78.56 319 PHE A C 1
ATOM 2438 O O . PHE A 1 319 ? -8.497 -15.208 -44.239 1.00 78.56 319 PHE A O 1
ATOM 2445 N N . ARG A 1 320 ? -9.758 -15.264 -46.097 1.00 84.31 320 ARG A N 1
ATOM 2446 C CA . ARG A 1 320 ? -10.685 -16.282 -45.582 1.00 84.31 320 ARG A CA 1
ATOM 2447 C C . ARG A 1 320 ? -9.964 -17.595 -45.274 1.00 84.31 320 ARG A C 1
ATOM 2449 O O . ARG A 1 320 ? -10.182 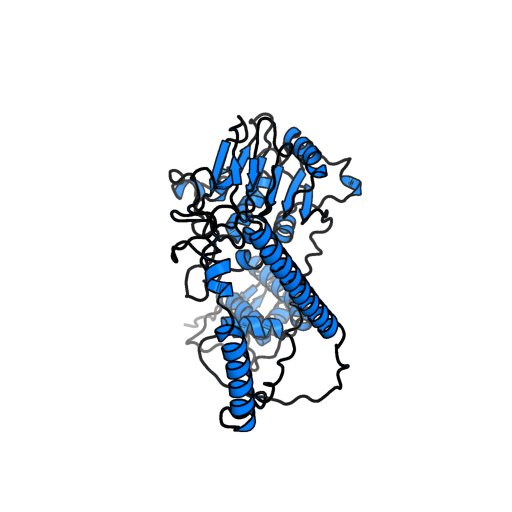-18.169 -44.212 1.00 84.31 320 ARG A O 1
ATOM 2456 N N . ASN A 1 321 ? -9.096 -18.056 -46.170 1.00 82.25 321 ASN A N 1
ATOM 2457 C CA . ASN A 1 321 ? -8.367 -19.309 -45.980 1.00 82.25 321 ASN A CA 1
ATOM 2458 C C . ASN A 1 321 ? -7.330 -19.200 -44.848 1.00 82.25 321 ASN A C 1
ATOM 2460 O O . ASN A 1 321 ? -7.210 -20.121 -44.043 1.00 82.25 321 ASN A O 1
ATOM 2464 N N . LEU A 1 322 ? -6.650 -18.054 -44.725 1.00 83.62 322 LEU A N 1
ATOM 2465 C CA . LEU A 1 322 ? -5.752 -17.759 -43.600 1.00 83.62 322 LEU A CA 1
ATOM 2466 C C . LEU A 1 322 ? -6.494 -17.722 -42.258 1.00 83.62 322 LEU A C 1
ATOM 2468 O O . LEU A 1 322 ? -6.020 -18.300 -41.281 1.00 83.62 322 LEU A O 1
ATOM 2472 N N . ALA A 1 323 ? -7.677 -17.106 -42.215 1.00 87.38 323 ALA A N 1
ATOM 2473 C CA . ALA A 1 323 ? -8.506 -17.074 -41.014 1.00 87.38 323 ALA A CA 1
ATOM 2474 C C . ALA A 1 323 ? -8.960 -18.484 -40.597 1.00 87.38 323 ALA A C 1
ATOM 2476 O O . ALA A 1 323 ? -8.873 -18.834 -39.421 1.00 87.38 323 ALA A O 1
ATOM 2477 N N . ILE A 1 324 ? -9.376 -19.325 -41.553 1.00 91.31 324 ILE A N 1
ATOM 2478 C CA . ILE A 1 324 ? -9.745 -20.724 -41.285 1.00 91.31 324 ILE A CA 1
ATOM 2479 C C . ILE A 1 324 ? -8.543 -21.505 -40.734 1.00 91.31 324 ILE A C 1
ATOM 2481 O O . ILE A 1 324 ? -8.678 -22.202 -39.729 1.00 91.31 324 ILE A O 1
ATOM 2485 N N . ALA A 1 325 ? -7.357 -21.354 -41.333 1.00 88.31 325 ALA A N 1
ATOM 2486 C CA . ALA A 1 325 ? -6.144 -22.014 -40.854 1.00 88.31 325 ALA A CA 1
ATOM 2487 C C . ALA A 1 325 ? -5.787 -21.596 -39.415 1.00 88.31 325 ALA A C 1
ATOM 2489 O O . ALA A 1 325 ? -5.488 -22.452 -38.582 1.00 88.31 325 ALA A O 1
ATOM 2490 N N . ALA A 1 326 ? -5.893 -20.303 -39.091 1.00 88.94 326 ALA A N 1
ATOM 2491 C CA . ALA A 1 326 ? -5.643 -19.794 -37.744 1.00 88.94 326 ALA A CA 1
ATOM 2492 C C . ALA A 1 326 ? -6.609 -20.391 -36.702 1.00 88.94 326 ALA A C 1
ATOM 2494 O O . ALA A 1 326 ? -6.181 -20.784 -35.615 1.00 88.94 326 ALA A O 1
ATOM 2495 N N . VAL A 1 327 ? -7.895 -20.531 -37.047 1.00 91.94 327 VAL A N 1
ATOM 2496 C CA . VAL A 1 327 ? -8.903 -21.153 -36.171 1.00 91.94 327 VAL A CA 1
ATOM 2497 C C . VAL A 1 327 ? -8.598 -22.634 -35.930 1.00 91.94 327 VAL A C 1
ATOM 2499 O O . VAL A 1 327 ? -8.670 -23.092 -34.789 1.00 91.94 327 VAL A O 1
ATOM 2502 N N . VAL A 1 328 ? -8.204 -23.380 -36.968 1.00 92.50 328 VAL A N 1
ATOM 2503 C CA . VAL A 1 328 ? -7.843 -24.805 -36.842 1.00 92.50 328 VAL A CA 1
ATOM 2504 C C . VAL A 1 328 ? -6.627 -24.986 -35.931 1.00 92.50 328 VAL A C 1
ATOM 2506 O O . VAL A 1 328 ? -6.653 -25.828 -35.031 1.00 92.50 328 VAL A O 1
ATOM 2509 N N . VAL A 1 329 ? -5.586 -24.164 -36.099 1.00 91.44 329 VAL A N 1
ATOM 2510 C CA . VAL A 1 329 ? -4.397 -24.197 -35.231 1.00 91.44 329 VAL A CA 1
ATOM 2511 C C . VAL A 1 329 ? -4.771 -23.871 -33.782 1.00 91.44 329 VAL A C 1
ATOM 2513 O O . VAL A 1 329 ? -4.371 -24.594 -32.867 1.00 91.44 329 VAL A O 1
ATOM 2516 N N . GLY A 1 330 ? -5.595 -22.841 -33.563 1.00 89.25 330 GLY A N 1
ATOM 2517 C CA . GLY A 1 330 ? -6.091 -22.481 -32.232 1.00 89.25 330 GLY A CA 1
ATOM 2518 C C . GLY A 1 330 ? -6.866 -23.618 -31.557 1.00 89.25 330 GLY A C 1
ATOM 2519 O O . GLY A 1 330 ? -6.617 -23.932 -30.390 1.00 89.25 330 GLY A O 1
ATOM 2520 N N . ALA A 1 331 ? -7.745 -24.296 -32.300 1.00 91.62 331 ALA A N 1
ATOM 2521 C CA . ALA A 1 331 ? -8.510 -25.435 -31.798 1.00 91.62 331 ALA A CA 1
ATOM 2522 C C . ALA A 1 331 ? -7.605 -26.611 -31.390 1.00 91.62 331 ALA A C 1
ATOM 2524 O O . ALA A 1 331 ? -7.794 -27.182 -30.315 1.00 91.62 331 ALA A O 1
ATOM 2525 N N . VAL A 1 332 ? -6.582 -26.938 -32.189 1.00 92.38 332 VAL A N 1
ATOM 2526 C CA . VAL A 1 332 ? -5.616 -28.009 -31.875 1.00 92.38 332 VAL A CA 1
ATOM 2527 C C . VAL A 1 332 ? -4.815 -27.694 -30.606 1.00 92.38 332 VAL A C 1
ATOM 2529 O O . VAL A 1 332 ? -4.630 -28.572 -29.758 1.00 92.38 332 VAL A O 1
ATOM 2532 N N . VAL A 1 333 ? -4.377 -26.443 -30.428 1.00 89.31 333 VAL A N 1
ATOM 2533 C CA . VAL A 1 333 ? -3.646 -26.012 -29.223 1.00 89.31 333 VAL A CA 1
ATOM 2534 C C . VAL A 1 333 ? -4.521 -26.139 -27.973 1.00 89.31 333 VAL A C 1
ATOM 2536 O O . VAL A 1 333 ? -4.070 -26.679 -26.958 1.00 89.31 333 VAL A O 1
ATOM 2539 N N . LEU A 1 334 ? -5.783 -25.705 -28.044 1.00 87.88 334 LEU A N 1
ATOM 2540 C CA . LEU A 1 334 ? -6.728 -25.820 -26.930 1.00 87.88 334 LEU A CA 1
ATOM 2541 C C . LEU A 1 334 ? -7.054 -27.282 -26.596 1.00 87.88 334 LEU A C 1
ATOM 2543 O O . LEU A 1 334 ? -7.077 -27.645 -25.418 1.00 87.88 334 LEU A O 1
ATOM 2547 N N . LEU A 1 335 ? -7.222 -28.142 -27.606 1.00 90.50 335 LEU A N 1
ATOM 2548 C CA . LEU A 1 335 ? -7.482 -29.570 -27.406 1.00 90.50 335 LEU A CA 1
ATOM 2549 C C . LEU A 1 335 ? -6.304 -30.272 -26.711 1.00 90.50 335 LEU A C 1
ATOM 2551 O O . LEU A 1 335 ? -6.499 -31.072 -25.794 1.00 90.50 335 LEU A O 1
ATOM 2555 N N . ASN A 1 336 ? -5.073 -29.939 -27.106 1.00 79.50 336 ASN A N 1
ATOM 2556 C CA . ASN A 1 336 ? -3.862 -30.469 -26.478 1.00 79.50 336 ASN A CA 1
ATOM 2557 C C . ASN A 1 336 ? -3.689 -29.966 -25.041 1.00 79.50 336 ASN A C 1
ATOM 2559 O O . ASN A 1 336 ? -3.296 -30.737 -24.161 1.00 79.50 336 ASN A O 1
ATOM 2563 N N . ARG A 1 337 ? -4.031 -28.700 -24.775 1.00 83.44 337 ARG A N 1
ATOM 2564 C CA . ARG A 1 337 ? -4.027 -28.137 -23.419 1.00 83.44 337 ARG A CA 1
ATOM 2565 C C . ARG A 1 337 ? -5.045 -28.841 -22.519 1.00 83.44 337 ARG A C 1
ATOM 2567 O O . ARG A 1 337 ? -4.722 -29.181 -21.385 1.00 83.44 337 ARG A O 1
ATOM 2574 N N . TYR A 1 338 ? -6.235 -29.127 -23.043 1.00 82.88 338 TYR A N 1
ATOM 2575 C CA . TYR A 1 338 ? -7.284 -29.838 -22.316 1.00 82.88 338 TYR A CA 1
ATOM 2576 C C . TYR A 1 338 ? -6.919 -31.297 -22.012 1.00 82.88 338 TYR A C 1
ATOM 2578 O O . TYR A 1 338 ? -7.143 -31.776 -20.902 1.00 82.88 338 TYR A O 1
ATOM 2586 N N . ARG A 1 339 ? -6.296 -32.004 -22.966 1.00 78.62 339 ARG A N 1
ATOM 2587 C CA . ARG A 1 339 ? -5.826 -33.385 -22.756 1.00 78.62 339 ARG A CA 1
ATOM 2588 C C . ARG A 1 339 ? -4.744 -33.478 -21.679 1.00 78.62 339 ARG A C 1
ATOM 2590 O O . ARG A 1 339 ? -4.802 -34.384 -20.856 1.00 78.62 339 ARG A O 1
ATOM 2597 N N . ARG A 1 340 ? -3.810 -32.522 -21.627 1.00 70.50 340 ARG A N 1
ATOM 2598 C CA . ARG A 1 340 ? -2.768 -32.481 -20.583 1.00 70.50 340 ARG A CA 1
ATOM 2599 C C . ARG A 1 340 ? -3.322 -32.218 -19.182 1.00 70.50 340 ARG A C 1
ATOM 2601 O O . ARG A 1 340 ? -2.775 -32.739 -18.223 1.00 70.50 340 ARG A O 1
ATOM 2608 N N . ALA A 1 341 ? -4.421 -31.476 -19.061 1.00 67.44 341 ALA A N 1
ATOM 2609 C CA . ALA A 1 341 ? -5.057 -31.211 -17.770 1.00 67.44 341 ALA A CA 1
ATOM 2610 C C . ALA A 1 341 ? -5.754 -32.444 -17.153 1.00 67.44 341 ALA A C 1
ATOM 2612 O O . ALA A 1 341 ? -6.094 -32.422 -15.976 1.00 67.44 341 ALA A O 1
ATOM 2613 N N . ARG A 1 342 ? -5.985 -33.513 -17.931 1.00 61.00 342 ARG A N 1
ATOM 2614 C CA . ARG A 1 342 ? -6.731 -34.708 -17.496 1.00 61.00 342 ARG A CA 1
ATOM 2615 C C . ARG A 1 342 ? -5.860 -35.901 -17.096 1.00 61.00 342 ARG A C 1
ATOM 2617 O O . ARG A 1 342 ? -6.406 -36.948 -16.761 1.00 61.00 342 ARG A O 1
ATOM 2624 N N . HIS A 1 343 ? -4.537 -35.795 -17.152 1.00 42.53 343 HIS A N 1
ATOM 2625 C CA . HIS A 1 343 ? -3.638 -36.868 -16.718 1.00 42.53 343 HIS A CA 1
ATOM 2626 C C . HIS A 1 343 ? -2.780 -36.377 -15.554 1.00 42.53 343 HIS A C 1
ATOM 2628 O O . HIS A 1 343 ? -1.632 -35.986 -15.742 1.00 42.53 343 HIS A O 1
ATOM 2634 N N . SER A 1 344 ? -3.355 -36.408 -14.351 1.00 37.03 344 SER A N 1
ATOM 2635 C CA . SER A 1 344 ? -2.583 -36.481 -13.110 1.00 37.03 344 SER A CA 1
ATOM 2636 C C . SER A 1 344 ? -2.376 -37.968 -12.807 1.00 37.03 344 SER A C 1
ATOM 2638 O O . SER A 1 344 ? -3.351 -38.624 -12.444 1.00 37.03 344 SER A O 1
ATOM 2640 N N . PRO A 1 345 ? -1.187 -38.551 -13.036 1.00 44.22 345 PRO A N 1
ATOM 2641 C CA . PRO A 1 345 ? -0.943 -39.938 -12.663 1.00 44.22 345 PRO A CA 1
ATOM 2642 C C . PRO A 1 345 ? -0.910 -40.078 -11.135 1.00 44.22 345 PRO A C 1
ATOM 2644 O O . PRO A 1 345 ? -0.254 -39.292 -10.449 1.00 44.22 345 PRO A O 1
ATOM 2647 N N . ASP A 1 346 ? -1.627 -41.086 -10.636 1.00 44.34 346 ASP A N 1
ATOM 2648 C CA . ASP A 1 346 ? -1.611 -41.522 -9.240 1.00 44.34 346 ASP A CA 1
ATOM 2649 C C . ASP A 1 346 ? -0.181 -41.837 -8.784 1.00 44.34 346 ASP A C 1
ATOM 2651 O O . ASP A 1 346 ? 0.583 -42.544 -9.446 1.00 44.34 346 ASP A O 1
ATOM 2655 N N . VAL A 1 347 ? 0.179 -41.265 -7.638 1.00 42.34 347 VAL A N 1
ATOM 2656 C CA . VAL A 1 347 ? 1.527 -41.270 -7.071 1.00 42.34 347 VAL A CA 1
ATOM 2657 C C . VAL A 1 347 ? 1.733 -42.538 -6.243 1.00 42.34 347 VAL A C 1
ATOM 2659 O O . VAL A 1 347 ? 1.072 -42.738 -5.226 1.00 42.34 347 VAL A O 1
ATOM 2662 N N . ALA A 1 348 ? 2.697 -43.371 -6.636 1.00 45.00 348 ALA A N 1
ATOM 2663 C CA . ALA A 1 348 ? 3.244 -44.409 -5.765 1.00 45.00 348 ALA A CA 1
ATOM 2664 C C . ALA A 1 348 ? 4.259 -43.793 -4.773 1.00 45.00 348 ALA A C 1
ATOM 2666 O O . ALA A 1 348 ? 5.045 -42.928 -5.172 1.00 45.00 348 ALA A O 1
ATOM 2667 N N . PRO A 1 349 ? 4.298 -44.224 -3.498 1.00 44.59 349 PRO A N 1
ATOM 2668 C CA . PRO A 1 349 ? 5.271 -43.724 -2.532 1.00 44.59 349 PRO A CA 1
ATOM 2669 C C . PRO A 1 349 ? 6.631 -44.406 -2.739 1.00 44.59 349 PRO A C 1
ATOM 2671 O O . PRO A 1 349 ? 6.721 -45.631 -2.750 1.00 44.59 349 PRO A O 1
ATOM 2674 N N . VAL A 1 350 ? 7.711 -43.631 -2.868 1.00 43.78 350 VAL A N 1
ATOM 2675 C CA . VAL A 1 350 ? 9.091 -44.160 -2.922 1.00 43.78 350 VAL A CA 1
ATOM 2676 C C . VAL A 1 350 ? 10.045 -43.197 -2.178 1.00 43.78 350 VAL A C 1
ATOM 2678 O O . VAL A 1 350 ? 9.650 -42.072 -1.867 1.00 43.78 350 VAL A O 1
ATOM 2681 N N . PRO A 1 351 ? 11.245 -43.631 -1.742 1.00 43.34 351 PRO A N 1
ATOM 2682 C CA . PRO A 1 351 ? 11.688 -43.515 -0.363 1.00 43.34 351 PRO A CA 1
ATOM 2683 C C . PRO A 1 351 ? 12.703 -42.377 -0.199 1.00 43.34 351 PRO A C 1
ATOM 2685 O O . PRO A 1 351 ? 13.342 -41.924 -1.147 1.00 43.34 351 PRO A O 1
ATOM 2688 N N . ARG A 1 352 ? 12.892 -41.937 1.046 1.00 38.47 352 ARG A N 1
ATOM 2689 C CA . ARG A 1 352 ? 13.868 -40.904 1.418 1.00 38.47 352 ARG A CA 1
ATOM 2690 C C . ARG A 1 352 ? 15.297 -41.346 1.071 1.00 38.47 352 ARG A C 1
ATOM 2692 O O . ARG A 1 352 ? 15.772 -42.333 1.627 1.00 38.47 352 ARG A O 1
ATOM 2699 N N . GLN A 1 353 ? 16.001 -40.575 0.239 1.00 33.56 353 GLN A N 1
ATOM 2700 C CA . GLN A 1 353 ? 17.467 -40.616 0.150 1.00 33.56 353 GLN A CA 1
ATOM 2701 C C . GLN A 1 353 ? 18.088 -39.384 0.835 1.00 33.56 353 GLN A C 1
ATOM 2703 O O . GLN A 1 353 ? 17.560 -38.280 0.682 1.00 33.56 353 GLN A O 1
ATOM 2708 N N . PRO A 1 354 ? 19.186 -39.548 1.598 1.00 41.72 354 PRO A N 1
ATOM 2709 C CA . PRO A 1 354 ? 19.817 -38.466 2.339 1.00 41.72 354 PRO A CA 1
ATOM 2710 C C . PRO A 1 354 ? 20.944 -37.783 1.546 1.00 41.72 354 PRO A C 1
ATOM 2712 O O . PRO A 1 354 ? 21.744 -38.441 0.891 1.00 41.72 354 PRO A O 1
ATOM 2715 N N . GLY A 1 355 ? 21.044 -36.463 1.724 1.00 45.38 355 GLY A N 1
ATOM 2716 C CA . GLY A 1 355 ? 22.308 -35.735 1.873 1.00 45.38 355 GLY A CA 1
ATOM 2717 C C . GLY A 1 355 ? 23.217 -35.578 0.652 1.00 45.38 355 GLY A C 1
ATOM 2718 O O . GLY A 1 355 ? 24.021 -36.451 0.340 1.00 45.38 355 GLY A O 1
ATOM 2719 N N . ARG A 1 356 ? 23.248 -34.363 0.092 1.00 31.53 356 ARG A N 1
ATOM 2720 C CA . ARG A 1 356 ? 24.473 -33.816 -0.508 1.00 31.53 356 ARG A CA 1
ATOM 2721 C C . ARG A 1 356 ? 24.548 -32.305 -0.295 1.00 31.53 356 ARG A C 1
ATOM 2723 O O . ARG A 1 356 ? 23.896 -31.527 -0.978 1.00 31.53 356 ARG A O 1
ATOM 2730 N N . THR A 1 357 ? 25.332 -31.918 0.704 1.00 45.19 357 THR A N 1
ATOM 2731 C CA . THR A 1 357 ? 25.793 -30.552 0.959 1.00 45.19 357 THR A CA 1
ATOM 2732 C C . THR A 1 357 ? 26.944 -30.228 0.010 1.00 45.19 357 THR A C 1
ATOM 2734 O O . THR A 1 357 ? 27.959 -30.922 0.024 1.00 45.19 357 THR A O 1
ATOM 2737 N N . SER A 1 358 ? 26.795 -29.178 -0.795 1.00 37.34 358 SER A N 1
ATOM 2738 C CA . SER A 1 358 ? 27.904 -28.511 -1.479 1.00 37.34 358 SER A CA 1
ATOM 2739 C C . SER A 1 358 ? 27.824 -27.030 -1.138 1.00 37.34 358 SER A C 1
ATOM 2741 O O . SER A 1 358 ? 26.859 -26.359 -1.499 1.00 37.34 358 SER A O 1
ATOM 2743 N N . ASP A 1 359 ? 28.816 -26.553 -0.395 1.00 41.34 359 ASP A N 1
ATOM 2744 C CA . ASP A 1 359 ? 28.961 -25.165 0.021 1.00 41.34 359 ASP A CA 1
ATOM 2745 C C . ASP A 1 359 ? 29.435 -24.292 -1.149 1.00 41.34 359 ASP A C 1
ATOM 2747 O O . ASP A 1 359 ? 30.489 -24.536 -1.735 1.00 41.34 359 ASP A O 1
ATOM 2751 N N . ALA A 1 360 ? 28.665 -23.248 -1.461 1.00 34.09 360 ALA A N 1
ATOM 2752 C CA . ALA A 1 360 ? 29.109 -22.096 -2.239 1.00 34.09 360 ALA A CA 1
ATOM 2753 C C . ALA A 1 360 ? 28.689 -20.807 -1.496 1.00 34.09 360 ALA A C 1
ATOM 2755 O O . ALA A 1 360 ? 27.533 -20.698 -1.071 1.00 34.09 360 ALA A O 1
ATOM 2756 N N . PRO A 1 361 ? 29.598 -19.836 -1.295 1.00 42.22 361 PRO A N 1
ATOM 2757 C CA . PRO A 1 361 ? 29.329 -18.639 -0.509 1.00 42.22 361 PRO A CA 1
ATOM 2758 C C . PRO A 1 361 ? 28.665 -17.582 -1.400 1.00 42.22 361 PRO A C 1
ATOM 2760 O O . PRO A 1 361 ? 29.328 -16.914 -2.185 1.00 42.22 361 PRO A O 1
ATOM 2763 N N . GLY A 1 362 ? 27.341 -17.445 -1.311 1.00 38.69 362 GLY A N 1
ATOM 2764 C CA . GLY A 1 362 ? 26.643 -16.419 -2.095 1.00 38.69 362 GLY A CA 1
ATOM 2765 C C . GLY A 1 362 ? 25.125 -16.333 -1.971 1.00 38.69 362 GLY A C 1
ATOM 2766 O O . GLY A 1 362 ? 24.523 -15.544 -2.686 1.00 38.69 362 GLY A O 1
ATOM 2767 N N . SER A 1 363 ? 24.471 -17.105 -1.097 1.00 41.25 363 SER A N 1
ATOM 2768 C CA . SER A 1 363 ? 23.004 -17.172 -1.114 1.00 41.25 363 SER A CA 1
ATOM 2769 C C . SER A 1 363 ? 22.343 -17.209 0.265 1.00 41.25 363 SER A C 1
ATOM 2771 O O . SER A 1 363 ? 21.346 -17.893 0.445 1.00 41.25 363 SER A O 1
ATOM 2773 N N . MET A 1 364 ? 22.818 -16.437 1.252 1.00 44.31 364 MET A N 1
ATOM 2774 C CA . MET A 1 364 ? 22.138 -16.327 2.562 1.00 44.31 364 MET A CA 1
ATOM 2775 C C . MET A 1 364 ? 20.647 -15.960 2.428 1.00 44.31 364 MET A C 1
ATOM 2777 O O . MET A 1 364 ? 19.832 -16.477 3.183 1.00 44.31 364 MET A O 1
ATOM 2781 N N . ALA A 1 365 ? 20.270 -15.148 1.431 1.00 45.06 365 ALA A N 1
ATOM 2782 C CA . ALA A 1 365 ? 18.874 -14.808 1.133 1.00 45.06 365 ALA A CA 1
ATOM 2783 C C . ALA A 1 365 ? 18.071 -15.984 0.533 1.00 45.06 365 ALA A C 1
ATOM 2785 O O . ALA A 1 365 ? 16.928 -16.209 0.918 1.00 45.06 365 ALA A O 1
ATOM 2786 N N . HIS A 1 366 ? 18.688 -16.782 -0.341 1.00 45.72 366 HIS A N 1
ATOM 2787 C CA . HIS A 1 366 ? 18.063 -17.961 -0.955 1.00 45.72 366 HIS A CA 1
ATOM 2788 C C . HIS A 1 366 ? 17.955 -19.123 0.040 1.00 45.72 366 HIS A C 1
ATOM 2790 O O . HIS A 1 366 ? 16.906 -19.742 0.157 1.00 45.72 366 HIS A O 1
ATOM 2796 N N . ARG A 1 367 ? 18.988 -19.321 0.871 1.00 49.38 367 ARG A N 1
ATOM 2797 C CA . ARG A 1 367 ? 18.946 -20.202 2.046 1.00 49.38 367 ARG A CA 1
ATOM 2798 C C . ARG A 1 367 ? 17.867 -19.738 3.020 1.00 49.38 367 ARG A C 1
ATOM 2800 O O . ARG A 1 367 ? 17.189 -20.566 3.608 1.00 49.38 367 ARG A O 1
ATOM 2807 N N . ARG A 1 368 ? 17.681 -18.422 3.181 1.00 51.44 368 ARG A N 1
ATOM 2808 C CA . ARG A 1 368 ? 16.654 -17.839 4.053 1.00 51.44 368 ARG A CA 1
ATOM 2809 C C . ARG A 1 368 ? 15.238 -18.135 3.560 1.00 51.44 368 ARG A C 1
ATOM 2811 O O . ARG A 1 368 ? 14.378 -18.469 4.368 1.00 51.44 368 ARG A O 1
ATOM 2818 N N . GLU A 1 369 ? 15.010 -18.080 2.257 1.00 50.31 369 GLU A N 1
ATOM 2819 C CA . GLU A 1 369 ? 13.720 -18.412 1.654 1.00 50.31 369 GLU A CA 1
ATOM 2820 C C . GLU A 1 369 ? 13.461 -19.929 1.630 1.00 50.31 369 GLU A C 1
ATOM 2822 O O . GLU A 1 369 ? 12.386 -20.369 2.034 1.00 50.31 369 GLU A O 1
ATOM 2827 N N . GLU A 1 370 ? 14.469 -20.745 1.304 1.00 50.50 370 GLU A N 1
ATOM 2828 C CA . GLU A 1 370 ? 14.389 -22.211 1.395 1.00 50.50 370 GLU A CA 1
ATOM 2829 C C . GLU A 1 370 ? 14.159 -22.698 2.832 1.00 50.50 370 GLU A C 1
ATOM 2831 O O . GLU A 1 370 ? 13.388 -23.625 3.050 1.00 50.50 370 GLU A O 1
ATOM 2836 N N . LEU A 1 371 ? 14.774 -22.081 3.845 1.00 52.41 371 LEU A N 1
ATOM 2837 C CA . LEU A 1 371 ? 14.604 -22.491 5.245 1.00 52.41 371 LEU A CA 1
ATOM 2838 C C . LEU A 1 371 ? 13.206 -22.172 5.787 1.00 52.41 371 LEU A C 1
ATOM 2840 O O . LEU A 1 371 ? 12.659 -22.962 6.563 1.00 52.41 371 LEU A O 1
ATOM 2844 N N . LEU A 1 372 ? 12.604 -21.066 5.336 1.00 58.22 372 LEU A N 1
ATOM 2845 C CA . LEU A 1 372 ? 11.198 -20.762 5.605 1.00 58.22 372 LEU A CA 1
ATOM 2846 C C . LEU A 1 372 ? 10.267 -21.739 4.869 1.00 58.22 372 LEU A C 1
ATOM 2848 O O . LEU A 1 372 ? 9.279 -22.183 5.451 1.00 58.22 372 LEU A O 1
ATOM 2852 N N . GLN A 1 373 ? 10.610 -22.145 3.642 1.00 55.38 373 GLN A N 1
ATOM 2853 C CA . GLN A 1 373 ? 9.867 -23.160 2.880 1.00 55.38 373 GLN A CA 1
ATOM 2854 C C . GLN A 1 373 ? 9.995 -24.575 3.473 1.00 55.38 373 GLN A C 1
ATOM 2856 O O . GLN A 1 373 ? 9.052 -25.360 3.404 1.00 55.38 373 GLN A O 1
ATOM 2861 N N . LEU A 1 374 ? 11.126 -24.895 4.108 1.00 60.09 374 LEU A N 1
ATOM 2862 C CA . LEU A 1 374 ? 11.386 -26.174 4.780 1.00 60.09 374 LEU A CA 1
ATOM 2863 C C . LEU A 1 374 ? 10.852 -26.222 6.224 1.00 60.09 374 LEU A C 1
ATOM 2865 O O . LEU A 1 374 ? 11.028 -27.231 6.910 1.00 60.09 374 LEU A O 1
ATOM 2869 N N . GLY A 1 375 ? 10.208 -25.149 6.703 1.00 72.62 375 GLY A N 1
ATOM 2870 C CA . GLY A 1 375 ? 9.622 -25.082 8.043 1.00 72.62 375 GLY A CA 1
ATOM 2871 C C . GLY A 1 375 ? 10.648 -25.078 9.181 1.00 72.62 375 GLY A C 1
ATOM 2872 O O . GLY A 1 375 ? 10.295 -25.419 10.312 1.00 72.62 375 GLY A O 1
ATOM 2873 N N . ASN A 1 376 ? 11.905 -24.712 8.903 1.00 84.75 376 ASN A N 1
ATOM 2874 C CA . ASN A 1 376 ? 12.959 -24.601 9.907 1.00 84.75 376 ASN A CA 1
ATOM 2875 C C . ASN A 1 376 ? 13.240 -23.129 10.230 1.00 84.75 376 ASN A C 1
ATOM 2877 O O . ASN A 1 376 ? 14.023 -22.455 9.563 1.00 84.75 376 ASN A O 1
ATOM 2881 N N . TYR A 1 377 ? 12.649 -22.661 11.325 1.00 85.06 377 TYR A N 1
ATOM 2882 C CA . TYR A 1 377 ? 12.811 -21.299 11.831 1.00 85.06 377 TYR A CA 1
ATOM 2883 C C . TYR A 1 377 ? 14.098 -21.114 12.650 1.00 85.06 377 TYR A C 1
ATOM 2885 O O . TYR A 1 377 ? 14.403 -20.003 13.079 1.00 85.06 377 TYR A O 1
ATOM 2893 N N . GLY A 1 378 ? 14.868 -22.187 12.868 1.00 90.69 378 GLY A N 1
ATOM 2894 C CA . GLY A 1 378 ? 15.994 -22.235 13.803 1.00 90.69 378 GLY A CA 1
ATOM 2895 C C . GLY A 1 378 ? 17.009 -21.106 13.639 1.00 90.69 378 GLY A C 1
ATOM 2896 O O . GLY A 1 378 ? 17.264 -20.396 14.612 1.00 90.69 378 GLY A O 1
ATOM 2897 N N . PRO A 1 379 ? 17.558 -20.894 12.430 1.00 86.38 379 PRO A N 1
ATOM 2898 C CA . PRO A 1 379 ? 18.540 -19.838 12.197 1.00 86.38 379 PRO A CA 1
ATOM 2899 C C . PRO A 1 379 ? 18.012 -18.430 12.505 1.00 86.38 379 PRO A C 1
ATOM 2901 O O . PRO A 1 379 ? 18.731 -17.640 13.106 1.00 86.38 379 PRO A O 1
ATOM 2904 N N . PHE A 1 380 ? 16.748 -18.140 12.182 1.00 84.31 380 PHE A N 1
ATOM 2905 C CA . PHE A 1 380 ? 16.148 -16.817 12.402 1.00 84.31 380 PHE A CA 1
ATOM 2906 C C . PHE A 1 380 ? 15.869 -16.536 13.865 1.00 84.31 380 PHE A C 1
ATOM 2908 O O . PHE A 1 380 ? 16.203 -15.471 14.370 1.00 84.31 380 PHE A O 1
ATOM 2915 N N . VAL A 1 381 ? 15.258 -17.502 14.553 1.00 89.75 381 VAL A N 1
ATOM 2916 C CA . VAL A 1 381 ? 14.960 -17.376 15.981 1.00 89.75 381 VAL A CA 1
ATOM 2917 C C . VAL A 1 381 ? 16.260 -17.205 16.756 1.00 89.75 381 VAL A C 1
ATOM 2919 O O . VAL A 1 381 ? 16.336 -16.389 17.667 1.00 89.75 381 VAL A O 1
ATOM 2922 N N . ARG A 1 382 ? 17.311 -17.921 16.351 1.00 92.88 382 ARG A N 1
ATOM 2923 C CA . ARG A 1 382 ? 18.646 -17.768 16.918 1.00 92.88 382 ARG A CA 1
ATOM 2924 C C . ARG A 1 382 ? 19.209 -16.367 16.702 1.00 92.88 382 ARG A C 1
ATOM 2926 O O . ARG A 1 382 ? 19.556 -15.731 17.686 1.00 92.88 382 ARG A O 1
ATOM 2933 N N . GLU A 1 383 ? 19.277 -15.888 15.463 1.00 89.12 383 GLU A N 1
ATOM 2934 C CA . GLU A 1 383 ? 19.788 -14.545 15.141 1.00 89.12 383 GLU A CA 1
ATOM 2935 C C . GLU A 1 383 ? 19.015 -13.449 15.894 1.00 89.12 383 GLU A C 1
ATOM 2937 O O . GLU A 1 383 ? 19.603 -12.529 16.467 1.00 89.12 383 GLU A O 1
ATOM 2942 N N . TYR A 1 384 ? 17.691 -13.593 15.973 1.00 88.69 384 TYR A N 1
ATOM 2943 C CA . TYR A 1 384 ? 16.821 -12.685 16.710 1.00 88.69 384 TYR A CA 1
ATOM 2944 C C . TYR A 1 384 ? 17.128 -12.672 18.212 1.00 88.69 384 TYR A C 1
ATOM 2946 O O . TYR A 1 384 ? 17.305 -11.606 18.799 1.00 88.69 384 TYR A O 1
ATOM 2954 N N . LEU A 1 385 ? 17.228 -13.848 18.839 1.00 94.56 385 LEU A N 1
ATOM 2955 C CA . LEU A 1 385 ? 17.541 -13.965 20.263 1.00 94.56 385 LEU A CA 1
ATOM 2956 C C . LEU A 1 385 ? 18.952 -13.468 20.587 1.00 94.56 385 LEU A C 1
ATOM 2958 O O . LEU A 1 385 ? 19.144 -12.827 21.615 1.00 94.56 385 LEU A O 1
ATOM 2962 N N . GLN A 1 386 ? 19.922 -13.722 19.710 1.00 93.12 386 GLN A N 1
ATOM 2963 C CA . GLN A 1 386 ? 21.279 -13.192 19.841 1.00 93.12 386 GLN A CA 1
ATOM 2964 C C . GLN A 1 386 ? 21.260 -11.661 19.836 1.00 93.12 386 GLN A C 1
ATOM 2966 O O . GLN A 1 386 ? 21.735 -11.040 20.780 1.00 93.12 386 GLN A O 1
ATOM 2971 N N . THR A 1 387 ? 20.599 -11.060 18.843 1.00 88.25 387 THR A N 1
ATOM 2972 C CA . THR A 1 387 ? 20.411 -9.602 18.758 1.00 88.25 387 THR A CA 1
ATOM 2973 C C . THR A 1 387 ? 19.736 -9.043 20.011 1.00 88.25 387 THR A C 1
ATOM 2975 O O . THR A 1 387 ? 20.161 -8.022 20.555 1.00 88.25 387 THR A O 1
ATOM 2978 N N . LEU A 1 388 ? 18.705 -9.733 20.506 1.00 93.00 388 LEU A N 1
ATOM 2979 C CA . LEU A 1 388 ? 18.009 -9.375 21.735 1.00 93.00 388 LEU A CA 1
ATOM 2980 C C . LEU A 1 388 ? 18.965 -9.381 22.931 1.00 93.00 388 LEU A C 1
ATOM 2982 O O . LEU A 1 388 ? 19.025 -8.382 23.641 1.00 93.00 388 LEU A O 1
ATOM 2986 N N . PHE A 1 389 ? 19.750 -10.436 23.148 1.00 95.25 389 PHE A N 1
ATOM 2987 C CA . PHE A 1 389 ? 20.690 -10.483 24.269 1.00 95.25 389 PHE A CA 1
ATOM 2988 C C . PHE A 1 389 ? 21.807 -9.436 24.156 1.00 95.25 389 PHE A C 1
ATOM 2990 O O . PHE A 1 389 ? 22.092 -8.758 25.144 1.00 95.25 389 PHE A O 1
ATOM 2997 N N . THR A 1 390 ? 22.377 -9.227 22.966 1.00 91.75 390 THR A N 1
ATOM 2998 C CA . THR A 1 390 ? 23.379 -8.176 22.714 1.00 91.75 390 THR A CA 1
ATOM 2999 C C . THR A 1 390 ? 22.821 -6.787 23.028 1.00 91.75 390 THR A C 1
ATOM 3001 O O . THR A 1 390 ? 23.461 -6.008 23.731 1.00 91.75 390 THR A O 1
ATOM 3004 N N . SER A 1 391 ? 21.587 -6.495 22.598 1.00 89.31 391 SER A N 1
ATOM 3005 C CA . SER A 1 391 ? 20.915 -5.215 22.877 1.00 89.31 391 SER A CA 1
ATOM 3006 C C . SER A 1 391 ? 20.674 -4.953 24.368 1.00 89.31 391 SER A C 1
ATOM 3008 O O . SER A 1 391 ? 20.581 -3.801 24.784 1.00 89.31 391 SER A O 1
ATOM 3010 N N . ARG A 1 392 ? 20.609 -6.010 25.189 1.00 92.25 392 ARG A N 1
ATOM 3011 C CA . ARG A 1 392 ? 20.411 -5.937 26.647 1.00 92.25 392 ARG A CA 1
ATOM 3012 C C . ARG A 1 392 ? 21.718 -6.004 27.437 1.00 92.25 392 ARG A C 1
ATOM 3014 O O . ARG A 1 392 ? 21.689 -6.263 28.637 1.00 92.25 392 ARG A O 1
ATOM 3021 N N . GLY A 1 393 ? 22.846 -5.746 26.778 1.00 89.38 393 GLY A N 1
ATOM 3022 C CA . GLY A 1 393 ? 24.148 -5.604 27.425 1.00 89.38 393 GLY A CA 1
ATOM 3023 C C . GLY A 1 393 ? 24.961 -6.892 27.508 1.00 89.38 393 GLY A C 1
ATOM 3024 O O . GLY A 1 393 ? 25.891 -6.959 28.308 1.00 89.38 393 GLY A O 1
ATOM 3025 N N . LEU A 1 394 ? 24.657 -7.918 26.703 1.00 90.38 394 LEU A N 1
ATOM 3026 C CA . LEU A 1 394 ? 25.578 -9.044 26.556 1.00 90.38 394 LEU A CA 1
ATOM 3027 C C . LEU A 1 394 ? 26.868 -8.564 25.873 1.00 90.38 394 LEU A C 1
ATOM 3029 O O . LEU A 1 394 ? 26.874 -8.262 24.680 1.00 90.38 394 LEU A O 1
ATOM 3033 N N . ILE A 1 395 ? 27.964 -8.524 26.631 1.00 82.75 395 ILE A N 1
ATOM 3034 C CA . ILE A 1 395 ? 29.295 -8.193 26.119 1.00 82.75 395 ILE A CA 1
ATOM 3035 C C . ILE A 1 395 ? 29.973 -9.485 25.659 1.00 82.75 395 ILE A C 1
ATOM 3037 O O . ILE A 1 395 ? 30.319 -10.347 26.469 1.00 82.75 395 ILE A O 1
ATOM 3041 N N . GLU A 1 396 ? 30.180 -9.623 24.352 1.00 78.00 396 GLU A N 1
ATOM 3042 C CA . GLU A 1 396 ? 30.959 -10.726 23.790 1.00 78.00 396 GLU A CA 1
ATOM 3043 C C . GLU A 1 396 ? 32.454 -10.473 24.021 1.00 78.00 396 GLU A C 1
ATOM 3045 O O . GLU A 1 396 ? 33.108 -9.731 23.287 1.00 78.00 396 GLU A O 1
ATOM 3050 N N . ALA A 1 397 ? 33.022 -11.086 25.060 1.00 70.69 397 ALA A N 1
ATOM 3051 C CA . ALA A 1 397 ? 34.457 -11.016 25.301 1.00 70.69 397 ALA A CA 1
ATOM 3052 C C . ALA A 1 397 ? 35.211 -11.782 24.195 1.00 70.69 397 ALA A C 1
ATOM 3054 O O . ALA A 1 397 ? 35.106 -13.003 24.081 1.00 70.69 397 ALA A O 1
ATOM 3055 N N . ALA A 1 398 ? 35.971 -11.055 23.368 1.00 62.25 398 ALA A N 1
ATOM 3056 C CA . ALA A 1 398 ? 36.882 -11.607 22.357 1.00 62.25 398 ALA A CA 1
ATOM 3057 C C . ALA A 1 398 ? 36.239 -12.578 21.337 1.00 62.25 398 ALA A C 1
ATOM 3059 O O . ALA A 1 398 ? 36.893 -13.506 20.862 1.00 62.25 398 ALA A O 1
ATOM 3060 N N . GLY A 1 399 ? 34.955 -12.387 21.007 1.00 69.69 399 GLY A N 1
ATOM 3061 C CA . GLY A 1 399 ? 34.225 -13.242 20.059 1.00 69.69 399 GLY A CA 1
ATOM 3062 C C . GLY A 1 399 ? 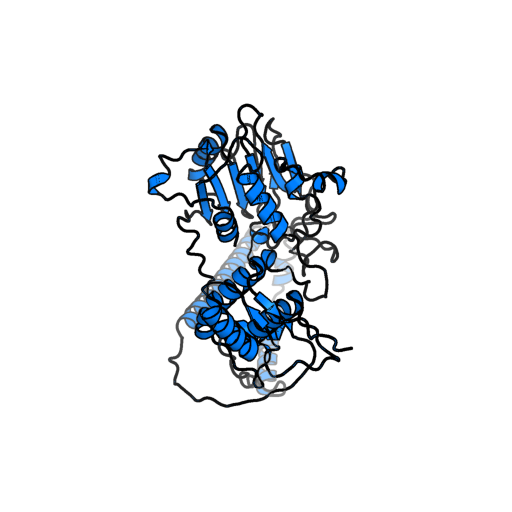33.945 -14.662 20.568 1.00 69.69 399 GLY A C 1
ATOM 3063 O O . GLY A 1 399 ? 33.473 -15.511 19.810 1.00 69.69 399 GLY A O 1
ATOM 3064 N N . VAL A 1 400 ? 34.222 -14.943 21.847 1.00 76.38 400 VAL A N 1
ATOM 3065 C CA . VAL A 1 400 ? 33.895 -16.219 22.483 1.00 76.38 400 VAL A CA 1
ATOM 3066 C C . VAL A 1 400 ? 32.572 -16.061 23.217 1.00 76.38 400 VAL A C 1
ATOM 3068 O O . VAL A 1 400 ? 32.504 -15.526 24.321 1.00 76.38 400 VAL A O 1
ATOM 3071 N N . VAL A 1 401 ? 31.501 -16.556 22.603 1.00 75.88 401 VAL A N 1
ATOM 3072 C CA . VAL A 1 401 ? 30.184 -16.557 23.238 1.00 75.88 401 VAL A CA 1
ATOM 3073 C C . VAL A 1 401 ? 30.154 -17.593 24.378 1.00 75.88 401 VAL A C 1
ATOM 3075 O O . VAL A 1 401 ? 30.462 -18.772 24.147 1.00 75.88 401 VAL A O 1
ATOM 3078 N N . PRO A 1 402 ? 29.766 -17.210 25.609 1.00 81.75 402 PRO A N 1
ATOM 3079 C CA . PRO A 1 402 ? 29.674 -18.146 26.721 1.00 81.75 402 PRO A CA 1
ATOM 3080 C C . PRO A 1 402 ? 28.615 -19.236 26.473 1.00 81.75 402 PRO A C 1
ATOM 3082 O O . PRO A 1 402 ? 27.448 -18.968 26.203 1.00 81.75 402 PRO A O 1
ATOM 3085 N N . ARG A 1 403 ? 29.013 -20.509 26.632 1.00 84.88 403 ARG A N 1
ATOM 3086 C CA . ARG A 1 403 ? 28.105 -21.672 26.496 1.00 84.88 403 ARG A CA 1
ATOM 3087 C C . ARG A 1 403 ? 27.026 -21.738 27.578 1.00 84.88 403 ARG A C 1
ATOM 3089 O O . ARG A 1 403 ? 26.027 -22.428 27.408 1.00 84.88 403 ARG A O 1
ATOM 3096 N N . LYS A 1 404 ? 27.250 -21.082 28.715 1.00 91.38 404 LYS A N 1
ATOM 3097 C CA . LYS A 1 404 ? 26.304 -21.007 29.831 1.00 91.38 404 LYS A CA 1
ATOM 3098 C C . LYS A 1 404 ? 25.753 -19.590 29.905 1.00 91.38 404 LYS A C 1
ATOM 3100 O O . LYS A 1 404 ? 26.510 -18.649 29.693 1.00 91.38 404 LYS A O 1
ATOM 3105 N N . LEU A 1 405 ? 24.468 -19.472 30.236 1.00 94.06 405 LEU A N 1
ATOM 3106 C CA . LEU A 1 405 ? 23.818 -18.190 30.499 1.00 94.06 405 LEU A CA 1
ATOM 3107 C C . LEU A 1 405 ? 24.632 -17.430 31.563 1.00 94.06 405 LEU A C 1
ATOM 3109 O O . LEU A 1 405 ? 24.808 -17.981 32.658 1.00 94.06 405 LEU A O 1
ATOM 3113 N N . PRO A 1 406 ? 25.146 -16.221 31.257 1.00 92.81 406 PRO A N 1
ATOM 3114 C CA . PRO A 1 406 ? 25.802 -15.378 32.246 1.00 92.81 406 PRO A CA 1
ATOM 3115 C C . PRO A 1 406 ? 24.874 -15.097 33.434 1.00 92.81 406 PRO A C 1
ATOM 3117 O O . PRO A 1 406 ? 23.652 -15.209 33.296 1.00 92.81 406 PRO A O 1
ATOM 3120 N N . PRO A 1 407 ? 25.415 -14.739 34.607 1.00 93.94 407 PRO A N 1
ATOM 3121 C CA . PRO A 1 407 ? 24.587 -14.373 35.747 1.00 93.94 407 PRO A CA 1
ATOM 3122 C C . PRO A 1 407 ? 23.588 -13.272 35.359 1.00 93.94 407 PRO A C 1
ATOM 3124 O O . PRO A 1 407 ? 23.954 -12.275 34.741 1.00 93.94 407 PRO A O 1
ATOM 3127 N N . VAL A 1 408 ? 22.314 -13.478 35.693 1.00 96.12 408 VAL A N 1
ATOM 3128 C CA . VAL A 1 408 ? 21.229 -12.525 35.427 1.00 96.12 408 VAL A CA 1
ATOM 3129 C C . VAL A 1 408 ? 20.595 -12.095 36.740 1.00 96.12 408 VAL A C 1
ATOM 3131 O O . VAL A 1 408 ? 20.197 -12.930 37.560 1.00 96.12 408 VAL A O 1
ATOM 3134 N N . GLU A 1 409 ? 20.476 -10.788 36.930 1.00 96.62 409 GLU A N 1
ATOM 3135 C CA . GLU A 1 409 ? 19.691 -10.206 38.010 1.00 96.62 409 GLU A CA 1
ATOM 3136 C C . GLU A 1 409 ? 18.238 -10.166 37.552 1.00 96.62 409 GLU A C 1
ATOM 3138 O O . GLU A 1 409 ? 17.937 -9.609 36.502 1.00 96.62 409 GLU A O 1
ATOM 3143 N N . VAL A 1 410 ? 17.336 -10.787 38.316 1.00 96.81 410 VAL A N 1
ATOM 3144 C CA . VAL A 1 410 ? 15.896 -10.786 38.023 1.00 96.81 410 VAL A CA 1
ATOM 3145 C C . VAL A 1 410 ? 15.144 -10.411 39.291 1.00 96.81 410 VAL A C 1
ATOM 3147 O O . VAL A 1 410 ? 15.294 -11.097 40.309 1.00 96.81 410 VAL A O 1
ATOM 3150 N N . THR A 1 411 ? 14.343 -9.353 39.217 1.00 95.06 411 THR A N 1
ATOM 3151 C CA . THR A 1 411 ? 13.521 -8.789 40.290 1.00 95.06 411 THR A CA 1
ATOM 3152 C C . THR A 1 411 ? 12.025 -9.005 39.998 1.00 95.06 411 THR A C 1
ATOM 3154 O O . THR A 1 411 ? 11.622 -9.279 38.869 1.00 95.06 411 THR A O 1
ATOM 3157 N N . GLY A 1 412 ? 11.178 -8.937 41.032 1.00 92.31 412 GLY A N 1
ATOM 3158 C CA . GLY A 1 412 ? 9.717 -9.057 40.905 1.00 92.31 412 GLY A CA 1
ATOM 3159 C C . GLY A 1 412 ? 9.126 -10.448 41.194 1.00 92.31 412 GLY A C 1
ATOM 3160 O O . GLY A 1 412 ? 9.831 -11.450 41.319 1.00 92.31 412 GLY A O 1
ATOM 3161 N N . GLY A 1 413 ? 7.792 -10.506 41.312 1.00 87.06 413 GLY A N 1
ATOM 3162 C CA . GLY A 1 413 ? 7.040 -11.698 41.745 1.00 87.06 413 GLY A CA 1
ATOM 3163 C C . GLY A 1 413 ? 7.098 -12.902 40.792 1.00 87.06 413 GLY A C 1
ATOM 3164 O O . GLY A 1 413 ? 6.807 -14.022 41.202 1.00 87.06 413 GLY A O 1
ATOM 3165 N N . HIS A 1 414 ? 7.530 -12.701 39.542 1.00 92.62 414 HIS A N 1
ATOM 3166 C CA . HIS A 1 414 ? 7.670 -13.754 38.525 1.00 92.62 414 HIS A CA 1
ATOM 3167 C C . HIS A 1 414 ? 9.131 -14.101 38.199 1.00 92.62 414 HIS A C 1
ATOM 3169 O O . HIS A 1 414 ? 9.412 -14.705 37.161 1.00 92.62 414 HIS A O 1
ATOM 3175 N N . ALA A 1 415 ? 10.075 -13.762 39.086 1.00 94.06 415 ALA A N 1
ATOM 3176 C CA . ALA A 1 415 ? 11.504 -13.951 38.838 1.00 94.06 415 ALA A CA 1
ATOM 3177 C C . ALA A 1 415 ? 11.887 -15.405 38.498 1.00 94.06 415 ALA A C 1
ATOM 3179 O O . ALA A 1 415 ? 12.755 -15.638 37.657 1.00 94.06 415 ALA A O 1
ATOM 3180 N N . GLY A 1 416 ? 11.224 -16.394 39.110 1.00 94.81 416 GLY A N 1
ATOM 3181 C CA . GLY A 1 416 ? 11.448 -17.813 38.808 1.00 94.81 416 GLY A CA 1
ATOM 3182 C C . GLY A 1 416 ? 11.104 -18.176 37.359 1.00 94.81 416 GLY A C 1
ATOM 3183 O O . GLY A 1 416 ? 11.907 -18.813 36.676 1.00 94.81 416 GLY A O 1
ATOM 3184 N N . THR A 1 417 ? 9.950 -17.713 36.873 1.00 95.75 417 THR A N 1
ATOM 3185 C CA . THR A 1 417 ? 9.473 -17.957 35.504 1.00 95.75 417 THR A CA 1
ATOM 3186 C C . THR A 1 417 ? 10.376 -17.288 34.473 1.00 95.75 417 THR A C 1
ATOM 3188 O O . THR A 1 417 ? 10.821 -17.945 33.534 1.00 95.75 417 THR A O 1
ATOM 3191 N N . VAL A 1 418 ? 10.727 -16.014 34.687 1.00 96.56 418 VAL A N 1
ATOM 3192 C CA . VAL A 1 418 ? 11.606 -15.257 33.778 1.00 96.56 418 VAL A CA 1
ATOM 3193 C C . VAL A 1 418 ? 12.993 -15.901 33.689 1.00 96.56 418 VAL A C 1
ATOM 3195 O O . VAL A 1 418 ? 13.503 -16.092 32.588 1.00 96.56 418 VAL A O 1
ATOM 3198 N N . ARG A 1 419 ? 13.581 -16.345 34.812 1.00 97.00 419 ARG A N 1
ATOM 3199 C CA . ARG A 1 419 ? 14.848 -17.109 34.792 1.00 97.00 419 ARG A CA 1
ATOM 3200 C C . ARG A 1 419 ? 14.727 -18.422 34.020 1.00 97.00 419 ARG A C 1
ATOM 3202 O O . ARG A 1 419 ? 15.668 -18.808 33.326 1.00 97.00 419 ARG A O 1
ATOM 3209 N N . GLY A 1 420 ? 13.593 -19.113 34.144 1.00 96.56 420 GLY A N 1
ATOM 3210 C CA . GLY A 1 420 ? 13.301 -20.328 33.384 1.00 96.56 420 GLY A CA 1
ATOM 3211 C C . GLY A 1 420 ? 13.286 -20.071 31.877 1.00 96.56 420 GLY A C 1
ATOM 3212 O O . GLY A 1 420 ? 13.985 -20.757 31.131 1.00 96.56 420 GLY A O 1
ATOM 3213 N N . TYR A 1 421 ? 12.559 -19.041 31.440 1.00 97.94 421 TYR A N 1
ATOM 3214 C CA . TYR A 1 421 ? 12.487 -18.643 30.033 1.00 97.94 421 TYR A CA 1
ATOM 3215 C C . TYR A 1 421 ? 13.835 -18.181 29.488 1.00 97.94 421 TYR A C 1
ATOM 3217 O O . TYR A 1 421 ? 14.252 -18.669 28.441 1.00 97.94 421 TYR A O 1
ATOM 3225 N N . LEU A 1 422 ? 14.568 -17.340 30.223 1.00 97.44 422 LEU A N 1
ATOM 3226 C CA . LEU A 1 422 ? 15.912 -16.900 29.835 1.00 97.44 422 LEU A CA 1
ATOM 3227 C C . LEU A 1 422 ? 16.847 -18.086 29.576 1.00 97.44 422 LEU A C 1
ATOM 3229 O O . LEU A 1 422 ? 17.568 -18.084 28.585 1.00 97.44 422 LEU A O 1
ATOM 3233 N N . ARG A 1 423 ? 16.800 -19.137 30.406 1.00 97.12 423 ARG A N 1
ATOM 3234 C CA . ARG A 1 423 ? 17.611 -20.347 30.200 1.00 97.12 423 ARG A CA 1
ATOM 3235 C C . ARG A 1 423 ? 17.236 -21.098 28.920 1.00 97.12 423 ARG A C 1
ATOM 3237 O O . ARG A 1 423 ? 18.131 -21.542 28.207 1.00 97.12 423 ARG A O 1
ATOM 3244 N N . ILE A 1 424 ? 15.941 -21.241 28.634 1.00 96.31 424 ILE A N 1
ATOM 3245 C CA . ILE A 1 424 ? 15.453 -21.915 27.420 1.00 96.31 424 ILE A CA 1
ATOM 3246 C C . ILE A 1 424 ? 15.859 -21.118 26.177 1.00 96.31 424 ILE A C 1
ATOM 3248 O O . ILE A 1 424 ? 16.432 -21.680 25.247 1.00 96.31 424 ILE A O 1
ATOM 3252 N N . LEU A 1 425 ? 15.601 -19.808 26.171 1.00 96.56 425 LEU A N 1
ATOM 3253 C CA . LEU A 1 425 ? 15.946 -18.925 25.057 1.00 96.56 425 LEU A CA 1
ATOM 3254 C C . LEU A 1 425 ? 17.465 -18.850 24.842 1.00 96.56 425 LEU A C 1
ATOM 3256 O O . LEU A 1 425 ? 17.920 -18.835 23.700 1.00 96.56 425 LEU A O 1
ATOM 3260 N N . TRP A 1 426 ? 18.257 -18.883 25.918 1.00 96.44 426 TRP A N 1
ATOM 3261 C CA . TRP A 1 426 ? 19.716 -18.939 25.832 1.00 96.44 426 TRP A CA 1
ATOM 3262 C C . TRP A 1 426 ? 20.213 -20.211 25.144 1.00 96.44 426 TRP A C 1
ATOM 3264 O O . TRP A 1 426 ? 21.073 -20.140 24.270 1.00 96.44 426 TRP A O 1
ATOM 3274 N N . ASP A 1 427 ? 19.658 -21.374 25.492 1.00 95.19 427 ASP A N 1
ATOM 3275 C CA . ASP A 1 427 ? 20.023 -22.641 24.848 1.00 95.19 427 ASP A CA 1
ATOM 3276 C C . ASP A 1 427 ? 19.630 -22.660 23.359 1.00 95.19 427 ASP A C 1
ATOM 3278 O O . ASP A 1 427 ? 20.374 -23.153 22.513 1.00 95.19 427 ASP A O 1
ATOM 3282 N N . VAL A 1 428 ? 18.513 -22.027 22.990 1.00 94.88 428 VAL A N 1
ATOM 3283 C CA . VAL A 1 428 ? 18.133 -21.858 21.577 1.00 94.88 428 VAL A CA 1
ATOM 3284 C C . VAL A 1 428 ? 19.139 -20.972 20.822 1.00 94.88 428 VAL A C 1
ATOM 3286 O O . VAL A 1 428 ? 19.567 -21.315 19.708 1.00 94.88 428 VAL A O 1
ATOM 3289 N N . ALA A 1 429 ? 19.537 -19.853 21.432 1.00 94.81 429 ALA A N 1
ATOM 3290 C CA . ALA A 1 429 ? 20.432 -18.860 20.842 1.00 94.81 429 ALA A CA 1
ATOM 3291 C C . ALA A 1 429 ? 21.894 -19.338 20.739 1.00 94.81 429 ALA A C 1
ATOM 3293 O O . ALA A 1 429 ? 22.543 -19.147 19.709 1.00 94.81 429 ALA A O 1
ATOM 3294 N N . TYR A 1 430 ? 22.407 -19.985 21.787 1.00 93.75 430 TYR A N 1
ATOM 3295 C CA . TYR A 1 430 ? 23.838 -20.266 21.963 1.00 93.75 430 TYR A CA 1
ATOM 3296 C C . TYR A 1 430 ? 24.159 -21.728 22.306 1.00 93.75 430 TYR A C 1
ATOM 3298 O O . TYR A 1 430 ? 25.323 -22.076 22.521 1.00 93.75 430 TYR A O 1
ATOM 3306 N N . GLY A 1 431 ? 23.154 -22.604 22.347 1.00 91.44 431 GLY A N 1
ATOM 3307 C CA . GLY A 1 431 ? 23.340 -24.022 22.633 1.00 91.44 431 GLY A CA 1
ATOM 3308 C C . GLY A 1 431 ? 24.224 -24.738 21.598 1.00 91.44 431 GLY A C 1
ATOM 3309 O O . GLY A 1 431 ? 24.315 -24.332 20.433 1.00 91.44 431 GLY A O 1
ATOM 3310 N N . PRO A 1 432 ? 24.866 -25.853 21.995 1.00 85.94 432 PRO A N 1
ATOM 3311 C CA . PRO A 1 432 ? 25.931 -26.513 21.233 1.00 85.94 432 PRO A CA 1
ATOM 3312 C C . PRO A 1 432 ? 25.472 -27.143 19.912 1.00 85.94 432 PRO A C 1
ATOM 3314 O O . PRO A 1 432 ? 26.310 -27.508 19.089 1.00 85.94 432 PRO A O 1
ATOM 3317 N N . LYS A 1 433 ? 24.161 -27.305 19.700 1.00 80.50 433 LYS A N 1
ATOM 3318 C CA . LYS A 1 433 ? 23.600 -27.856 18.464 1.00 80.50 433 LYS A CA 1
ATOM 3319 C C . LYS A 1 433 ? 22.588 -26.869 17.876 1.00 80.50 433 LYS A C 1
ATOM 3321 O O . LYS A 1 433 ? 21.629 -26.528 18.565 1.00 80.50 433 LYS A O 1
ATOM 3326 N N . PRO A 1 434 ? 22.752 -26.408 16.620 1.00 74.31 434 PRO A N 1
ATOM 3327 C CA . PRO A 1 434 ? 21.663 -25.787 15.871 1.00 74.31 434 PRO A CA 1
ATOM 3328 C C . PRO A 1 434 ? 20.554 -26.818 15.654 1.00 74.31 434 PRO A C 1
ATOM 3330 O O . PRO A 1 434 ? 20.560 -27.567 14.682 1.00 74.31 434 PRO A O 1
ATOM 3333 N N . GLY A 1 435 ? 19.632 -26.907 16.612 1.00 81.31 435 GLY A N 1
ATOM 3334 C CA . GLY A 1 435 ? 18.415 -27.687 16.454 1.00 81.31 435 GLY A CA 1
ATOM 3335 C C . GLY A 1 435 ? 17.523 -27.043 15.397 1.00 81.31 435 GLY A C 1
ATOM 3336 O O . GLY A 1 435 ? 17.387 -25.820 15.359 1.00 81.31 435 GLY A O 1
ATOM 3337 N N . SER A 1 436 ? 16.910 -27.860 14.540 1.00 86.31 436 SER A N 1
ATOM 3338 C CA . SER A 1 436 ? 15.815 -27.385 13.693 1.00 86.31 436 SER A CA 1
ATOM 3339 C C . SER A 1 436 ? 14.668 -26.938 14.594 1.00 86.31 436 SER A C 1
ATOM 3341 O O . SER A 1 436 ? 14.228 -27.714 15.443 1.00 86.31 436 SER A O 1
ATOM 3343 N N . ILE A 1 437 ? 14.180 -25.711 14.415 1.00 92.19 437 ILE A N 1
ATOM 3344 C CA . ILE A 1 437 ? 13.026 -25.198 15.165 1.00 92.19 437 ILE A CA 1
ATOM 3345 C C . ILE A 1 437 ? 11.812 -25.272 14.241 1.00 92.19 437 ILE A C 1
ATOM 3347 O O . ILE A 1 437 ? 11.684 -24.423 13.356 1.00 92.19 437 ILE A O 1
ATOM 3351 N N . PRO A 1 438 ? 10.936 -26.283 14.392 1.00 88.69 438 PRO A N 1
ATOM 3352 C CA . PRO A 1 438 ? 9.689 -26.329 13.644 1.00 88.69 438 PRO A CA 1
ATOM 3353 C C . PRO A 1 438 ? 8.739 -25.217 14.102 1.00 88.69 438 PRO A C 1
ATOM 3355 O O . PRO A 1 438 ? 8.865 -24.692 15.210 1.00 88.69 438 PRO A O 1
ATOM 3358 N N . TYR A 1 439 ? 7.733 -24.908 13.283 1.00 81.69 439 TYR A N 1
ATOM 3359 C CA . TYR A 1 439 ? 6.728 -23.883 13.594 1.00 81.69 439 TYR A CA 1
ATOM 3360 C C . TYR A 1 439 ? 6.034 -24.087 14.954 1.00 81.69 439 TYR A C 1
ATOM 3362 O O . TYR A 1 439 ? 5.807 -23.129 15.686 1.00 81.69 439 TYR A O 1
ATOM 3370 N N . SER A 1 440 ? 5.734 -25.335 15.330 1.00 85.06 440 SER A N 1
ATOM 3371 C CA . SER A 1 440 ? 5.136 -25.648 16.636 1.00 85.06 440 SER A CA 1
ATOM 3372 C C . SER A 1 440 ? 6.022 -25.198 17.795 1.00 85.06 440 SER A C 1
ATOM 3374 O O . SER A 1 440 ? 5.544 -24.554 18.723 1.00 85.06 440 SER A O 1
ATOM 3376 N N . ARG A 1 441 ? 7.330 -25.465 17.702 1.00 92.69 441 ARG A N 1
ATOM 3377 C CA . ARG A 1 441 ? 8.301 -25.030 18.704 1.00 92.69 441 ARG A CA 1
ATOM 3378 C C . ARG A 1 441 ? 8.472 -23.515 18.694 1.00 92.69 441 ARG A C 1
ATOM 3380 O O . ARG A 1 441 ? 8.617 -22.933 19.757 1.00 92.69 441 ARG A O 1
ATOM 3387 N N . TRP A 1 442 ? 8.424 -22.870 17.529 1.00 88.62 442 TRP A N 1
ATOM 3388 C CA . TRP A 1 442 ? 8.412 -21.406 17.450 1.00 88.62 442 TRP A CA 1
ATOM 3389 C C . TRP A 1 442 ? 7.224 -20.805 18.216 1.00 88.62 442 TRP A C 1
ATOM 3391 O O . TRP A 1 442 ? 7.426 -19.936 19.058 1.00 88.62 442 TRP A O 1
ATOM 3401 N N . LYS A 1 443 ? 6.016 -21.337 18.008 1.00 85.38 443 LYS A N 1
ATOM 3402 C CA . LYS A 1 443 ? 4.798 -20.892 18.701 1.00 85.38 443 LYS A CA 1
ATOM 3403 C C . LYS A 1 443 ? 4.874 -21.057 20.226 1.00 85.38 443 LYS A C 1
ATOM 3405 O O . LYS A 1 443 ? 4.256 -20.295 20.958 1.00 85.38 443 LYS A O 1
ATOM 3410 N N . GLU A 1 444 ? 5.635 -22.037 20.715 1.00 91.75 444 GLU A N 1
ATOM 3411 C CA . GLU A 1 444 ? 5.924 -22.188 22.149 1.00 91.75 444 GLU A CA 1
ATOM 3412 C C . GLU A 1 444 ? 6.921 -21.138 22.664 1.00 91.75 444 GLU A C 1
ATOM 3414 O O . GLU A 1 444 ? 6.811 -20.704 23.808 1.00 91.75 444 GLU A O 1
ATOM 3419 N N . LEU A 1 445 ? 7.898 -20.738 21.843 1.00 94.12 445 LEU A N 1
ATOM 3420 C CA . LEU A 1 445 ? 8.930 -19.764 22.215 1.00 94.12 445 LEU A CA 1
ATOM 3421 C C . LEU A 1 445 ? 8.415 -18.320 22.180 1.00 94.12 445 LEU A C 1
ATOM 3423 O O . LEU A 1 445 ? 8.856 -17.512 22.991 1.00 94.12 445 LEU A O 1
ATOM 3427 N N . GLU A 1 446 ? 7.485 -17.997 21.284 1.00 91.12 446 GLU A N 1
ATOM 3428 C CA . GLU A 1 446 ? 6.922 -16.652 21.098 1.00 91.12 446 GLU A CA 1
ATOM 3429 C C . GLU A 1 446 ? 6.418 -15.993 22.403 1.00 91.12 446 GLU A C 1
ATOM 3431 O O . GLU A 1 446 ? 6.943 -14.933 22.757 1.00 91.12 446 GLU A O 1
ATOM 3436 N N . PRO A 1 447 ? 5.532 -16.614 23.211 1.00 90.81 447 PRO A N 1
ATOM 3437 C CA . PRO A 1 447 ? 5.102 -16.013 24.477 1.00 90.81 447 PRO A CA 1
ATOM 3438 C C . PRO A 1 447 ? 6.237 -15.911 25.511 1.00 90.81 447 PRO A C 1
ATOM 3440 O O . PRO A 1 447 ? 6.205 -15.044 26.384 1.00 90.81 447 PRO A O 1
ATOM 3443 N N . MET A 1 448 ? 7.261 -16.773 25.436 1.00 97.38 448 MET A N 1
ATOM 3444 C CA . MET A 1 448 ? 8.434 -16.680 26.319 1.00 97.38 448 MET A CA 1
ATOM 3445 C C . MET A 1 448 ? 9.293 -15.466 25.963 1.00 97.38 448 MET A C 1
ATOM 3447 O O . MET A 1 448 ? 9.782 -14.777 26.857 1.00 97.38 448 MET A O 1
ATOM 3451 N N . ILE A 1 449 ? 9.469 -15.206 24.664 1.00 95.12 449 ILE A N 1
ATOM 3452 C CA . ILE A 1 449 ? 10.192 -14.045 24.138 1.00 95.12 449 ILE A CA 1
ATOM 3453 C C . ILE A 1 449 ? 9.489 -12.762 24.567 1.00 95.12 449 ILE A C 1
ATOM 3455 O O . ILE A 1 449 ? 10.139 -11.882 25.128 1.00 95.12 449 ILE A O 1
ATOM 3459 N N . GLU A 1 450 ? 8.174 -12.683 24.369 1.00 90.88 450 GLU A N 1
ATOM 3460 C CA . GLU A 1 450 ? 7.371 -11.518 24.746 1.00 90.88 450 GLU A CA 1
ATOM 3461 C C . GLU A 1 450 ? 7.434 -11.252 26.258 1.00 90.88 450 GLU A C 1
ATOM 3463 O O . GLU A 1 450 ? 7.667 -10.119 26.686 1.00 90.88 450 GLU A O 1
ATOM 3468 N N . ALA A 1 451 ? 7.323 -12.300 27.083 1.00 93.31 451 ALA A N 1
ATOM 3469 C CA . ALA A 1 451 ? 7.436 -12.178 28.535 1.00 93.31 451 ALA A CA 1
ATOM 3470 C C . ALA A 1 451 ? 8.828 -11.695 28.977 1.00 93.31 451 ALA A C 1
ATOM 3472 O O . ALA A 1 451 ? 8.937 -10.845 29.862 1.00 93.31 451 ALA A O 1
ATOM 3473 N N . VAL A 1 452 ? 9.897 -12.209 28.358 1.00 96.38 452 VAL A N 1
ATOM 3474 C CA . VAL A 1 452 ? 11.271 -11.774 28.641 1.00 96.38 452 VAL A CA 1
ATOM 3475 C C . VAL A 1 452 ? 11.489 -10.331 28.189 1.00 96.38 452 VAL A C 1
ATOM 3477 O O . VAL A 1 452 ? 12.070 -9.560 28.946 1.00 96.38 452 VAL A O 1
ATOM 3480 N N . GLN A 1 453 ? 11.001 -9.923 27.017 1.00 93.38 453 GLN A N 1
ATOM 3481 C CA . GLN A 1 453 ? 11.105 -8.535 26.549 1.00 93.38 453 GLN A CA 1
ATOM 3482 C C . GLN A 1 453 ? 10.357 -7.570 27.458 1.00 93.38 453 GLN A C 1
ATOM 3484 O O . GLN A 1 453 ? 10.952 -6.606 27.927 1.00 93.38 453 GLN A O 1
ATOM 3489 N N . THR A 1 454 ? 9.108 -7.892 27.793 1.00 91.69 454 THR A N 1
ATOM 3490 C CA . THR A 1 454 ? 8.277 -7.084 28.694 1.00 91.69 454 THR A CA 1
ATOM 3491 C C . THR A 1 454 ? 8.950 -6.910 30.054 1.00 91.69 454 THR A C 1
ATOM 3493 O O . THR A 1 454 ? 9.016 -5.802 30.584 1.00 91.69 454 THR A O 1
ATOM 3496 N N . ALA A 1 455 ? 9.519 -7.986 30.609 1.00 94.88 455 ALA A N 1
ATOM 3497 C CA . ALA A 1 455 ? 10.272 -7.915 31.856 1.00 94.88 455 ALA A CA 1
ATOM 3498 C C . ALA A 1 455 ? 11.563 -7.082 31.711 1.00 94.88 455 ALA A C 1
ATOM 3500 O O . ALA A 1 455 ? 11.948 -6.390 32.649 1.00 94.88 455 ALA A O 1
ATOM 3501 N N . ALA A 1 456 ? 12.226 -7.113 30.551 1.00 93.31 456 ALA A N 1
ATOM 3502 C CA . ALA A 1 456 ? 13.427 -6.310 30.298 1.00 93.31 456 ALA A CA 1
ATOM 3503 C C . ALA A 1 456 ? 13.083 -4.817 30.209 1.00 93.31 456 ALA A C 1
ATOM 3505 O O . ALA A 1 456 ? 13.768 -3.987 30.799 1.00 93.31 456 ALA A O 1
ATOM 3506 N N . ASP A 1 457 ? 12.004 -4.482 29.501 1.00 91.50 457 ASP A N 1
ATOM 3507 C CA . ASP A 1 457 ? 11.521 -3.109 29.326 1.00 91.50 457 ASP A CA 1
ATOM 3508 C C . ASP A 1 457 ? 11.013 -2.509 30.639 1.00 91.50 457 ASP A C 1
ATOM 3510 O O . ASP A 1 457 ? 11.196 -1.322 30.896 1.00 91.50 457 ASP A O 1
ATOM 3514 N N . ALA A 1 458 ? 10.461 -3.344 31.519 1.00 93.69 458 ALA A N 1
ATOM 3515 C CA . ALA A 1 458 ? 10.109 -2.969 32.883 1.00 93.69 458 ALA A CA 1
ATOM 3516 C C . ALA A 1 458 ? 11.320 -2.880 33.838 1.00 93.69 458 ALA A C 1
ATOM 3518 O O . ALA A 1 458 ? 11.136 -2.622 35.028 1.00 93.69 458 ALA A O 1
ATOM 3519 N N . GLY A 1 459 ? 12.547 -3.138 33.365 1.00 94.94 459 GLY A N 1
ATOM 3520 C CA . GLY A 1 459 ? 13.757 -3.155 34.194 1.00 94.94 459 GLY A CA 1
ATOM 3521 C C . GLY A 1 459 ? 13.788 -4.284 35.231 1.00 94.94 459 GLY A C 1
ATOM 3522 O O . GLY A 1 459 ? 14.532 -4.216 36.207 1.00 94.94 459 GLY A O 1
ATOM 3523 N N . GLN A 1 460 ? 12.969 -5.322 35.048 1.00 96.12 460 GLN A N 1
ATOM 3524 C CA . GLN A 1 460 ? 12.845 -6.449 35.975 1.00 96.12 460 GLN A CA 1
ATOM 3525 C C . GLN A 1 460 ? 13.934 -7.499 35.779 1.00 96.12 460 GLN A C 1
ATOM 3527 O O . GLN A 1 460 ? 14.089 -8.383 36.619 1.00 96.12 460 GLN A O 1
ATOM 3532 N N . TRP A 1 461 ? 14.700 -7.437 34.690 1.00 96.75 461 TRP A N 1
ATOM 3533 C CA . TRP A 1 461 ? 15.925 -8.213 34.581 1.00 96.75 461 TRP A CA 1
ATOM 3534 C C . TRP A 1 461 ? 16.999 -7.514 33.760 1.00 96.75 461 TRP A C 1
ATOM 3536 O O . TRP A 1 461 ? 16.711 -6.686 32.898 1.00 96.75 461 TRP A O 1
ATOM 3546 N N . ARG A 1 462 ? 18.246 -7.894 34.031 1.00 95.38 462 ARG A N 1
ATOM 3547 C CA . ARG A 1 462 ? 19.446 -7.505 33.284 1.00 95.38 462 ARG A CA 1
ATOM 3548 C C . ARG A 1 462 ? 20.533 -8.561 33.472 1.00 95.38 462 ARG A C 1
ATOM 3550 O O . ARG A 1 462 ? 20.461 -9.367 34.404 1.00 95.38 462 ARG A O 1
ATOM 3557 N N . PHE A 1 463 ? 21.542 -8.571 32.605 1.00 94.88 463 PHE A N 1
ATOM 3558 C CA . PHE A 1 463 ? 22.776 -9.288 32.925 1.00 94.88 463 PHE A CA 1
ATOM 3559 C C . PHE A 1 463 ? 23.407 -8.636 34.156 1.00 94.88 463 PHE A C 1
ATOM 3561 O O . PHE A 1 463 ? 23.393 -7.412 34.272 1.00 94.88 463 PHE A O 1
ATOM 3568 N N . ALA A 1 464 ? 23.882 -9.446 35.101 1.00 92.06 464 ALA A N 1
ATOM 3569 C CA . ALA A 1 464 ? 24.650 -8.912 36.213 1.00 92.06 464 ALA A CA 1
ATOM 3570 C C . ALA A 1 464 ? 25.899 -8.253 35.627 1.00 92.06 464 ALA A C 1
ATOM 3572 O O . ALA A 1 464 ? 26.539 -8.841 34.748 1.00 92.06 464 ALA A O 1
ATOM 3573 N N . ASP A 1 465 ? 26.238 -7.055 36.100 1.00 83.69 465 ASP A N 1
ATOM 3574 C CA . ASP A 1 465 ? 27.527 -6.465 35.775 1.00 83.69 465 ASP A CA 1
ATOM 3575 C C . ASP A 1 465 ? 28.573 -7.491 36.208 1.00 83.69 465 ASP A C 1
ATOM 3577 O O . ASP A 1 465 ? 28.619 -7.882 37.378 1.00 83.69 465 ASP A O 1
ATOM 3581 N N . ASN A 1 466 ? 29.344 -8.018 35.252 1.00 63.72 466 ASN A N 1
ATOM 3582 C CA . ASN A 1 466 ? 30.494 -8.852 35.566 1.00 63.72 466 ASN A CA 1
ATOM 3583 C C . ASN A 1 466 ? 31.424 -7.939 36.349 1.00 63.72 466 ASN A C 1
ATOM 3585 O O . ASN A 1 466 ? 32.178 -7.188 35.733 1.00 63.72 466 ASN A O 1
ATOM 3589 N N . GLY A 1 467 ? 31.270 -7.925 37.675 1.00 50.69 467 GLY A N 1
ATOM 3590 C CA . GLY A 1 467 ? 32.013 -7.058 38.560 1.00 50.69 467 GLY A CA 1
ATOM 3591 C C . GLY A 1 467 ? 33.467 -7.174 38.164 1.00 50.69 467 GLY A C 1
ATOM 3592 O O . GLY A 1 467 ? 34.061 -8.244 38.306 1.00 50.69 467 GLY A O 1
ATOM 3593 N N . GLY A 1 468 ? 34.002 -6.091 37.601 1.00 46.66 468 GLY A N 1
ATOM 3594 C CA . GLY A 1 468 ? 35.426 -5.862 37.619 1.00 46.66 468 GLY A CA 1
ATOM 3595 C C . GLY A 1 468 ? 35.789 -5.829 39.089 1.00 46.66 468 GLY A C 1
ATOM 3596 O O . GLY A 1 468 ? 35.646 -4.802 39.742 1.00 46.66 468 GLY A O 1
ATOM 3597 N N . THR A 1 469 ? 36.138 -6.990 39.631 1.00 39.91 469 THR A N 1
ATOM 3598 C CA . THR A 1 469 ? 36.993 -7.054 40.798 1.00 39.91 469 THR A CA 1
ATOM 3599 C C . THR A 1 469 ? 38.282 -6.366 40.388 1.00 39.91 469 THR A C 1
ATOM 3601 O O . THR A 1 469 ? 38.966 -6.837 39.473 1.00 39.91 469 THR A O 1
ATOM 3604 N N . GLU A 1 470 ? 38.502 -5.211 41.014 1.00 35.06 470 GLU A N 1
ATOM 3605 C CA . GLU A 1 470 ? 39.819 -4.650 41.321 1.00 35.06 470 GLU A CA 1
ATOM 3606 C C . GLU A 1 470 ? 40.858 -5.724 41.668 1.00 35.06 470 GLU A C 1
ATOM 3608 O O . GLU A 1 470 ? 40.480 -6.757 42.280 1.00 35.06 470 GLU A O 1
#

Foldseek 3Di:
DLLVLLVVVQFAEDDPVCLVVDPLLLEEEEEAEDDDPVCLCVLCSNLVQQAEYEYEYQQFDWSPSNDDPPWTKTWHNFQKFAPDPVQAFPDRSKGFWAFPDPPDDDVVVVVPPDQAWLDLLNLCVVFRFQIFHGFIWMATPDDDPFFHDQGTATDPRMATPVGGDDPRTGQKTKGFDDPVRTYIYMYGNGSRLVDPVLLVQCQGGPVRHGGGCSVVSSSSVSSNSQRGNHPRGRNYYQYHYNNDTDNDSPPPPPPLDDPDPPPPPPDPPPPPPDPPPVVVVVVVVVVVVVVVVVPVPDPPVVCLVPPDPDCPPSVVVVVVVVVVVVVVVVVVVVVVVVVVVPDPDDDDDDDDDDDDDDDDPDPPPVVVVVCVVVQFCLVVLLVVLVVVQVVQPPDCDPVDDDQADAAKQAADPCRVVLVVLSRVSSCSNRNPDSDGQGPVNVVVNVVSVVVNVVCVVVVRMGHDDPDPDD

Secondary structure (DSSP, 8-state):
-HHHHHHHTTPEEPPTGGGGT--GGGEEEEEESSPPTHHHHHHHHHHTTT-EEEEE--S-EE-TTTSSTT-EEEEEEEEPB---GGGBSSSTTSBBPEES--S---THHHHS-S-PPPPGGGGSTT----B-SS-EEEEEEE-BTTB-EEEEEPPTT-EETTEEPPTTEEEEEEEE--TTS--EEEEES-GGGGSHHHHHTTSPPTTS----SHHHHHHHHHHHHHTTTSS----EEEEEETTEEE--STT------PPPPP----PPPP-PPPTT-HHHHHHHHHHHHHHHHHHHT-THHHHHHS--TT-HHHHHHHHHHHHHHHHHHHHHHHHHHHHHTT--PPPPP-----------SS-HHHHHHHHHHTT--HHHHHHHHHHHHHHTT---GGG---SSPPPEEE-STTHHHHHHHHHHHHHHHH-SS-----HHHHHHHHHHHHHHHHHHHTT-EEEPP-----

pLDDT: mean 81.44, std 18.75, range [31.53, 98.38]

Radius of gyration: 31.44 Å; chains: 1; bounding box: 67×67×103 Å